Protein AF-A0A8J5IFQ2-F1 (afdb_monomer_lite)

Organism: NCBI:txid2496075

InterPro domains:
  IPR002110 Ankyrin repeat [PF00023] (126-154)
  IPR002110 Ankyrin repeat [PF12796] (9-92)
  IPR002110 Ankyrin repeat [PF12796] (376-435)
  IPR002110 Ankyrin repeat [PF13637] (319-361)
  IPR002110 Ankyrin repeat [PS50088] (4-36)
  IPR002110 Ankyrin repeat [PS50088] (126-155)
  IPR002110 Ankyrin repeat [PS50088] (340-366)
  IPR002110 Ankyrin repeat [PS50088] (409-435)
  IPR002110 Ankyrin repeat [SM00248] (4-35)
  IPR002110 Ankyrin repeat [SM00248] (37-67)
  IPR002110 Ankyrin repeat [SM00248] (71-103)
  IPR002110 Ankyrin repeat [SM00248] (126-155)
  IPR002110 Ankyrin repeat [SM00248] (306-335)
  IPR002110 Ankyrin repeat [SM00248] (340-369)
  IPR002110 Ankyrin repeat [SM00248] (374-403)
  IPR002110 Ankyrin repeat [SM00248] (409-438)

Foldseek 3Di:
DPPWPADPLLVCLLVLVLVVNVVCVVVPNDQCDATPQRQGSLLNNLLVLNQSSNVVSCVSPVLQQLGATLQQDGSLLNNLLNVSVNSNLVNLVSLLVVPDPQPPQDDPVVVVVVDGDRSQCGATNQNDGSLLSNLLQLDQVSNVSSVVSPRDQDSDWDQDQNPPDRQVRQDFDDDPPDTDDGDDPRPPRRPPGDTHPDAGSLLSNLVSCVVDVPNLVSSLVSNVVSLPDPPPDDPDDPDDDPPPDPLRCNLLSLLVCVVPPLVSSLVSNVSCLVSVDDQQRADPPFQDGSLQSLLLVVLVVVVVVPVPDPDPPVVPVSSCSNNLSSLVSPHDQCDAGPPQLDGSLLSCLLSLVLVSNVSSVVSPYDQLDAGPRHQDGSLLSNLLSVNQSSNVVSVVVVRDQQRARPDDWRDGSLLSNLVNLPLSNNVVSLVSPHDQLRWTWDQQDDDPPDDHQPDDDDDPDDDDDDDDDDDDPPRPDTDTDGSLRSLLSSLVSLVVVVPPPPDPDPVVVVVSVVSNVSSLSSNQVSLVSLVVVVVDPRDDPDPVSLVSCVVSPSVVSNVSSD

Radius of gyration: 35.39 Å; chains: 1; bounding box: 84×67×102 Å

pLDDT: mean 70.06, std 20.06, range [23.64, 92.75]

Secondary structure (DSSP, 8-state):
-------HHHHHHHTT-HHHHHHHHHTT--TT---TTS--HHHHHHHHT-HHHHHHHHHH-GGGGG---TTS--HHHHHHHTT-HHHHHHHHHHHHHH-----TTS-TTHHHHT----GGG---TTS--HHHHHHHHT-HHHHHHHHHTT---S-----EE--SS-TTTSS--EETTEE-----TTTTTTT-EEPP-PPPHHHHHHHHTTT--TTHHHHHHHHHHHH-------TT-SS----------HHHHHHHGGGT-HHHHHHHHHHHHHTT--TTPPPTTT---HHHHHHHHHHHHHHHT-STTSS-SSSHHHHTHHHHHHHHTT--TT---TTT---HHHHHHHHT-HHHHHHHHHTT--SSPPPSSS---HHHHHHHTT-HHHHHHHHHTT--TTPPPTTTT---HHHHHHHHT-HHHHHHHHHTT--TT--EEE-SS--TTS-------------------------PPPEEE-HHHHHHHHHHHHHHTT-GGG---HHHHHHHHHHHHHHHHHHHHHHHHHHHHGGGS-----HHHHHHHHHHT-HHHHHHH-

Sequence (562 aa):
MEILKRTALHEATEQGHTATVDLLLKLGADGFLTDQRLQVPLHLATCKGYDKIATCLVSKFPQTVVYQDITGCTPLHFAIQQKHWSIAAELVSFIQSSGDINYHGVSAWLNAQGRSVHCLNLQDIHGFTALHYACIHGNFEICKALVSAGAAVSASLCEYRIRTGTAHLLGTWWKGKKLVGNRKSLKKEADQTQAFDVEAPAELVIQGCKQDFSNYQERLIVLELLLRRENADDSNREKPILVKMTPSPLLHIAAQLADINISVAVEMCRQLHKLRVEINMPHPRTGETVLLQECKRICILANKCSDANSLLVGRTTDQLALVRSLLELGANVDLANETNGESPLGCAAWYGHLALMDLLLEAGADKDGFLRRCSFSPLHFAALGNNVACAKMLIGRSATVNVEMPPANAETPLYFAIRSKSAEMVDLLLRSTADSCSPCTVQRDCSSFGVILSLKEGNNSQAEEGVNAGNVGVCAAPMVASPLTFGLLVAQSLKEFSAPEELSCTVERSRRQTRWKEMECICTMVAKRLLEVNGGSKGIVTRGDIHLACVVGFWELVQILL

Structure (mmCIF, N/CA/C/O backbone):
data_AF-A0A8J5IFQ2-F1
#
_entry.id   AF-A0A8J5IFQ2-F1
#
loop_
_atom_site.group_PDB
_atom_site.id
_atom_site.type_symbol
_atom_site.label_atom_id
_atom_site.label_alt_id
_atom_site.label_comp_id
_atom_site.label_asym_id
_atom_site.label_entity_id
_atom_site.label_seq_id
_atom_site.pdbx_PDB_ins_code
_atom_site.Cartn_x
_atom_site.Cartn_y
_atom_site.Cartn_z
_atom_site.occupancy
_atom_site.B_iso_or_equiv
_atom_site.auth_seq_id
_atom_site.auth_comp_id
_atom_site.auth_asym_id
_atom_site.auth_atom_id
_atom_site.pdbx_PDB_model_num
ATOM 1 N N . MET A 1 1 ? 2.273 10.353 53.806 1.00 33.53 1 MET A N 1
ATOM 2 C CA . MET A 1 1 ? 1.126 9.490 53.463 1.00 33.53 1 MET A CA 1
ATOM 3 C C . MET A 1 1 ? 0.044 10.388 52.898 1.00 33.53 1 MET A C 1
ATOM 5 O O . MET A 1 1 ? -0.719 10.965 53.664 1.00 33.53 1 MET A O 1
ATOM 9 N N . GLU A 1 2 ? 0.044 10.611 51.585 1.00 36.56 2 GLU A N 1
ATOM 10 C CA . GLU A 1 2 ? -1.099 11.261 50.942 1.00 36.56 2 GLU A CA 1
ATOM 11 C C . GLU A 1 2 ? -2.302 10.344 51.132 1.00 36.56 2 GLU A C 1
ATOM 13 O O . GLU A 1 2 ? -2.309 9.203 50.676 1.00 36.56 2 GLU A O 1
ATOM 18 N N . ILE A 1 3 ? -3.276 10.817 51.903 1.00 44.00 3 ILE A N 1
ATOM 19 C CA . ILE A 1 3 ? -4.521 10.107 52.158 1.00 44.00 3 ILE A CA 1
ATOM 20 C C . ILE A 1 3 ? -5.201 9.943 50.797 1.00 44.00 3 ILE A C 1
ATOM 22 O O . ILE A 1 3 ? -5.729 10.906 50.233 1.00 44.00 3 ILE A O 1
ATOM 26 N N . LEU A 1 4 ? -5.144 8.729 50.249 1.00 50.34 4 LEU A N 1
ATOM 27 C CA . LEU A 1 4 ? -5.997 8.302 49.149 1.00 50.34 4 LEU A CA 1
ATOM 28 C C . LEU A 1 4 ? -7.425 8.674 49.564 1.00 50.34 4 LEU A C 1
ATOM 30 O O . LEU A 1 4 ? -7.917 8.181 50.577 1.00 50.34 4 LEU A O 1
ATOM 34 N N . LYS A 1 5 ? -8.088 9.581 48.837 1.00 64.81 5 LYS A N 1
ATOM 35 C CA . LYS A 1 5 ? -9.505 9.944 49.048 1.00 64.81 5 LYS A CA 1
ATOM 36 C C . LYS A 1 5 ? -10.428 8.784 48.635 1.00 64.81 5 LYS A C 1
ATOM 38 O O . LYS A 1 5 ? -11.370 8.963 47.875 1.00 64.81 5 LYS A O 1
ATOM 43 N N . ARG A 1 6 ? -10.110 7.571 49.072 1.00 73.81 6 ARG A N 1
ATOM 44 C CA . ARG A 1 6 ? -10.761 6.328 48.692 1.00 73.81 6 ARG A CA 1
ATOM 45 C C . ARG A 1 6 ? -11.713 5.925 49.808 1.00 73.81 6 ARG A C 1
ATOM 47 O O . ARG A 1 6 ? -11.336 5.908 50.976 1.00 73.81 6 ARG A O 1
ATOM 54 N N . THR A 1 7 ? -12.968 5.663 49.460 1.00 85.12 7 THR A N 1
ATOM 55 C CA . THR A 1 7 ? -13.981 5.253 50.443 1.00 85.12 7 THR A CA 1
ATOM 56 C C . THR A 1 7 ? -13.887 3.756 50.725 1.00 85.12 7 THR A C 1
ATOM 58 O O . THR A 1 7 ? -13.363 2.999 49.910 1.00 85.12 7 THR A O 1
ATOM 61 N N . ALA A 1 8 ? -14.469 3.308 51.843 1.00 86.75 8 ALA A N 1
ATOM 62 C CA . ALA A 1 8 ? -14.628 1.879 52.126 1.00 86.75 8 ALA A CA 1
ATOM 63 C C . ALA A 1 8 ? -15.363 1.144 50.989 1.00 86.75 8 ALA A C 1
ATOM 65 O O . ALA A 1 8 ? -15.024 0.007 50.676 1.00 86.75 8 ALA A O 1
ATOM 66 N N . LEU A 1 9 ? -16.322 1.818 50.335 1.00 87.94 9 LEU A N 1
ATOM 67 C CA . LEU A 1 9 ? -17.019 1.283 49.168 1.00 87.94 9 LEU A CA 1
ATOM 68 C C . LEU A 1 9 ? -16.058 1.024 48.001 1.00 87.94 9 LEU A C 1
ATOM 70 O O . LEU A 1 9 ? -16.133 -0.057 47.437 1.00 87.94 9 LEU A O 1
ATOM 74 N N . HIS A 1 10 ? -15.131 1.944 47.693 1.00 88.50 10 HIS A N 1
ATOM 75 C CA . HIS A 1 10 ? -14.154 1.760 46.608 1.00 88.50 10 HIS A CA 1
ATOM 76 C C . HIS A 1 10 ? -13.242 0.554 46.856 1.00 88.50 10 HIS A C 1
ATOM 78 O O . HIS A 1 10 ? -13.042 -0.254 45.950 1.00 88.50 10 HIS A O 1
ATOM 84 N N . GLU A 1 11 ? -12.723 0.421 48.078 1.00 89.94 11 GLU A N 1
ATOM 85 C CA . GLU A 1 11 ? -11.851 -0.694 48.458 1.00 89.94 11 GLU A CA 1
ATOM 86 C C . GLU A 1 11 ? -12.611 -2.029 48.409 1.00 89.94 11 GLU A C 1
ATOM 88 O O . GLU A 1 11 ? -12.141 -2.994 47.814 1.00 89.94 11 GLU A O 1
ATOM 93 N N . ALA A 1 12 ? -13.843 -2.068 48.928 1.00 91.25 12 ALA A N 1
ATOM 94 C CA . ALA A 1 12 ? -14.695 -3.254 48.858 1.00 91.25 12 ALA A CA 1
ATOM 95 C C . ALA A 1 12 ? -15.017 -3.672 47.410 1.00 91.25 12 ALA A C 1
ATOM 97 O O . ALA A 1 12 ? -15.000 -4.868 47.107 1.00 91.25 12 ALA A O 1
ATOM 98 N N . THR A 1 13 ? -15.271 -2.710 46.509 1.00 90.25 13 THR A N 1
ATOM 99 C CA . THR A 1 13 ? -15.441 -2.986 45.072 1.00 90.25 13 THR A CA 1
ATOM 100 C C . THR A 1 13 ? -14.172 -3.498 44.417 1.00 90.25 13 THR A C 1
ATOM 102 O O . THR A 1 13 ? -14.270 -4.410 43.609 1.00 90.25 13 THR A O 1
ATOM 105 N N . GLU A 1 14 ? -12.995 -2.948 44.724 1.00 89.50 14 GLU A N 1
ATOM 106 C CA . GLU A 1 14 ? -11.752 -3.391 44.082 1.00 89.50 14 GLU A CA 1
ATOM 107 C C . GLU A 1 14 ? -11.402 -4.838 44.451 1.00 89.50 14 GLU A C 1
ATOM 109 O O . GLU A 1 14 ? -11.016 -5.624 43.581 1.00 89.50 14 GLU A O 1
ATOM 114 N N . GLN A 1 15 ? -11.612 -5.208 45.716 1.00 90.69 15 GLN A N 1
ATOM 115 C CA . GLN A 1 15 ? -11.373 -6.564 46.218 1.00 90.69 15 GLN A CA 1
ATOM 116 C C . GLN A 1 15 ? -12.499 -7.559 45.863 1.00 90.69 15 GLN A C 1
ATOM 118 O O . GLN A 1 15 ? -12.403 -8.743 46.182 1.00 90.69 15 GLN A O 1
ATOM 123 N N . GLY A 1 16 ? -13.587 -7.108 45.224 1.00 90.38 16 GLY A N 1
ATOM 124 C CA . GLY A 1 16 ? -14.682 -7.977 44.773 1.00 90.38 16 GLY A CA 1
ATOM 125 C C . GLY A 1 16 ? -15.567 -8.527 45.895 1.00 90.38 16 GLY A C 1
ATOM 126 O O . GLY A 1 16 ? -16.230 -9.555 45.737 1.00 90.38 16 GLY A O 1
ATOM 127 N N . HIS A 1 17 ? -15.595 -7.870 47.054 1.00 92.69 17 HIS A N 1
ATOM 128 C CA . HIS A 1 17 ? -16.338 -8.338 48.221 1.00 92.69 17 HIS A CA 1
ATOM 129 C C . HIS A 1 17 ? -17.836 -8.005 48.112 1.00 92.69 17 HIS A C 1
ATOM 131 O O . HIS A 1 17 ? -18.339 -7.070 48.726 1.00 92.69 17 HIS A O 1
ATOM 137 N N . THR A 1 18 ? -18.574 -8.805 47.341 1.00 92.50 18 THR A N 1
ATOM 138 C CA . THR A 1 18 ? -20.024 -8.636 47.095 1.00 92.50 18 THR A CA 1
ATOM 139 C C . THR A 1 18 ? -20.846 -8.386 48.367 1.00 92.50 18 THR A C 1
ATOM 141 O O . THR A 1 18 ? -21.579 -7.404 48.446 1.00 92.50 18 THR A O 1
ATOM 144 N N . ALA A 1 19 ? -20.674 -9.217 49.399 1.00 91.50 19 ALA A N 1
ATOM 145 C CA . ALA A 1 19 ? -21.426 -9.102 50.649 1.00 91.50 19 ALA A CA 1
ATOM 146 C C . ALA A 1 19 ? -21.130 -7.806 51.427 1.00 91.50 19 ALA A C 1
ATOM 148 O O . ALA A 1 19 ? -22.030 -7.243 52.055 1.00 91.50 19 ALA A O 1
ATOM 149 N N . THR A 1 20 ? -19.884 -7.320 51.399 1.00 91.06 20 THR A N 1
ATOM 150 C CA . THR A 1 20 ? -19.528 -6.068 52.081 1.00 91.06 20 THR A CA 1
ATOM 151 C C . THR A 1 20 ? -20.023 -4.863 51.294 1.00 91.06 20 THR A C 1
ATOM 153 O O . THR A 1 20 ? -20.504 -3.914 51.906 1.00 91.06 20 THR A O 1
ATOM 156 N N . VAL A 1 21 ? -19.998 -4.918 49.959 1.00 90.38 21 VAL A N 1
ATOM 157 C CA . VAL A 1 21 ? -20.602 -3.888 49.107 1.00 90.38 21 VAL A CA 1
ATOM 158 C C . VAL A 1 21 ? -22.105 -3.784 49.375 1.00 90.38 21 VAL A C 1
ATOM 160 O O . VAL A 1 21 ? -22.587 -2.692 49.663 1.00 90.38 21 VAL A O 1
ATOM 163 N N . ASP A 1 22 ? -22.837 -4.899 49.401 1.00 90.62 22 ASP A N 1
ATOM 164 C CA . ASP A 1 22 ? -24.276 -4.894 49.700 1.00 90.62 22 ASP A CA 1
ATOM 165 C C . ASP A 1 22 ? -24.586 -4.337 51.096 1.00 90.62 22 ASP A C 1
ATOM 167 O O . ASP A 1 22 ? -25.557 -3.596 51.276 1.00 90.62 22 ASP A O 1
ATOM 171 N N . LEU A 1 23 ? -23.765 -4.674 52.097 1.00 92.06 23 LEU A N 1
ATOM 172 C CA . LEU A 1 23 ? -23.903 -4.131 53.447 1.00 92.06 23 LEU A CA 1
ATOM 173 C C . LEU A 1 23 ? -23.666 -2.615 53.462 1.00 92.06 23 LEU A C 1
ATOM 175 O O . LEU A 1 23 ? -24.471 -1.879 54.027 1.00 92.06 23 LEU A O 1
ATOM 179 N N . LEU A 1 24 ? -22.601 -2.139 52.817 1.00 89.69 24 LEU A N 1
ATOM 180 C CA . LEU A 1 24 ? -22.279 -0.713 52.733 1.00 89.69 24 LEU A CA 1
ATOM 181 C C . LEU A 1 24 ? -23.381 0.072 52.011 1.00 89.69 24 LEU A C 1
ATOM 183 O O . LEU A 1 24 ? -23.773 1.143 52.471 1.00 89.69 24 LEU A O 1
ATOM 187 N N . LEU A 1 25 ? -23.941 -0.481 50.934 1.00 88.06 25 LEU A N 1
ATOM 188 C CA . LEU A 1 25 ? -25.063 0.118 50.210 1.00 88.06 25 LEU A CA 1
ATOM 189 C C . LEU A 1 25 ? -26.339 0.172 51.063 1.00 88.06 25 LEU A C 1
ATOM 191 O O . LEU A 1 25 ? -27.042 1.182 51.046 1.00 88.06 25 LEU A O 1
ATOM 195 N N . LYS A 1 26 ? -26.625 -0.867 51.861 1.00 89.31 26 LYS A N 1
ATOM 196 C CA . LYS A 1 26 ? -27.738 -0.858 52.833 1.00 89.31 26 LYS A CA 1
ATOM 197 C C . LYS A 1 26 ? -27.550 0.187 53.932 1.00 89.31 26 LYS A C 1
ATOM 199 O O . LYS A 1 26 ? -28.532 0.768 54.383 1.00 89.31 26 LYS A O 1
ATOM 204 N N . LEU A 1 27 ? -26.306 0.437 54.339 1.00 90.12 27 LEU A N 1
ATOM 205 C CA . LEU A 1 27 ? -25.947 1.457 55.328 1.00 90.12 27 LEU A CA 1
ATOM 206 C C . LEU A 1 27 ? -25.937 2.888 54.755 1.00 90.12 27 LEU A C 1
ATOM 208 O O . LEU A 1 27 ? -25.664 3.831 55.494 1.00 90.12 27 LEU A O 1
ATOM 212 N N . GLY A 1 28 ? -26.252 3.069 53.467 1.00 84.38 28 GLY A N 1
ATOM 213 C CA . GLY A 1 28 ? -26.334 4.383 52.826 1.00 84.38 28 GLY A CA 1
ATOM 214 C C . GLY A 1 28 ? -24.990 4.931 52.344 1.00 84.38 28 GLY A C 1
ATOM 215 O O . GLY A 1 28 ? -24.831 6.147 52.256 1.00 84.38 28 GLY A O 1
ATOM 216 N N . ALA A 1 29 ? -24.015 4.063 52.049 1.00 85.75 29 ALA A N 1
ATOM 217 C CA . ALA A 1 29 ? -22.767 4.488 51.423 1.00 85.75 29 ALA A CA 1
ATOM 218 C C . ALA A 1 29 ? -23.034 5.179 50.075 1.00 85.75 29 ALA A C 1
ATOM 220 O O . ALA A 1 29 ? -23.767 4.659 49.233 1.00 85.75 29 ALA A O 1
ATOM 221 N N . ASP A 1 30 ? -22.416 6.342 49.875 1.00 77.25 30 ASP A N 1
ATOM 222 C CA . ASP A 1 30 ? -22.578 7.146 48.666 1.00 77.25 30 ASP A CA 1
ATOM 223 C C . ASP A 1 30 ? -21.739 6.579 47.505 1.00 77.25 30 ASP A C 1
ATOM 225 O O . ASP A 1 30 ? -20.506 6.523 47.5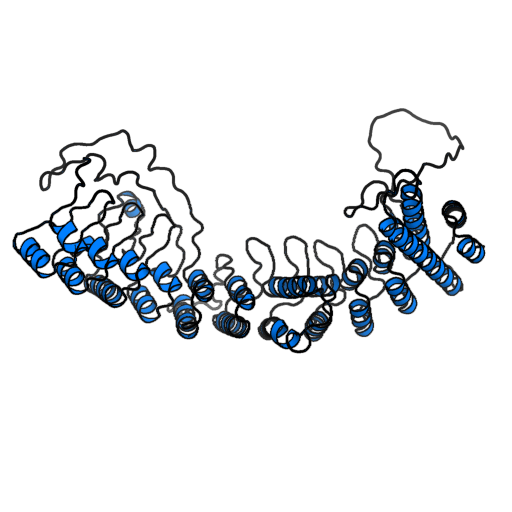78 1.00 77.25 30 ASP A O 1
ATOM 229 N N . GLY A 1 31 ? -22.417 6.152 46.436 1.00 75.94 31 GLY A N 1
ATOM 230 C CA . GLY A 1 31 ? -21.806 5.630 45.212 1.00 75.94 31 GLY A CA 1
ATOM 231 C C . GLY A 1 31 ? -21.353 6.701 44.214 1.00 75.94 31 GLY A C 1
ATOM 232 O O . GLY A 1 31 ? -20.730 6.351 43.215 1.00 75.94 31 GLY A O 1
ATOM 233 N N . PHE A 1 32 ? -21.638 7.985 44.460 1.00 76.38 32 PHE A N 1
ATOM 234 C CA . PHE A 1 32 ? -21.232 9.096 43.585 1.00 76.38 32 PHE A CA 1
ATOM 235 C C . PHE A 1 32 ? -19.842 9.650 43.902 1.00 76.38 32 PHE A C 1
ATOM 237 O O . PHE A 1 32 ? -19.306 10.458 43.140 1.00 76.38 32 PHE A O 1
ATOM 244 N N . LEU A 1 33 ? -19.264 9.255 45.038 1.00 79.75 33 LEU A N 1
ATOM 245 C CA . LEU A 1 33 ? -17.939 9.703 45.444 1.00 79.75 33 LEU A CA 1
ATOM 246 C C . LEU A 1 33 ? -16.884 9.154 44.487 1.00 79.75 33 LEU A C 1
ATOM 248 O O . LEU A 1 33 ? -16.943 7.994 44.091 1.00 79.75 33 LEU A O 1
ATOM 252 N N . THR A 1 34 ? -15.906 9.991 44.157 1.00 77.88 34 THR A N 1
ATOM 253 C CA . THR A 1 34 ? -14.807 9.639 43.260 1.00 77.88 34 THR A CA 1
ATOM 254 C C . THR A 1 34 ? -13.485 9.549 44.010 1.00 77.88 34 THR A C 1
ATOM 256 O O . THR A 1 34 ? -13.243 10.322 44.943 1.00 77.88 34 THR A O 1
ATOM 259 N N . ASP A 1 35 ? -12.599 8.667 43.563 1.00 78.81 35 ASP A N 1
ATOM 260 C CA . ASP A 1 35 ? -11.219 8.601 44.040 1.00 78.81 35 ASP A CA 1
ATOM 261 C C . ASP A 1 35 ? -10.326 9.727 43.455 1.00 78.81 35 ASP A C 1
ATOM 263 O O . ASP A 1 35 ? -10.798 10.695 42.850 1.00 78.81 35 ASP A O 1
ATOM 267 N N . GLN A 1 36 ? -9.005 9.631 43.647 1.00 77.50 36 GLN A N 1
ATOM 268 C CA . GLN A 1 36 ? -8.040 10.605 43.109 1.00 77.50 36 GLN A CA 1
ATOM 269 C C . GLN A 1 36 ? -7.940 10.594 41.573 1.00 77.50 36 GLN A C 1
ATOM 271 O O . GLN A 1 36 ? -7.483 11.575 40.991 1.00 77.50 36 GLN A O 1
ATOM 276 N N . ARG A 1 37 ? -8.369 9.508 40.920 1.00 71.31 37 ARG A N 1
ATOM 277 C CA . ARG A 1 37 ? -8.445 9.360 39.461 1.00 71.31 37 ARG A CA 1
ATOM 278 C C . ARG A 1 37 ? -9.821 9.736 38.916 1.00 71.31 37 ARG A C 1
ATOM 280 O O . ARG A 1 37 ? -10.086 9.502 37.741 1.00 71.31 37 ARG A O 1
ATOM 287 N N . LEU A 1 38 ? -10.679 10.334 39.745 1.00 76.56 38 LEU A N 1
ATOM 288 C CA . LEU A 1 38 ? -12.067 10.657 39.415 1.00 76.56 38 LEU A CA 1
ATOM 289 C C . LEU A 1 38 ? -12.930 9.419 39.112 1.00 76.56 38 LEU A C 1
ATOM 291 O O . LEU A 1 38 ? -14.001 9.535 38.524 1.00 76.56 38 LEU A O 1
ATOM 295 N N . GLN A 1 39 ? -12.503 8.234 39.549 1.00 80.38 39 GLN A N 1
ATOM 296 C CA . GLN A 1 39 ? -13.237 6.994 39.340 1.00 80.38 39 GLN A CA 1
ATOM 297 C C . GLN A 1 39 ? -14.279 6.809 40.439 1.00 80.38 39 GLN A C 1
ATOM 299 O O . GLN A 1 39 ? -13.957 6.891 41.621 1.00 80.38 39 GLN A O 1
ATOM 304 N N . VAL A 1 40 ? -15.525 6.543 40.045 1.00 86.00 40 VAL A N 1
ATOM 305 C CA . VAL A 1 40 ? -16.574 6.027 40.946 1.00 86.00 40 VAL A CA 1
ATOM 306 C C . VAL A 1 40 ? -16.420 4.512 41.164 1.00 86.00 40 VAL A C 1
ATOM 308 O O . VAL A 1 40 ? -15.833 3.844 40.306 1.00 86.00 40 VAL A O 1
ATOM 311 N N . PRO A 1 41 ? -17.012 3.914 42.220 1.00 87.94 41 PRO A N 1
ATOM 312 C CA . PRO A 1 41 ? -16.934 2.470 42.480 1.00 87.94 41 PRO A CA 1
ATOM 313 C C . PRO A 1 41 ? -17.363 1.592 41.290 1.00 87.94 41 PRO A C 1
ATOM 315 O O . PRO A 1 41 ? -16.831 0.499 41.102 1.00 87.94 41 PRO A O 1
ATOM 318 N N . LEU A 1 42 ? -18.268 2.091 40.437 1.00 89.25 42 LEU A N 1
ATOM 319 C CA . LEU A 1 42 ? -18.688 1.402 39.214 1.00 89.25 42 LEU A CA 1
ATOM 320 C C . LEU A 1 42 ? -17.548 1.247 38.184 1.00 89.25 42 LEU A C 1
ATOM 322 O O . LEU A 1 42 ? -17.488 0.216 37.517 1.00 89.25 42 LEU A O 1
ATOM 326 N N . HIS A 1 43 ? -16.610 2.198 38.079 1.00 88.19 43 HIS A N 1
ATOM 327 C CA . HIS A 1 43 ? -15.422 2.050 37.217 1.00 88.19 43 HIS A CA 1
ATOM 328 C C . HIS A 1 43 ? -14.548 0.880 37.679 1.00 88.19 43 HIS A C 1
ATOM 330 O O . HIS A 1 43 ? -14.050 0.112 36.864 1.00 88.19 43 HIS A O 1
ATOM 336 N N . LEU A 1 44 ? -14.389 0.707 38.994 1.00 89.19 44 LEU A N 1
ATOM 337 C CA . LEU A 1 44 ? -13.597 -0.390 39.554 1.00 89.19 44 LEU A CA 1
ATOM 338 C C . LEU A 1 44 ? -14.289 -1.739 39.331 1.00 89.19 44 LEU A C 1
ATOM 340 O O . LEU A 1 44 ? -13.643 -2.693 38.902 1.00 89.19 44 LEU A O 1
ATOM 344 N N . ALA A 1 45 ? -15.605 -1.802 39.562 1.00 92.00 45 ALA A N 1
ATOM 345 C CA . ALA A 1 45 ? -16.394 -3.012 39.339 1.00 92.00 45 ALA A CA 1
ATOM 346 C C . ALA A 1 45 ? -16.378 -3.455 37.865 1.00 92.00 45 ALA A C 1
ATOM 348 O O . ALA A 1 45 ? -16.169 -4.633 37.582 1.00 92.00 45 ALA A O 1
ATOM 349 N N . THR A 1 46 ? -16.542 -2.510 36.933 1.00 91.62 46 THR A N 1
ATOM 350 C CA . THR A 1 46 ? -16.501 -2.766 35.480 1.00 91.62 46 THR A CA 1
ATOM 351 C C . THR A 1 46 ? -15.100 -3.126 34.997 1.00 91.62 46 THR A C 1
ATOM 353 O O . THR A 1 46 ? -14.960 -4.059 34.220 1.00 91.62 46 THR A O 1
ATOM 356 N N . CYS A 1 47 ? -14.055 -2.461 35.495 1.00 89.50 47 CYS A N 1
ATOM 357 C CA . CYS A 1 47 ? -12.665 -2.769 35.149 1.00 89.50 47 CYS A CA 1
ATOM 358 C C . CYS A 1 47 ? -12.242 -4.176 35.616 1.00 89.50 47 CYS A C 1
ATOM 360 O O . CYS A 1 47 ? -11.512 -4.877 34.915 1.00 89.50 47 CYS A O 1
ATOM 362 N N . LYS A 1 48 ? -12.713 -4.620 36.788 1.00 90.19 48 LYS A N 1
ATOM 363 C CA . LYS A 1 48 ? -12.390 -5.946 37.345 1.00 90.19 48 LYS A CA 1
ATOM 364 C C . LYS A 1 48 ? -13.323 -7.072 36.890 1.00 90.19 48 LYS A C 1
ATOM 366 O O . LYS A 1 48 ? -12.959 -8.230 37.069 1.00 90.19 48 LYS A O 1
ATOM 371 N N . GLY A 1 49 ? -14.475 -6.759 36.298 1.00 90.44 49 GLY A N 1
ATOM 372 C CA . GLY A 1 49 ? -15.426 -7.765 35.815 1.00 90.44 49 GLY A CA 1
ATOM 373 C C . GLY A 1 49 ? -16.347 -8.330 36.898 1.00 90.44 49 GLY A C 1
ATOM 374 O O . GLY A 1 49 ? -16.696 -9.505 36.868 1.00 90.44 49 GLY A O 1
ATOM 375 N N . TYR A 1 50 ? -16.721 -7.529 37.8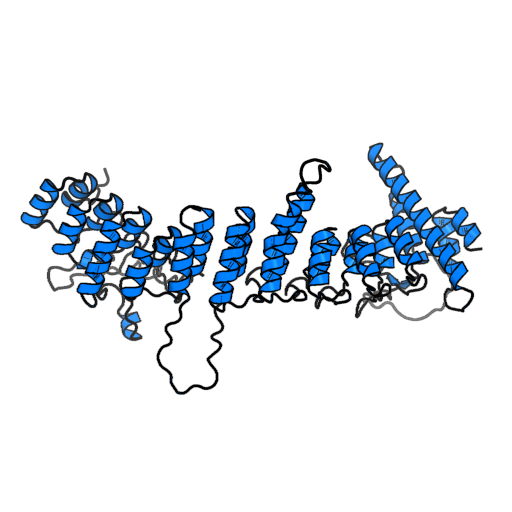99 1.00 92.75 50 TYR A N 1
ATOM 376 C CA . TYR A 1 50 ? -17.606 -7.982 38.975 1.00 92.75 50 TYR A CA 1
ATOM 377 C C . TYR A 1 50 ? -19.083 -7.738 38.642 1.00 92.75 50 TYR A C 1
ATOM 379 O O . TYR A 1 50 ? -19.679 -6.791 39.159 1.00 92.75 50 TYR A O 1
ATOM 387 N N . ASP A 1 51 ? -19.679 -8.625 37.837 1.00 89.38 51 ASP A N 1
ATOM 388 C CA . ASP A 1 51 ? -21.061 -8.524 37.329 1.00 89.38 51 ASP A CA 1
ATOM 389 C C . ASP A 1 51 ? -22.070 -8.146 38.424 1.00 89.38 51 ASP A C 1
ATOM 391 O O . ASP A 1 51 ? -22.673 -7.079 38.390 1.00 89.38 51 ASP A O 1
ATOM 395 N N . LYS A 1 52 ? -22.164 -8.961 39.484 1.00 90.00 52 LYS A N 1
ATOM 396 C CA . LYS A 1 52 ? -23.127 -8.760 40.585 1.00 90.00 52 LYS A CA 1
ATOM 397 C C . LYS A 1 52 ? -22.981 -7.400 41.268 1.00 90.00 52 LYS A C 1
ATOM 399 O O . LYS A 1 52 ? -23.973 -6.803 41.684 1.00 90.00 52 LYS A O 1
ATOM 404 N N . ILE A 1 53 ? -21.743 -6.928 41.411 1.00 90.06 53 ILE A N 1
ATOM 405 C CA . ILE A 1 53 ? -21.460 -5.642 42.048 1.00 90.06 53 ILE A CA 1
ATOM 406 C C . ILE A 1 53 ? -21.844 -4.503 41.102 1.00 90.06 53 ILE A C 1
ATOM 408 O O . ILE A 1 53 ? -22.463 -3.535 41.541 1.00 90.06 53 ILE A O 1
ATOM 412 N N . ALA A 1 54 ? -21.538 -4.636 39.809 1.00 89.81 54 ALA A N 1
ATOM 413 C CA . ALA A 1 54 ? -21.931 -3.675 38.789 1.00 89.81 54 ALA A CA 1
ATOM 414 C C . ALA A 1 54 ? -23.462 -3.544 38.703 1.00 89.81 54 ALA A C 1
ATOM 416 O O . ALA A 1 54 ? -23.969 -2.428 38.812 1.00 89.81 54 ALA A O 1
ATOM 417 N N . THR A 1 55 ? -24.209 -4.651 38.632 1.00 89.00 55 THR A N 1
ATOM 418 C CA . THR A 1 55 ? -25.682 -4.631 38.590 1.00 89.00 55 THR A CA 1
ATOM 419 C C . THR A 1 55 ? -26.273 -3.989 39.853 1.00 89.00 55 THR A C 1
ATOM 421 O O . THR A 1 55 ? -27.184 -3.161 39.772 1.00 89.00 55 THR A O 1
ATOM 424 N N . CYS A 1 56 ? -25.722 -4.303 41.034 1.00 88.25 56 CYS A N 1
ATOM 425 C CA . CYS A 1 56 ? -26.158 -3.707 42.300 1.00 88.25 56 CYS A CA 1
ATOM 426 C C . CYS A 1 56 ? -25.939 -2.183 42.312 1.00 88.25 56 CYS A C 1
ATOM 428 O O . CYS A 1 56 ? -26.860 -1.422 42.625 1.00 88.25 56 CYS A O 1
ATOM 430 N N . LEU A 1 57 ? -24.759 -1.720 41.887 1.00 86.06 57 LEU A N 1
ATOM 431 C CA . LEU A 1 57 ? -24.424 -0.296 41.818 1.00 86.06 57 LEU A CA 1
ATOM 432 C C . LEU A 1 57 ? -25.275 0.461 40.794 1.00 86.06 57 LEU A C 1
ATOM 434 O O . LEU A 1 57 ? -25.768 1.540 41.114 1.00 86.06 57 LEU A O 1
ATOM 438 N N . VAL A 1 58 ? -25.504 -0.106 39.608 1.00 86.31 58 VAL A N 1
ATOM 439 C CA . VAL A 1 58 ? -26.346 0.506 38.564 1.00 86.31 58 VAL A CA 1
ATOM 440 C C . VAL A 1 58 ? -27.797 0.626 39.036 1.00 86.31 58 VAL A C 1
ATOM 442 O O . VAL A 1 58 ? -28.411 1.676 38.859 1.00 86.31 58 VAL A O 1
ATOM 445 N N . SER A 1 59 ? -28.323 -0.397 39.722 1.00 86.69 59 SER A N 1
ATOM 446 C CA . SER A 1 59 ? -29.696 -0.379 40.251 1.00 86.69 59 SER A CA 1
ATOM 447 C C . SER A 1 59 ? -29.933 0.710 41.308 1.00 86.69 59 SER A C 1
ATOM 449 O O . SER A 1 59 ? -31.037 1.243 41.420 1.00 86.69 59 SER A O 1
ATOM 451 N N . LYS A 1 60 ? -28.903 1.049 42.097 1.00 83.94 60 LYS A N 1
ATOM 452 C CA . LYS A 1 60 ? -28.978 2.049 43.174 1.00 83.94 60 LYS A CA 1
ATOM 453 C C . LYS A 1 60 ? -28.575 3.448 42.718 1.00 83.94 60 LYS A C 1
ATOM 455 O O . LYS A 1 60 ? -29.143 4.425 43.202 1.00 83.94 60 LYS A O 1
ATOM 460 N N . PHE A 1 61 ? -27.616 3.550 41.801 1.00 80.69 61 PHE A N 1
ATOM 461 C CA . PHE A 1 61 ? -27.002 4.805 41.375 1.00 80.69 61 PHE A CA 1
ATOM 462 C C . PHE A 1 61 ? -26.900 4.895 39.843 1.00 80.69 61 PHE A C 1
ATOM 464 O O . PHE A 1 61 ? -25.800 4.880 39.286 1.00 80.69 61 PHE A O 1
ATOM 471 N N . PRO A 1 62 ? -28.026 5.058 39.132 1.00 77.06 62 PRO A N 1
ATOM 472 C CA . PRO A 1 62 ? -28.059 4.973 37.670 1.00 77.06 62 PRO A CA 1
ATOM 473 C C . PRO A 1 62 ? -27.270 6.083 36.958 1.00 77.06 62 PRO A C 1
ATOM 475 O O . PRO A 1 62 ? -26.743 5.876 35.870 1.00 77.06 62 PRO A O 1
ATOM 478 N N . GLN A 1 63 ? -27.106 7.253 37.587 1.00 73.88 63 GLN A N 1
ATOM 479 C CA . GLN A 1 63 ? -26.343 8.369 37.008 1.00 73.88 63 GLN A CA 1
ATOM 480 C C . GLN A 1 63 ? -24.823 8.122 36.976 1.00 73.88 63 GLN A C 1
ATOM 482 O O . GLN A 1 63 ? -24.106 8.826 36.267 1.00 73.88 63 GLN A O 1
ATOM 487 N N . THR A 1 64 ? -24.314 7.120 37.705 1.00 75.25 64 THR A N 1
ATOM 488 C CA . THR A 1 64 ? -22.871 6.810 37.755 1.00 75.25 64 THR A CA 1
ATOM 489 C C . THR A 1 64 ? -22.320 6.261 36.439 1.00 75.25 64 THR A C 1
ATOM 491 O O . THR A 1 64 ? -21.120 6.358 36.197 1.00 75.25 64 THR A O 1
ATOM 494 N N . VAL A 1 65 ? -23.189 5.753 35.558 1.00 77.19 65 VAL A N 1
ATOM 495 C CA . VAL A 1 65 ? -22.829 5.193 34.242 1.00 77.19 65 VAL A CA 1
ATOM 496 C C . VAL A 1 65 ? -22.188 6.237 33.316 1.00 77.19 65 VAL A C 1
ATOM 498 O O . VAL A 1 65 ? -21.429 5.886 32.418 1.00 77.19 65 VAL A O 1
ATOM 501 N N . VAL A 1 66 ? -22.460 7.523 33.547 1.00 75.62 66 VAL A N 1
ATOM 502 C CA . VAL A 1 66 ? -22.029 8.628 32.675 1.00 75.62 66 VAL A CA 1
ATOM 503 C C . VAL A 1 66 ? -20.807 9.376 33.234 1.00 75.62 66 VAL A C 1
ATOM 505 O O . VAL A 1 66 ? -20.300 10.305 32.612 1.00 75.62 66 VAL A O 1
ATOM 508 N N . TYR A 1 67 ? -20.317 8.995 34.419 1.00 75.62 67 TYR A N 1
ATOM 509 C CA . TYR A 1 67 ? -19.146 9.637 35.019 1.00 75.62 67 TYR A CA 1
ATOM 510 C C . TYR A 1 67 ? -17.893 9.320 34.205 1.00 75.62 67 TYR A C 1
ATOM 512 O O . TYR A 1 67 ? -17.724 8.193 33.753 1.00 75.62 67 TYR A O 1
ATOM 520 N N . GLN A 1 68 ? -17.022 10.315 34.049 1.00 76.81 68 GLN A N 1
ATOM 521 C CA . GLN A 1 68 ? -15.742 10.183 33.363 1.00 76.81 68 GLN A CA 1
ATOM 522 C C . GLN A 1 68 ? -14.593 10.267 34.366 1.00 76.81 68 GLN A C 1
ATOM 524 O O . GLN A 1 68 ? -14.619 11.102 35.276 1.00 76.81 68 GLN A O 1
ATOM 529 N N . ASP A 1 69 ? -13.585 9.424 34.177 1.00 76.50 69 ASP A N 1
ATOM 530 C CA . ASP A 1 69 ? -12.347 9.472 34.947 1.00 76.50 69 ASP A CA 1
ATOM 531 C C . ASP A 1 69 ? -11.384 10.576 34.448 1.00 76.50 69 ASP A C 1
ATOM 533 O O . ASP A 1 69 ? -11.714 11.371 33.565 1.00 76.50 69 ASP A O 1
ATOM 537 N N . ILE A 1 70 ? -10.169 10.647 35.008 1.00 71.94 70 ILE A N 1
ATOM 538 C CA . ILE A 1 70 ? -9.128 11.607 34.577 1.00 71.94 70 ILE A CA 1
ATOM 539 C C . ILE A 1 70 ? -8.745 11.504 33.092 1.00 71.94 70 ILE A C 1
ATOM 541 O O . ILE A 1 70 ? -8.210 12.463 32.540 1.00 71.94 70 ILE A O 1
ATOM 545 N N . THR A 1 71 ? -8.993 10.358 32.458 1.00 68.62 71 THR A N 1
ATOM 546 C CA . THR A 1 71 ? -8.738 10.117 31.034 1.00 68.62 71 THR A CA 1
ATOM 547 C C . THR A 1 71 ? -9.986 10.303 30.175 1.00 68.62 71 THR A C 1
ATOM 549 O O . THR A 1 71 ? -9.932 10.076 28.972 1.00 68.62 71 THR A O 1
ATOM 552 N N . GLY A 1 72 ? -11.115 10.721 30.753 1.00 74.06 72 GLY A N 1
ATOM 553 C CA . GLY A 1 72 ? -12.375 10.851 30.024 1.00 74.06 72 GLY A CA 1
ATOM 554 C C . GLY A 1 72 ? -13.121 9.523 29.825 1.00 74.06 72 GLY A C 1
ATOM 555 O O . GLY A 1 72 ? -14.181 9.515 29.200 1.00 74.06 72 GLY A O 1
ATOM 556 N N . CYS A 1 73 ? -12.618 8.408 30.363 1.00 81.56 73 CYS A N 1
ATOM 557 C CA . CYS A 1 73 ? -13.231 7.093 30.199 1.00 81.56 73 CYS A CA 1
ATOM 558 C C . CYS A 1 73 ? -14.436 6.934 31.128 1.00 81.56 73 CYS A C 1
ATOM 560 O O . CYS A 1 73 ? -14.371 7.277 32.306 1.00 81.56 73 CYS A O 1
ATOM 562 N N . THR A 1 74 ? -15.522 6.368 30.601 1.00 86.12 74 THR A N 1
ATOM 563 C CA . THR A 1 74 ? -16.709 5.982 31.387 1.00 86.12 74 THR A CA 1
ATOM 564 C C . THR A 1 74 ? -16.620 4.518 31.841 1.00 86.12 74 THR A C 1
ATOM 566 O O . THR A 1 74 ? -15.823 3.755 31.284 1.00 86.12 74 THR A O 1
ATOM 569 N N . PRO A 1 75 ? -17.463 4.046 32.782 1.00 87.25 75 PRO A N 1
ATOM 570 C CA . PRO A 1 75 ? -17.487 2.634 33.170 1.00 87.25 75 PRO A CA 1
ATOM 571 C C . PRO A 1 75 ? -17.757 1.686 31.990 1.00 87.25 75 PRO A C 1
ATOM 573 O O . PRO A 1 75 ? -17.251 0.567 31.962 1.00 87.25 75 PRO A O 1
ATOM 576 N N . LEU A 1 76 ? -18.507 2.148 30.980 1.00 88.75 76 LEU A N 1
ATOM 577 C CA . LEU A 1 76 ? -18.745 1.396 29.748 1.00 88.75 76 LEU A CA 1
ATOM 578 C C . LEU A 1 76 ? -17.462 1.227 28.914 1.00 88.75 76 LEU A C 1
ATOM 580 O O . LEU A 1 76 ? -17.243 0.147 28.368 1.00 88.75 76 LEU A O 1
ATOM 584 N N . HIS A 1 77 ? -16.592 2.245 28.861 1.00 87.81 77 HIS A N 1
ATOM 585 C CA . HIS A 1 77 ? -15.283 2.131 28.207 1.00 87.81 77 HIS A CA 1
ATOM 586 C C . HIS A 1 77 ? -14.441 1.036 28.872 1.00 87.81 77 HIS A C 1
ATOM 588 O O . HIS A 1 77 ? -13.950 0.148 28.182 1.00 87.81 77 HIS A O 1
ATOM 594 N N . PHE A 1 78 ? -14.355 1.031 30.208 1.00 89.56 78 PHE A N 1
ATOM 595 C CA . PHE A 1 78 ? -13.607 0.007 30.949 1.00 89.56 78 PHE A CA 1
ATOM 596 C C . PHE A 1 78 ? -14.169 -1.403 30.759 1.00 89.56 78 PHE A C 1
ATOM 598 O O . PHE A 1 78 ? -13.391 -2.337 30.568 1.00 89.56 78 PHE A O 1
ATOM 605 N N . ALA A 1 79 ? -15.497 -1.569 30.785 1.00 91.88 79 ALA A N 1
ATOM 606 C CA . ALA A 1 79 ? -16.123 -2.874 30.571 1.00 91.88 79 ALA A CA 1
ATOM 607 C C . ALA A 1 79 ? -15.748 -3.461 29.198 1.00 91.88 79 ALA A C 1
ATOM 609 O O . ALA A 1 79 ? -15.375 -4.629 29.104 1.00 91.88 79 ALA A O 1
ATOM 610 N N . ILE A 1 80 ? -15.791 -2.642 28.142 1.00 90.50 80 ILE A N 1
ATOM 611 C CA . ILE A 1 80 ? -15.464 -3.066 26.773 1.00 90.50 80 ILE A CA 1
ATOM 612 C C . ILE A 1 80 ? -13.955 -3.287 26.611 1.00 90.50 80 ILE A C 1
ATOM 614 O O . ILE A 1 80 ? -13.551 -4.320 26.081 1.00 90.50 80 ILE A O 1
ATOM 618 N N . GLN A 1 81 ? -13.125 -2.366 27.109 1.00 89.00 81 GLN A N 1
ATOM 619 C CA . GLN A 1 81 ? -11.661 -2.447 27.039 1.00 89.00 81 GLN A CA 1
ATOM 620 C C . GLN A 1 81 ? -11.115 -3.709 27.723 1.00 89.00 81 GLN A C 1
ATOM 622 O O . GLN A 1 81 ? -10.162 -4.318 27.240 1.00 89.00 81 GLN A O 1
ATOM 627 N N . GLN A 1 82 ? -11.726 -4.119 28.838 1.00 90.12 82 GLN A N 1
ATOM 628 C CA . GLN A 1 82 ? -11.352 -5.329 29.576 1.00 90.12 82 GLN A CA 1
ATOM 629 C C . GLN A 1 82 ? -12.099 -6.590 29.103 1.00 90.12 82 GLN A C 1
ATOM 631 O O . GLN A 1 82 ? -11.962 -7.644 29.720 1.00 90.12 82 GLN A O 1
ATOM 636 N N . LYS A 1 83 ? -12.858 -6.512 27.997 1.00 90.19 83 LYS A N 1
ATOM 637 C CA . LYS A 1 83 ? -13.618 -7.626 27.395 1.00 90.19 83 LYS A CA 1
ATOM 638 C C . LYS A 1 83 ? -14.689 -8.240 28.321 1.00 90.19 83 LYS A C 1
ATOM 640 O O . LYS A 1 83 ? -15.065 -9.400 28.154 1.00 90.19 83 LYS A O 1
ATOM 645 N N . HIS A 1 84 ? -15.234 -7.465 29.262 1.00 91.62 84 HIS A N 1
ATOM 646 C CA . HIS A 1 84 ? -16.331 -7.876 30.154 1.00 91.62 84 HIS A CA 1
ATOM 647 C C . HIS A 1 84 ? -17.691 -7.676 29.477 1.00 91.62 84 HIS A C 1
ATOM 649 O O . HIS A 1 84 ? -18.451 -6.751 29.776 1.00 91.62 84 HIS A O 1
ATOM 655 N N . TRP A 1 85 ? -17.981 -8.556 28.520 1.00 90.06 85 TRP A N 1
ATOM 656 C CA . TRP A 1 85 ? -19.119 -8.446 27.605 1.00 90.06 85 TRP A CA 1
ATOM 657 C C . TRP A 1 85 ? -20.491 -8.478 28.285 1.00 90.06 85 TRP A C 1
ATOM 659 O O . TRP A 1 85 ? -21.382 -7.735 27.877 1.00 90.06 85 TRP A O 1
ATOM 669 N N . SER A 1 86 ? -20.648 -9.287 29.336 1.00 90.56 86 SER A N 1
ATOM 670 C CA . SER A 1 86 ? -21.895 -9.393 30.105 1.00 90.56 86 SER A CA 1
ATOM 671 C C . SER A 1 86 ? -22.268 -8.056 30.749 1.00 90.56 86 SER A C 1
ATOM 673 O O . SER A 1 86 ? -23.377 -7.563 30.559 1.00 90.56 86 SER A O 1
ATOM 675 N N . ILE A 1 87 ? -21.306 -7.414 31.423 1.00 89.50 87 ILE A N 1
ATOM 676 C CA . ILE A 1 87 ? -21.502 -6.104 32.059 1.00 89.50 87 ILE A CA 1
ATOM 677 C C . ILE A 1 87 ? -21.773 -5.030 31.011 1.00 89.50 87 ILE A C 1
ATOM 679 O O . ILE A 1 87 ? -22.651 -4.193 31.198 1.00 89.50 87 ILE A O 1
ATOM 683 N N . ALA A 1 88 ? -21.036 -5.046 29.897 1.00 89.94 88 ALA A N 1
ATOM 684 C CA . ALA A 1 88 ? -21.250 -4.093 28.815 1.00 89.94 88 ALA A CA 1
ATOM 685 C C . ALA A 1 88 ? -22.677 -4.198 28.245 1.00 89.94 88 ALA A C 1
ATOM 687 O O . ALA A 1 88 ? -23.338 -3.174 28.079 1.00 89.94 88 ALA A O 1
ATOM 688 N N . ALA A 1 89 ? -23.181 -5.413 28.010 1.00 89.06 89 ALA A N 1
ATOM 689 C CA . ALA A 1 89 ? -24.547 -5.635 27.541 1.00 89.06 89 ALA A CA 1
ATOM 690 C C . ALA A 1 89 ? -25.596 -5.164 28.564 1.00 89.06 89 ALA A C 1
ATOM 692 O O . ALA A 1 89 ? -26.551 -4.480 28.188 1.00 89.06 89 ALA A O 1
ATOM 693 N N . GLU A 1 90 ? -25.395 -5.454 29.855 1.00 87.19 90 GLU A N 1
ATOM 694 C CA . GLU A 1 90 ? -26.271 -4.963 30.927 1.00 87.19 90 GLU A CA 1
ATOM 695 C C . GLU A 1 90 ? -26.303 -3.431 30.971 1.00 87.19 90 GLU A C 1
ATOM 697 O O . GLU A 1 90 ? -27.383 -2.839 30.968 1.00 87.19 90 GLU A O 1
ATOM 702 N N . LEU A 1 91 ? -25.139 -2.777 30.931 1.00 85.94 91 LEU A N 1
ATOM 703 C CA . LEU A 1 91 ? -25.040 -1.318 30.923 1.00 85.94 91 LEU A CA 1
ATOM 704 C C . LEU A 1 91 ? -25.749 -0.703 29.710 1.00 85.94 91 LEU A C 1
ATOM 706 O O . LEU A 1 91 ? -26.477 0.274 29.868 1.00 85.94 91 LEU A O 1
ATOM 710 N N . VAL A 1 92 ? -25.589 -1.277 28.514 1.00 86.00 92 VAL A N 1
ATOM 711 C CA . VAL A 1 92 ? -26.261 -0.788 27.298 1.00 86.00 92 VAL A CA 1
ATOM 712 C C . VAL A 1 92 ? -27.776 -0.982 27.381 1.00 86.00 92 VAL A C 1
ATOM 714 O O . VAL A 1 92 ? -28.521 -0.049 27.081 1.00 86.00 92 VAL A O 1
ATOM 717 N N . SER A 1 93 ? -28.248 -2.139 27.854 1.00 86.19 93 SER A N 1
ATOM 718 C CA . SER A 1 93 ? -29.684 -2.390 28.046 1.00 86.19 93 SER A CA 1
ATOM 719 C C . SER A 1 93 ? -30.307 -1.432 29.069 1.00 86.19 93 SER A C 1
ATOM 721 O O . SER A 1 93 ? -31.409 -0.915 28.872 1.00 86.19 93 SER A O 1
ATOM 723 N N . PHE A 1 94 ? -29.562 -1.116 30.133 1.00 82.75 94 PHE A N 1
ATOM 724 C CA . PHE A 1 94 ? -29.975 -0.150 31.137 1.00 82.75 94 PHE A CA 1
ATOM 725 C C . PHE A 1 94 ? -30.106 1.252 30.529 1.00 82.75 94 PHE A C 1
ATOM 727 O O . PHE A 1 94 ? -31.129 1.914 30.721 1.00 82.75 94 PHE A O 1
ATOM 734 N N . ILE A 1 95 ? -29.123 1.682 29.732 1.00 78.69 95 ILE A N 1
ATOM 735 C CA . ILE A 1 95 ? -29.146 2.965 29.012 1.00 78.69 95 ILE A CA 1
ATOM 736 C C . ILE A 1 95 ? -30.350 3.049 28.059 1.00 78.69 95 ILE A C 1
ATOM 738 O O . ILE A 1 95 ? -31.040 4.065 28.052 1.00 78.69 95 ILE A O 1
ATOM 742 N N . GLN A 1 96 ? -30.664 1.979 27.321 1.00 76.06 96 GLN A N 1
ATOM 743 C CA . GLN A 1 96 ? -31.840 1.933 26.440 1.00 76.06 96 GLN A CA 1
ATOM 744 C C . GLN A 1 96 ? -33.159 2.074 27.211 1.00 76.06 96 GLN A C 1
ATOM 746 O O . GLN A 1 96 ? -34.051 2.809 26.794 1.00 76.06 96 GLN A O 1
ATOM 751 N N . SER A 1 97 ? -33.287 1.381 28.346 1.00 75.50 97 SER A N 1
ATOM 752 C CA . SER A 1 97 ? -34.517 1.380 29.150 1.00 75.50 97 SER A CA 1
ATOM 753 C C . SER A 1 97 ? -34.766 2.683 29.914 1.00 75.50 97 SER A C 1
ATOM 755 O O . SER A 1 97 ? -35.909 3.009 30.228 1.00 75.50 97 SER A O 1
ATOM 757 N N . SER A 1 98 ? -33.699 3.419 30.237 1.00 66.75 98 SER A N 1
ATOM 758 C CA . SER A 1 98 ? -33.756 4.564 31.147 1.00 66.75 98 SER A CA 1
ATOM 759 C C . SER A 1 98 ? -34.113 5.885 30.471 1.00 66.75 98 SER A C 1
ATOM 761 O O . SER A 1 98 ? -34.370 6.834 31.203 1.00 66.75 98 SER A O 1
ATOM 763 N N . GLY A 1 99 ? -34.196 5.927 29.132 1.00 52.84 99 GLY A N 1
ATOM 764 C CA . GLY A 1 99 ? -34.735 7.044 28.348 1.00 52.84 99 GLY A CA 1
ATOM 765 C C . GLY A 1 99 ? -34.127 8.397 28.720 1.00 52.84 99 GLY A C 1
ATOM 766 O O . GLY A 1 99 ? -34.628 9.080 29.608 1.00 52.84 99 GLY A O 1
ATOM 767 N N . ASP A 1 100 ? -33.069 8.802 28.015 1.00 50.56 100 ASP A N 1
ATOM 768 C CA . ASP A 1 100 ? -32.375 10.077 28.226 1.00 50.56 100 ASP A CA 1
ATOM 769 C C . ASP A 1 100 ? -31.850 10.262 29.665 1.00 50.56 100 ASP A C 1
ATOM 771 O O . ASP A 1 100 ? -32.220 11.188 30.394 1.00 50.56 100 ASP A O 1
ATOM 775 N N . ILE A 1 101 ? -30.842 9.464 30.044 1.00 51.03 101 ILE A N 1
ATOM 776 C CA . ILE A 1 101 ? -29.844 9.929 31.022 1.00 51.03 101 ILE A CA 1
ATOM 777 C C . ILE A 1 101 ? -29.010 11.017 30.328 1.00 51.03 101 ILE A C 1
ATOM 779 O O . ILE A 1 101 ? -27.844 10.828 29.978 1.00 51.03 101 ILE A O 1
ATOM 783 N N . ASN A 1 102 ? -29.635 12.165 30.068 1.00 47.62 102 ASN A N 1
ATOM 784 C CA . ASN A 1 102 ? -28.948 13.345 29.586 1.00 47.62 102 ASN A CA 1
ATOM 785 C C . ASN A 1 102 ? -27.933 13.732 30.660 1.00 47.62 102 ASN A C 1
ATOM 787 O O . ASN A 1 102 ? -28.279 13.981 31.819 1.00 47.62 102 ASN A O 1
ATOM 791 N N . TYR A 1 103 ? -26.657 13.753 30.284 1.00 45.16 103 TYR A N 1
ATOM 792 C CA . TYR A 1 103 ? -25.596 14.189 31.174 1.00 45.16 103 TYR A CA 1
ATOM 793 C C . TYR A 1 103 ? -25.828 15.659 31.541 1.00 45.16 103 TYR A C 1
ATOM 795 O O . TYR A 1 103 ? -25.439 16.572 30.818 1.00 45.16 103 TYR A O 1
ATOM 803 N N . HIS A 1 104 ? -26.438 15.925 32.696 1.00 41.28 104 HIS A N 1
ATOM 804 C CA . HIS A 1 104 ? -26.651 17.291 33.190 1.00 41.28 104 HIS A CA 1
ATOM 805 C C . HIS A 1 104 ? -25.344 17.985 33.650 1.00 41.28 104 HIS A C 1
ATOM 807 O O . HIS A 1 104 ? -25.386 19.066 34.237 1.00 41.28 104 HIS A O 1
ATOM 813 N N . GLY A 1 105 ? -24.171 17.389 33.389 1.00 41.09 105 GLY A N 1
ATOM 814 C CA . GLY A 1 105 ? -22.874 17.830 33.909 1.00 41.09 105 GLY A CA 1
ATOM 815 C C . GLY A 1 105 ? -22.079 18.819 33.043 1.00 41.09 105 GLY A C 1
ATOM 816 O O . GLY A 1 105 ? -21.266 19.572 33.591 1.00 41.09 105 GLY A O 1
ATOM 817 N N . VAL A 1 106 ? -22.271 18.862 31.717 1.00 37.22 106 VAL A N 1
ATOM 818 C CA . VAL A 1 106 ? -21.545 19.745 30.771 1.00 37.22 106 VAL A CA 1
ATOM 819 C C . VAL A 1 106 ? -22.402 19.872 29.498 1.00 37.22 106 VAL A C 1
ATOM 821 O O . VAL A 1 106 ? -22.624 18.873 28.846 1.00 37.22 106 VAL A O 1
ATOM 824 N N . SER A 1 107 ? -22.949 21.004 29.052 1.00 38.31 107 SER A N 1
ATOM 825 C CA . SER A 1 107 ? -22.549 22.395 29.205 1.00 38.31 107 SER A CA 1
ATOM 826 C C . SER A 1 107 ? -23.747 23.341 29.024 1.00 38.31 107 SER A C 1
ATOM 828 O O . SER A 1 107 ? -24.607 23.145 28.170 1.00 38.31 107 SER A O 1
ATOM 830 N N . ALA A 1 108 ? -23.736 24.463 29.743 1.00 36.38 108 ALA A N 1
ATOM 831 C CA . ALA A 1 108 ? -24.596 25.606 29.431 1.00 36.38 108 ALA A CA 1
ATOM 832 C C . ALA A 1 108 ? -24.324 26.217 28.030 1.00 36.38 108 ALA A C 1
ATOM 834 O O . ALA A 1 108 ? -24.993 27.167 27.649 1.00 36.38 108 ALA A O 1
ATOM 835 N N . TRP A 1 109 ? -23.350 25.692 27.271 1.00 34.88 109 TRP A N 1
ATOM 836 C CA . TRP A 1 109 ? -22.904 26.200 25.971 1.00 34.88 109 TRP A CA 1
ATOM 837 C C . TRP A 1 109 ? -23.361 25.321 24.783 1.00 34.88 109 TRP A C 1
ATOM 839 O O . TRP A 1 109 ? -23.870 25.860 23.810 1.00 34.88 109 TRP A O 1
ATOM 849 N N . LEU A 1 110 ? -23.337 23.984 24.888 1.00 33.78 110 LEU A N 1
ATOM 850 C CA . LEU A 1 110 ? -24.014 23.058 23.955 1.00 33.78 110 LEU A CA 1
ATOM 851 C C . LEU A 1 110 ? -25.535 23.226 24.034 1.00 33.78 110 LEU A C 1
ATOM 853 O O . LEU A 1 110 ? -26.205 23.233 23.004 1.00 33.78 110 LEU A O 1
ATOM 857 N N . ASN A 1 111 ? -26.067 23.491 25.234 1.00 35.03 111 ASN A N 1
ATOM 858 C CA . ASN A 1 111 ? -27.465 23.891 25.409 1.00 35.03 111 ASN A CA 1
ATOM 859 C C . ASN A 1 111 ? -27.770 25.260 24.773 1.00 35.03 111 ASN A C 1
ATOM 861 O O . ASN A 1 111 ? -28.909 25.498 24.388 1.00 35.03 111 ASN A O 1
ATOM 865 N N . ALA A 1 112 ? -26.772 26.141 24.609 1.00 35.47 112 ALA A N 1
ATOM 866 C CA . ALA A 1 112 ? -26.931 27.404 23.880 1.00 35.47 112 ALA A CA 1
ATOM 867 C C . ALA A 1 112 ? -26.922 27.220 22.346 1.00 35.47 112 ALA A C 1
ATOM 869 O O . ALA A 1 112 ? -27.382 28.108 21.634 1.00 35.47 112 ALA A O 1
ATOM 870 N N . GLN A 1 113 ? -26.448 26.070 21.841 1.00 36.50 113 GLN A N 1
ATOM 871 C CA . GLN A 1 113 ? -26.524 25.656 20.428 1.00 36.50 113 GLN A CA 1
ATOM 872 C C . GLN A 1 113 ? -27.606 24.588 20.151 1.00 36.50 113 GLN A C 1
ATOM 874 O O . GLN A 1 113 ? -27.770 24.175 19.006 1.00 36.50 113 GLN A O 1
ATOM 879 N N . GLY A 1 114 ? -28.336 24.121 21.172 1.00 33.72 114 GLY A N 1
ATOM 880 C CA . GLY A 1 114 ? -29.418 23.139 21.029 1.00 33.72 114 GLY A CA 1
ATOM 881 C C . GLY A 1 114 ? -28.984 21.697 20.716 1.00 33.72 114 GLY A C 1
ATOM 882 O O . GLY A 1 114 ? -29.796 20.929 20.209 1.00 33.72 114 GLY A O 1
ATOM 883 N N . ARG A 1 115 ? -27.731 21.300 20.991 1.00 41.41 115 ARG A N 1
ATOM 884 C CA . ARG A 1 115 ? -27.237 19.931 20.731 1.00 41.41 115 ARG A CA 1
ATOM 885 C C . ARG A 1 115 ? -27.195 19.101 22.020 1.00 41.41 115 ARG A C 1
ATOM 887 O O . ARG A 1 115 ? -26.361 19.365 22.881 1.00 41.41 115 ARG A O 1
ATOM 894 N N . SER A 1 116 ? -28.063 18.092 22.140 1.00 47.84 116 SER A N 1
ATOM 895 C CA . SER A 1 116 ? -27.954 17.062 23.187 1.00 47.84 116 SER A CA 1
ATOM 896 C C . SER A 1 116 ? -26.955 15.985 22.749 1.00 47.84 116 SER A C 1
ATOM 898 O O . SER A 1 116 ? -27.075 15.455 21.645 1.00 47.84 116 SER A O 1
ATOM 900 N N . VAL A 1 117 ? -25.951 15.679 23.579 1.00 53.59 117 VAL A N 1
ATOM 901 C CA . VAL A 1 117 ? -24.973 14.612 23.307 1.00 53.59 117 VAL A CA 1
ATOM 902 C C . VAL A 1 117 ? -25.396 13.365 24.074 1.00 53.59 117 VAL A C 1
ATOM 904 O O . VAL A 1 117 ? -25.408 13.360 25.304 1.00 53.59 117 VAL A O 1
ATOM 907 N N . HIS A 1 118 ? -25.738 12.306 23.340 1.00 64.81 118 HIS A N 1
ATOM 908 C CA . HIS A 1 118 ? -26.106 11.015 23.915 1.00 64.81 118 HIS A CA 1
ATOM 909 C C . HIS A 1 118 ? -24.949 10.435 24.751 1.00 64.81 118 HIS A C 1
ATOM 911 O O . HIS A 1 118 ? -23.790 10.510 24.342 1.00 64.81 118 HIS A O 1
ATOM 917 N N . CYS A 1 119 ? -25.243 9.816 25.899 1.00 68.00 119 CYS A N 1
ATOM 918 C CA . CYS A 1 119 ? -24.228 9.314 26.841 1.00 68.00 119 CYS A CA 1
ATOM 919 C C . CYS A 1 119 ? -23.255 8.278 26.236 1.00 68.00 119 CYS A C 1
ATOM 921 O O . CYS A 1 119 ? -22.111 8.172 26.675 1.00 68.00 119 CYS A O 1
ATOM 923 N N . LEU A 1 120 ? -23.679 7.558 25.192 1.00 74.31 120 LEU A N 1
ATOM 924 C CA . LEU A 1 120 ? -22.846 6.597 24.450 1.00 74.31 120 LEU A CA 1
ATOM 925 C C . LEU A 1 120 ? -21.778 7.257 23.565 1.00 74.31 120 LEU A C 1
ATOM 927 O O . LEU A 1 120 ? -20.826 6.594 23.158 1.00 74.31 120 LEU A O 1
ATOM 931 N N . ASN A 1 121 ? -21.927 8.551 23.280 1.00 74.75 121 ASN A N 1
ATOM 932 C CA . ASN A 1 121 ? -21.026 9.320 22.421 1.00 74.75 121 ASN A CA 1
ATOM 933 C C . ASN A 1 121 ? -19.997 10.121 23.229 1.00 74.75 121 ASN A C 1
ATOM 935 O O . ASN A 1 121 ? -19.318 10.983 22.676 1.00 74.75 121 ASN A O 1
ATOM 939 N N . LEU A 1 122 ? -19.887 9.854 24.535 1.00 76.06 122 LEU A N 1
ATOM 940 C CA . LEU A 1 122 ? -18.811 10.396 25.354 1.00 76.06 122 LEU A CA 1
ATOM 941 C C . LEU A 1 122 ? -17.470 9.827 24.897 1.00 76.06 122 LEU A C 1
ATOM 943 O O . LEU A 1 122 ? -17.362 8.635 24.613 1.00 76.06 122 LEU A O 1
ATOM 947 N N . GLN A 1 123 ? -16.475 10.706 24.841 1.00 74.88 123 GLN A N 1
ATOM 948 C CA . GLN A 1 123 ? -15.144 10.424 24.322 1.00 74.88 123 GLN A CA 1
ATOM 949 C C . GLN A 1 123 ? -14.090 10.499 25.426 1.00 74.88 123 GLN A C 1
ATOM 951 O O . GLN A 1 123 ? -14.206 11.322 26.342 1.00 74.88 123 GLN A O 1
ATOM 956 N N . ASP A 1 124 ? -13.060 9.667 25.306 1.00 73.69 124 ASP A N 1
ATOM 957 C CA . ASP A 1 124 ? -11.847 9.733 26.122 1.00 73.69 124 ASP A CA 1
ATOM 958 C C . ASP A 1 124 ? -10.871 10.835 25.644 1.00 73.69 124 ASP A C 1
ATOM 960 O O . ASP A 1 124 ? -11.143 11.567 24.689 1.00 73.69 124 ASP A O 1
ATOM 964 N N . ILE A 1 125 ? -9.708 10.954 26.299 1.00 69.38 125 ILE A N 1
ATOM 965 C CA . ILE A 1 125 ? -8.616 11.877 25.921 1.00 69.38 125 ILE A CA 1
ATOM 966 C C . ILE A 1 125 ? -8.105 11.697 24.488 1.00 69.38 125 ILE A C 1
ATOM 968 O O . ILE A 1 125 ? -7.467 12.605 23.958 1.00 69.38 125 ILE A O 1
ATOM 972 N N . HIS A 1 126 ? -8.338 10.535 23.884 1.00 66.88 126 HIS A N 1
ATOM 973 C CA . HIS A 1 126 ? -7.937 10.208 22.521 1.00 66.88 126 HIS A CA 1
ATOM 974 C C . HIS A 1 126 ? -9.078 10.432 21.519 1.00 66.88 126 HIS A C 1
ATOM 976 O O . HIS A 1 126 ? -8.866 10.304 20.316 1.00 66.88 126 HIS A O 1
ATOM 982 N N . GLY A 1 127 ? -10.271 10.796 21.999 1.00 71.38 127 GLY A N 1
ATOM 983 C CA . GLY A 1 127 ? -11.461 10.990 21.186 1.00 71.38 127 GLY A CA 1
ATOM 984 C C . GLY A 1 127 ? -12.237 9.700 20.888 1.00 71.38 127 GLY A C 1
ATOM 985 O O . GLY A 1 127 ? -13.196 9.741 20.116 1.00 71.38 127 GLY A O 1
ATOM 986 N N . PHE A 1 128 ? -11.872 8.564 21.493 1.00 76.31 128 PHE A N 1
ATOM 987 C CA . PHE A 1 128 ? -12.557 7.288 21.296 1.00 76.31 128 PHE A CA 1
ATOM 988 C C . PHE A 1 128 ? -13.822 7.192 22.144 1.00 76.31 128 PHE A C 1
ATOM 990 O O . PHE A 1 128 ? -13.836 7.542 23.320 1.00 76.31 128 PHE A O 1
ATOM 997 N N . THR A 1 129 ? -14.881 6.662 21.535 1.00 83.75 129 THR A N 1
ATOM 998 C CA . THR A 1 129 ? -16.134 6.298 22.215 1.00 83.75 129 THR A CA 1
ATOM 999 C C . THR A 1 129 ? -16.165 4.807 22.555 1.00 83.75 129 THR A C 1
ATOM 1001 O O . THR A 1 129 ? -15.391 4.011 22.019 1.00 83.75 129 THR A O 1
ATOM 1004 N N . ALA A 1 130 ? -17.142 4.386 23.360 1.00 84.31 130 ALA A N 1
ATOM 1005 C CA . ALA A 1 130 ? -17.394 2.976 23.660 1.00 84.31 130 ALA A CA 1
ATOM 1006 C C . ALA A 1 130 ? -17.542 2.106 22.390 1.00 84.31 130 ALA A C 1
ATOM 1008 O O . ALA A 1 130 ? -17.069 0.968 22.358 1.00 84.31 130 ALA A O 1
ATOM 1009 N N . LEU A 1 131 ? -18.134 2.657 21.320 1.00 84.44 131 LEU A N 1
ATOM 1010 C CA . LEU A 1 131 ? -18.261 1.971 20.031 1.00 84.44 131 LEU A CA 1
ATOM 1011 C C . LEU A 1 131 ? -16.897 1.726 19.369 1.00 84.44 131 LEU A C 1
ATOM 1013 O O . LEU A 1 131 ? -16.701 0.662 18.787 1.00 84.44 131 LEU A O 1
ATOM 1017 N N . HIS A 1 132 ? -15.940 2.650 19.500 1.00 81.56 132 HIS A N 1
ATOM 1018 C CA . HIS A 1 132 ? -14.587 2.478 18.958 1.00 81.56 132 HIS A CA 1
ATOM 1019 C C . HIS A 1 132 ? -13.881 1.286 19.621 1.00 81.56 132 HIS A C 1
ATOM 1021 O O . HIS A 1 132 ? -13.386 0.403 18.922 1.00 81.56 132 HIS A O 1
ATOM 1027 N N . TYR A 1 133 ? -13.920 1.183 20.954 1.00 85.62 133 TYR A N 1
ATOM 1028 C CA . TYR A 1 133 ? -13.351 0.036 21.675 1.00 85.62 133 TYR A CA 1
ATOM 1029 C C . TYR A 1 133 ? -14.041 -1.290 21.314 1.00 85.62 133 TYR A C 1
ATOM 1031 O O . TYR A 1 133 ? -13.371 -2.310 21.133 1.00 85.62 133 TYR A O 1
ATOM 1039 N N . ALA A 1 134 ? -15.367 -1.287 21.141 1.00 86.56 134 ALA A N 1
ATOM 1040 C CA . ALA A 1 134 ? -16.102 -2.481 20.721 1.00 86.56 134 ALA A CA 1
ATOM 1041 C C . ALA A 1 134 ? -15.685 -2.931 19.307 1.00 86.56 134 ALA A C 1
ATOM 1043 O O . ALA A 1 134 ? -15.477 -4.123 19.068 1.00 86.56 134 ALA A O 1
ATOM 1044 N N . CYS A 1 135 ? -15.474 -1.972 18.400 1.00 84.12 135 CYS A N 1
ATOM 1045 C CA . CYS A 1 135 ? -14.991 -2.205 17.040 1.00 84.12 135 CYS A CA 1
ATOM 1046 C C . CYS A 1 135 ? -13.564 -2.776 17.008 1.00 84.12 135 CYS A C 1
ATOM 1048 O O . CYS A 1 135 ? -13.308 -3.723 16.260 1.00 84.12 135 CYS A O 1
ATOM 1050 N N . ILE A 1 136 ? -12.655 -2.275 17.855 1.00 82.12 136 ILE A N 1
ATOM 1051 C CA . ILE A 1 136 ? -11.278 -2.792 17.975 1.00 82.12 136 ILE A CA 1
ATOM 1052 C C . ILE A 1 136 ? -11.294 -4.280 18.337 1.00 82.12 136 ILE A C 1
ATOM 1054 O O . ILE A 1 136 ? -10.608 -5.091 17.711 1.00 82.12 136 ILE A O 1
ATOM 1058 N N . HIS A 1 137 ? -12.124 -4.675 19.299 1.00 82.25 137 HIS A N 1
ATOM 1059 C CA . HIS A 1 137 ? -12.221 -6.071 19.723 1.00 82.25 137 HIS A CA 1
ATOM 1060 C C . HIS A 1 137 ? -13.088 -6.947 18.807 1.00 82.25 137 HIS A C 1
ATOM 1062 O O . HIS A 1 137 ? -12.955 -8.166 18.846 1.00 82.25 137 HIS A O 1
ATOM 1068 N N . GLY A 1 138 ? -13.925 -6.347 17.956 1.00 77.81 138 GLY A N 1
ATOM 1069 C CA . GLY A 1 138 ? -14.693 -7.057 16.932 1.00 77.81 138 GLY A CA 1
ATOM 1070 C C . GLY A 1 138 ? -15.914 -7.815 17.454 1.00 77.81 138 GLY A C 1
ATOM 1071 O O . GLY A 1 138 ? -16.384 -8.718 16.771 1.00 77.81 138 GLY A O 1
ATOM 1072 N N . ASN A 1 139 ? -16.434 -7.470 18.637 1.00 84.38 139 ASN A N 1
ATOM 1073 C CA . ASN A 1 139 ? -17.600 -8.149 19.205 1.00 84.38 139 ASN A CA 1
ATOM 1074 C C . ASN A 1 139 ? -18.902 -7.633 18.570 1.00 84.38 139 ASN A C 1
ATOM 1076 O O . ASN A 1 139 ? -19.362 -6.526 18.868 1.00 84.38 139 ASN A O 1
ATOM 1080 N N . PHE A 1 140 ? -19.508 -8.461 17.718 1.00 85.00 140 PHE A N 1
ATOM 1081 C CA . PHE A 1 140 ? -20.717 -8.119 16.973 1.00 85.00 140 PHE A CA 1
ATOM 1082 C C . PHE A 1 140 ? -21.915 -7.769 17.862 1.00 85.00 140 PHE A C 1
ATOM 1084 O O . PHE A 1 140 ? -22.572 -6.756 17.616 1.00 85.00 140 PHE A O 1
ATOM 1091 N N . GLU A 1 141 ? -22.186 -8.558 18.904 1.00 86.06 141 GLU A N 1
ATOM 1092 C CA . GLU A 1 141 ? -23.382 -8.377 19.737 1.00 86.06 141 GLU A CA 1
ATOM 1093 C C . GLU A 1 141 ? -23.365 -7.034 20.469 1.00 86.06 141 GLU A C 1
ATOM 1095 O O . GLU A 1 141 ? -24.380 -6.341 20.542 1.00 86.06 141 GLU A O 1
ATOM 1100 N N . ILE A 1 142 ? -22.193 -6.606 20.940 1.00 87.81 142 ILE A N 1
ATOM 1101 C CA . ILE A 1 142 ? -22.047 -5.319 21.629 1.00 87.81 142 ILE A CA 1
ATOM 1102 C C . ILE A 1 142 ? -22.077 -4.159 20.646 1.00 87.81 142 ILE A C 1
ATOM 1104 O O . ILE A 1 142 ? -22.740 -3.162 20.922 1.00 87.81 142 ILE A O 1
ATOM 1108 N N . CYS A 1 143 ? -21.416 -4.276 19.491 1.00 86.56 143 CYS A N 1
ATOM 1109 C CA . CYS A 1 143 ? -21.518 -3.262 18.441 1.00 86.56 143 CYS A CA 1
ATOM 1110 C C . CYS A 1 143 ? -22.981 -3.053 18.024 1.00 86.56 143 CYS A C 1
ATOM 1112 O O . CYS A 1 143 ? -23.450 -1.918 17.962 1.00 86.56 143 CYS A O 1
ATOM 1114 N N . LYS A 1 144 ? -23.728 -4.143 17.818 1.00 85.56 144 LYS A N 1
ATOM 1115 C CA . LYS A 1 144 ? -25.159 -4.108 17.507 1.00 85.56 144 LYS A CA 1
ATOM 1116 C C . LYS A 1 144 ? -25.968 -3.471 18.634 1.00 85.56 144 LYS A C 1
ATOM 1118 O O . LYS A 1 144 ? -26.793 -2.602 18.360 1.00 85.56 144 LYS A O 1
ATOM 1123 N N . ALA A 1 145 ? -25.719 -3.862 19.885 1.00 85.88 145 ALA A N 1
ATOM 1124 C CA . ALA A 1 145 ? -26.397 -3.291 21.043 1.00 85.88 145 ALA A CA 1
ATOM 1125 C C . ALA A 1 145 ? -26.160 -1.774 21.135 1.00 85.88 145 ALA A C 1
ATOM 1127 O O . ALA A 1 145 ? -27.118 -1.014 21.255 1.00 85.88 145 ALA A O 1
ATOM 1128 N N . LEU A 1 146 ? -24.914 -1.318 20.981 1.00 84.00 146 LEU A N 1
ATOM 1129 C CA . LEU A 1 146 ? -24.547 0.100 21.013 1.00 84.00 146 LEU A CA 1
ATOM 1130 C C . LEU A 1 146 ? -25.202 0.903 19.884 1.00 84.00 146 LEU A C 1
ATOM 1132 O O . LEU A 1 146 ? -25.771 1.961 20.147 1.00 84.00 146 LEU A O 1
ATOM 1136 N N . VAL A 1 147 ? -25.166 0.401 18.646 1.00 82.50 147 VAL A N 1
ATOM 1137 C CA . VAL A 1 147 ? -25.814 1.063 17.501 1.00 82.50 147 VAL A CA 1
ATOM 1138 C C . VAL A 1 147 ? -27.331 1.118 17.702 1.00 82.50 147 VAL A C 1
ATOM 1140 O O . VAL A 1 147 ? -27.924 2.182 17.555 1.00 82.50 147 VAL A O 1
ATOM 1143 N N . SER A 1 148 ? -27.957 0.022 18.149 1.00 82.81 148 SER A N 1
ATOM 1144 C CA . SER A 1 148 ? -29.397 -0.003 18.458 1.00 82.81 148 SER A CA 1
ATOM 1145 C C . SER A 1 148 ? -29.788 0.928 19.612 1.00 82.81 148 SER A C 1
ATOM 1147 O O . SER A 1 148 ? -30.933 1.355 19.705 1.00 82.81 148 SER A O 1
ATOM 1149 N N . ALA A 1 149 ? -28.841 1.254 20.494 1.00 78.81 149 ALA A N 1
ATOM 1150 C CA . ALA A 1 149 ? -29.012 2.199 21.590 1.00 78.81 149 ALA A CA 1
ATOM 1151 C C . ALA A 1 149 ? -28.749 3.664 21.189 1.00 78.81 149 ALA A C 1
ATOM 1153 O O . ALA A 1 149 ? -28.802 4.535 22.053 1.00 78.81 149 ALA A O 1
ATOM 1154 N N . GLY A 1 150 ? -28.452 3.952 19.916 1.00 74.25 150 GLY A N 1
ATOM 1155 C CA . GLY A 1 150 ? -28.239 5.316 19.419 1.00 74.25 150 GLY A CA 1
ATOM 1156 C C . GLY A 1 150 ? -26.791 5.814 19.488 1.00 74.25 150 GLY A C 1
ATOM 1157 O O . GLY A 1 150 ? -26.557 7.026 19.505 1.00 74.25 150 GLY A O 1
ATOM 1158 N N . ALA A 1 151 ? -25.798 4.918 19.545 1.00 77.19 151 ALA A N 1
ATOM 1159 C CA . ALA A 1 151 ? -24.396 5.311 19.396 1.00 77.19 151 ALA A CA 1
ATOM 1160 C C . ALA A 1 151 ? -24.130 5.883 17.990 1.00 77.19 151 ALA A C 1
ATOM 1162 O O . ALA A 1 151 ? -24.547 5.317 16.980 1.00 77.19 151 ALA A O 1
ATOM 1163 N N . ALA A 1 152 ? -23.413 7.005 17.918 1.00 70.56 152 ALA A N 1
ATOM 1164 C CA . ALA A 1 152 ? -23.069 7.652 16.660 1.00 70.56 152 ALA A CA 1
ATOM 1165 C C . ALA A 1 152 ? -22.031 6.826 15.889 1.00 70.56 152 ALA A C 1
ATOM 1167 O O . ALA A 1 152 ? -20.982 6.462 16.420 1.00 70.56 152 ALA A O 1
ATOM 1168 N N . VAL A 1 153 ? -22.327 6.569 14.615 1.00 67.06 153 VAL A N 1
ATOM 1169 C CA . VAL A 1 153 ? -21.469 5.786 13.710 1.00 67.06 153 VAL A CA 1
ATOM 1170 C C . VAL A 1 153 ? -20.463 6.671 12.962 1.00 67.06 153 VAL A C 1
ATOM 1172 O O . VAL A 1 153 ? -19.389 6.217 12.574 1.00 67.06 153 VAL A O 1
ATOM 1175 N N . SER A 1 154 ? -20.783 7.954 12.775 1.00 61.16 154 SER A N 1
ATOM 1176 C CA . SER A 1 154 ? -19.880 8.928 12.159 1.00 61.16 154 SER A CA 1
ATOM 1177 C C . SER A 1 154 ? -18.930 9.541 13.185 1.00 61.16 154 SER A C 1
ATOM 1179 O O . SER A 1 154 ? -19.366 9.893 14.281 1.00 61.16 154 SER A O 1
ATOM 1181 N N . ALA A 1 155 ? -17.679 9.785 12.785 1.00 52.00 155 ALA A N 1
ATOM 1182 C CA . ALA A 1 155 ? -16.745 10.635 13.519 1.00 52.00 155 ALA A CA 1
ATOM 1183 C C . ALA A 1 155 ? -17.242 12.093 13.485 1.00 52.00 155 ALA A C 1
ATOM 1185 O O . ALA A 1 155 ? -16.873 12.893 12.628 1.00 52.00 155 ALA A O 1
ATOM 1186 N N . SER A 1 156 ? -18.177 12.438 14.367 1.00 46.03 156 SER A N 1
ATOM 1187 C CA . SER A 1 156 ? -18.552 13.830 14.597 1.00 46.03 156 SER A CA 1
ATOM 1188 C C . SER A 1 156 ? -17.404 14.520 15.328 1.00 46.03 156 SER A C 1
ATOM 1190 O O . SER A 1 156 ? -16.987 14.021 16.372 1.00 46.03 156 SER A O 1
ATOM 1192 N N . LEU A 1 157 ? -16.921 15.639 14.761 1.00 41.09 157 LEU A N 1
ATOM 1193 C CA . LEU A 1 157 ? -15.848 16.489 15.293 1.00 41.09 157 LEU A CA 1
ATOM 1194 C C . LEU A 1 157 ? -15.814 16.479 16.825 1.00 41.09 157 LEU A C 1
ATOM 1196 O O . LEU A 1 157 ? -16.744 16.945 17.487 1.00 41.09 157 LEU A O 1
ATOM 1200 N N . CYS A 1 158 ? -14.718 15.954 17.356 1.00 40.03 158 CYS A N 1
ATOM 1201 C CA . CYS A 1 158 ? -14.436 15.908 18.775 1.00 40.03 158 CYS A CA 1
ATOM 1202 C C . CYS A 1 158 ? -14.088 17.316 19.261 1.00 40.03 158 CYS A C 1
ATOM 1204 O O . CYS A 1 158 ? -12.983 17.805 19.031 1.00 40.03 158 CYS A O 1
ATOM 1206 N N . GLU A 1 159 ? -14.997 17.968 19.982 1.00 36.47 159 GLU A N 1
ATOM 1207 C CA . GLU A 1 159 ? -14.601 19.016 20.924 1.00 36.47 159 GLU A CA 1
ATOM 1208 C C . GLU A 1 159 ? -14.203 18.350 22.245 1.00 36.47 159 GLU A C 1
ATOM 1210 O O . GLU A 1 159 ? -14.923 18.408 23.244 1.00 36.47 159 GLU A O 1
ATOM 1215 N N . TYR A 1 160 ? -13.039 17.694 22.264 1.00 38.06 160 TYR A N 1
ATOM 1216 C CA . TYR A 1 160 ? -12.450 17.277 23.530 1.00 38.06 160 TYR A CA 1
ATOM 1217 C C . TYR A 1 160 ? -11.866 18.513 24.220 1.00 38.06 160 TYR A C 1
ATOM 1219 O O . TYR A 1 160 ? -10.761 18.971 23.925 1.00 38.06 160 TYR A O 1
ATOM 1227 N N . ARG A 1 161 ? -12.623 19.094 25.156 1.00 35.31 161 ARG A N 1
ATOM 1228 C CA . ARG A 1 161 ? -12.040 19.989 26.159 1.00 35.31 161 ARG A CA 1
ATOM 1229 C C . ARG A 1 161 ? -11.440 19.123 27.252 1.00 35.31 161 ARG A C 1
ATOM 1231 O O . ARG A 1 161 ? -12.188 18.559 28.052 1.00 35.31 161 ARG A O 1
ATOM 1238 N N . ILE A 1 162 ? -10.109 19.124 27.362 1.00 34.94 162 ILE A N 1
ATOM 1239 C CA . ILE A 1 162 ? -9.449 18.810 28.630 1.00 34.94 162 ILE A CA 1
ATOM 1240 C C . ILE A 1 162 ? -10.015 19.798 29.652 1.00 34.94 162 ILE A C 1
ATOM 1242 O O . ILE A 1 162 ? -9.603 20.954 29.739 1.00 34.94 162 ILE A O 1
ATOM 1246 N N . ARG A 1 163 ? -10.991 19.365 30.444 1.00 35.00 163 ARG A N 1
ATOM 1247 C CA . ARG A 1 163 ? -11.239 20.028 31.713 1.00 35.00 163 ARG A CA 1
ATOM 1248 C C . ARG A 1 163 ? -10.172 19.526 32.670 1.00 35.00 163 ARG A C 1
ATOM 1250 O O . ARG A 1 163 ? -10.400 18.574 33.410 1.00 35.00 163 ARG A O 1
ATOM 1257 N N . THR A 1 164 ? -9.027 20.204 32.706 1.00 29.89 164 THR A N 1
ATOM 1258 C CA . THR A 1 164 ? -8.252 20.294 33.945 1.00 29.89 164 THR A CA 1
ATOM 1259 C C . THR A 1 164 ? -9.171 20.936 34.985 1.00 29.89 164 THR A C 1
ATOM 1261 O O . THR A 1 164 ? -9.324 22.150 35.080 1.00 29.89 164 THR A O 1
ATOM 1264 N N . GLY A 1 165 ? -9.889 20.086 35.716 1.00 36.03 165 GLY A N 1
ATOM 1265 C CA . GLY A 1 165 ? -10.919 20.504 36.653 1.00 36.03 165 GLY A CA 1
ATOM 1266 C C . GLY A 1 165 ? -12.242 20.795 35.956 1.00 36.03 165 GLY A C 1
ATOM 1267 O O . GLY A 1 165 ? -12.485 21.866 35.398 1.00 36.03 165 GLY A O 1
ATOM 1268 N N . THR A 1 166 ? -13.173 19.854 36.059 1.00 34.47 166 THR A N 1
ATOM 1269 C CA . THR A 1 166 ? -14.579 20.192 35.903 1.00 34.47 166 THR A CA 1
ATOM 1270 C C . THR A 1 166 ? -14.937 21.374 36.808 1.00 34.47 166 THR A C 1
ATOM 1272 O O . THR A 1 166 ? -14.485 21.471 37.946 1.00 34.47 166 THR A O 1
ATOM 1275 N N . ALA A 1 167 ? -15.763 22.301 36.320 1.00 34.00 167 ALA A N 1
ATOM 1276 C CA . ALA A 1 167 ? -16.175 23.481 37.083 1.00 34.00 167 ALA A CA 1
ATOM 1277 C C . ALA A 1 167 ? -16.875 23.142 38.421 1.00 34.00 167 ALA A C 1
ATOM 1279 O O . ALA A 1 167 ? -16.943 23.993 39.298 1.00 34.00 167 ALA A O 1
ATOM 1280 N N . HIS A 1 168 ? -17.347 21.901 38.602 1.00 39.72 168 HIS A N 1
ATOM 1281 C CA . HIS A 1 168 ? -17.849 21.391 39.882 1.00 39.72 168 HIS A CA 1
ATOM 1282 C C . HIS A 1 168 ? -16.731 20.983 40.866 1.00 39.72 168 HIS A C 1
ATOM 1284 O O . HIS A 1 168 ? -16.942 21.034 42.074 1.00 39.72 168 HIS A O 1
ATOM 1290 N N . LEU A 1 169 ? -15.531 20.655 40.374 1.00 36.69 169 LEU A N 1
ATOM 1291 C CA . LEU A 1 169 ? -14.315 20.417 41.164 1.00 36.69 169 LEU A CA 1
ATOM 1292 C C . LEU A 1 169 ? -13.451 21.683 41.330 1.00 36.69 169 LEU A C 1
ATOM 1294 O O . LEU A 1 169 ? -12.647 21.762 42.259 1.00 36.69 169 LEU A O 1
ATOM 1298 N N . LEU A 1 170 ? -13.661 22.718 40.506 1.00 34.84 170 LEU A N 1
ATOM 1299 C CA . LEU A 1 170 ? -13.097 24.064 40.685 1.00 34.84 170 LEU A CA 1
ATOM 1300 C C . LEU A 1 170 ? -13.843 24.863 41.763 1.00 34.84 170 LEU A C 1
ATOM 1302 O O . LEU A 1 170 ? -14.353 25.956 41.538 1.00 34.84 170 LEU A O 1
ATOM 1306 N N . GLY A 1 171 ? -13.860 24.324 42.981 1.00 36.03 171 GLY A N 1
ATOM 1307 C CA . GLY A 1 171 ? -14.132 25.103 44.185 1.00 36.03 171 GLY A CA 1
ATOM 1308 C C . GLY A 1 171 ? -15.509 25.764 44.245 1.00 36.03 171 GLY A C 1
ATOM 1309 O O . GLY A 1 171 ? -15.610 26.836 44.843 1.00 36.03 171 GLY A O 1
ATOM 1310 N N . THR A 1 172 ? -16.550 25.134 43.689 1.00 41.31 172 THR A N 1
ATOM 1311 C CA . THR A 1 172 ? -17.939 25.443 44.042 1.00 41.31 172 THR A CA 1
ATOM 1312 C C . THR A 1 172 ? -18.513 24.405 44.975 1.00 41.31 172 THR A C 1
ATOM 1314 O O . THR A 1 172 ? -18.777 23.273 44.585 1.00 41.31 172 THR A O 1
ATOM 1317 N N . TRP A 1 173 ? -18.711 24.806 46.220 1.00 42.25 173 TRP A N 1
ATOM 1318 C CA . TRP A 1 173 ? -19.158 23.928 47.286 1.00 42.25 173 TRP A CA 1
ATOM 1319 C C . TRP A 1 173 ? -20.674 24.051 47.351 1.00 42.25 173 TRP A C 1
ATOM 1321 O O . TRP A 1 173 ? -21.190 25.166 47.394 1.00 42.25 173 TRP A O 1
ATOM 1331 N N . TRP A 1 174 ? -21.388 22.933 47.328 1.00 36.91 174 TRP A N 1
ATOM 1332 C CA . TRP A 1 174 ? -22.842 22.910 47.460 1.00 36.91 174 TRP A CA 1
ATOM 1333 C C . TRP A 1 174 ? -23.202 22.232 48.780 1.00 36.91 174 TRP A C 1
ATOM 1335 O O . TRP A 1 174 ? -22.661 21.178 49.105 1.00 36.91 174 TRP A O 1
ATOM 1345 N N . LYS A 1 175 ? -24.097 22.839 49.564 1.00 31.80 175 LYS A N 1
ATOM 1346 C CA . LYS A 1 175 ? -24.661 22.228 50.778 1.00 31.80 175 LYS A CA 1
ATOM 1347 C C . LYS A 1 175 ? -26.163 22.072 50.551 1.00 31.80 175 LYS A C 1
ATOM 1349 O O . LYS A 1 175 ? -26.914 23.045 50.634 1.00 31.80 175 LYS A O 1
ATOM 1354 N N . GLY A 1 176 ? -26.595 20.868 50.173 1.00 48.53 176 GLY A N 1
ATOM 1355 C CA . GLY A 1 176 ? -27.947 20.650 49.647 1.00 48.53 176 GLY A CA 1
ATOM 1356 C C . GLY A 1 176 ? -28.163 21.405 48.326 1.00 48.53 176 GLY A C 1
ATOM 1357 O O . GLY A 1 176 ? -27.288 21.407 47.468 1.00 48.53 176 GLY A O 1
ATOM 1358 N N . LYS A 1 177 ? -29.301 22.095 48.159 1.00 33.75 177 LYS A N 1
ATOM 1359 C CA . LYS A 1 177 ? -29.636 22.848 46.927 1.00 33.75 177 LYS A CA 1
ATOM 1360 C C . LYS A 1 177 ? -28.973 24.239 46.799 1.00 33.75 177 LYS A C 1
ATOM 1362 O O . LYS A 1 177 ? -29.337 24.987 45.897 1.00 33.75 177 LYS A O 1
ATOM 1367 N N . LYS A 1 178 ? -28.043 24.635 47.684 1.00 27.59 178 LYS A N 1
ATOM 1368 C CA . LYS A 1 178 ? -27.419 25.980 47.675 1.00 27.59 178 LYS A CA 1
ATOM 1369 C C . LYS A 1 178 ? -25.911 25.953 47.401 1.00 27.59 178 LYS A C 1
ATOM 1371 O O . LYS A 1 178 ? -25.184 25.179 48.021 1.00 27.59 178 LYS A O 1
ATOM 1376 N N . LEU A 1 179 ? -25.474 26.871 46.532 1.00 37.66 179 LEU A N 1
ATOM 1377 C CA . LEU A 1 179 ? -24.089 27.150 46.128 1.00 37.66 179 LEU A CA 1
ATOM 1378 C C . LEU A 1 179 ? -23.377 28.075 47.143 1.00 37.66 179 LEU A C 1
ATOM 1380 O O . LEU A 1 179 ? -23.939 29.097 47.530 1.00 37.66 179 LEU A O 1
ATOM 1384 N N . VAL A 1 180 ? -22.145 27.737 47.552 1.00 37.06 180 VAL A N 1
ATOM 1385 C CA . VAL A 1 180 ? -21.431 28.332 48.710 1.00 37.06 180 VAL A CA 1
ATOM 1386 C C . VAL A 1 180 ? -20.115 29.072 48.351 1.00 37.06 180 VAL A C 1
ATOM 1388 O O . VAL A 1 180 ? -19.596 29.804 49.183 1.00 37.06 180 VAL A O 1
ATOM 1391 N N . GLY A 1 181 ? -19.566 28.994 47.129 1.00 37.19 181 GLY A N 1
ATOM 1392 C CA . GLY A 1 181 ? -18.361 29.777 46.746 1.00 37.19 181 GLY A CA 1
ATOM 1393 C C . GLY A 1 181 ? -17.795 29.424 45.367 1.00 37.19 181 GLY A C 1
ATOM 1394 O O . GLY A 1 181 ? -18.335 28.513 44.765 1.00 37.19 181 GLY A O 1
ATOM 1395 N N . ASN A 1 182 ? -16.775 30.134 44.836 1.00 37.34 182 ASN A N 1
ATOM 1396 C CA . ASN A 1 182 ? -16.176 29.865 43.504 1.00 37.34 182 ASN A CA 1
ATOM 1397 C C . ASN A 1 182 ? -14.693 30.339 43.392 1.00 37.34 182 ASN A C 1
ATOM 1399 O O . ASN A 1 182 ? -14.385 31.438 43.859 1.00 37.34 182 ASN A O 1
ATOM 1403 N N . ARG A 1 183 ? -13.769 29.580 42.760 1.00 40.44 183 ARG A N 1
ATOM 1404 C CA . ARG A 1 183 ? -12.337 29.970 42.561 1.00 40.44 183 ARG A CA 1
ATOM 1405 C C . ARG A 1 183 ? -12.023 30.328 41.094 1.00 40.44 183 ARG A C 1
ATOM 1407 O O . ARG A 1 183 ? -12.357 29.587 40.182 1.00 40.44 183 ARG A O 1
ATOM 1414 N N . LYS A 1 184 ? -11.349 31.468 40.861 1.00 38.97 184 LYS A N 1
ATOM 1415 C CA . LYS A 1 184 ? -11.218 32.127 39.536 1.00 38.97 184 LYS A CA 1
ATOM 1416 C C . LYS A 1 184 ? -9.988 31.743 38.677 1.00 38.97 184 LYS A C 1
ATOM 1418 O O . LYS A 1 184 ? -9.944 32.143 37.519 1.00 38.97 184 LYS A O 1
ATOM 1423 N N . SER A 1 185 ? -8.999 31.007 39.189 1.00 35.59 185 SER A N 1
ATOM 1424 C CA . SER A 1 185 ? -7.649 30.924 38.588 1.00 35.59 185 SER A CA 1
ATOM 1425 C C . SER A 1 185 ? -7.413 29.848 37.509 1.00 35.59 185 SER A C 1
ATOM 1427 O O . SER A 1 185 ? -6.434 29.962 36.785 1.00 35.59 185 SER A O 1
ATOM 1429 N N . LEU A 1 186 ? -8.298 28.859 37.333 1.00 36.84 186 LEU A N 1
ATOM 1430 C CA . LEU A 1 186 ? -8.113 27.734 36.384 1.00 36.84 186 LEU A CA 1
ATOM 1431 C C . LEU A 1 186 ? -8.848 27.892 35.037 1.00 36.84 186 LEU A C 1
ATOM 1433 O O . LEU A 1 186 ? -8.814 27.005 34.192 1.00 36.84 186 LEU A O 1
ATOM 1437 N N . LYS A 1 187 ? -9.489 29.044 34.793 1.00 35.34 187 LYS A N 1
ATOM 1438 C CA . LYS A 1 187 ? -10.214 29.307 33.536 1.00 35.34 187 LYS A CA 1
ATOM 1439 C C . LYS A 1 187 ? -9.317 29.439 32.299 1.00 35.34 187 LYS A C 1
ATOM 1441 O O . LYS A 1 187 ? -9.821 29.262 31.204 1.00 35.34 187 LYS A O 1
ATOM 1446 N N . LYS A 1 188 ? -8.026 29.759 32.451 1.00 33.94 188 LYS A N 1
ATOM 1447 C CA . LYS A 1 188 ? -7.133 30.041 31.310 1.00 33.94 188 LYS A CA 1
ATOM 1448 C C . LYS A 1 188 ? -6.567 28.795 30.612 1.00 33.94 188 LYS A C 1
ATOM 1450 O O . LYS A 1 188 ? -6.172 28.912 29.461 1.00 33.94 188 LYS A O 1
ATOM 1455 N N . GLU A 1 189 ? -6.537 27.632 31.266 1.00 31.91 189 GLU A N 1
ATOM 1456 C CA . GLU A 1 189 ? -5.993 26.387 30.682 1.00 31.91 189 GLU A CA 1
ATOM 1457 C C . GLU A 1 189 ? -7.077 25.486 30.062 1.00 31.91 189 GLU A C 1
ATOM 1459 O O . GLU A 1 189 ? -6.801 24.756 29.118 1.00 31.91 189 GLU A O 1
ATOM 1464 N N . ALA A 1 190 ? -8.333 25.596 30.514 1.00 34.69 190 ALA A N 1
ATOM 1465 C CA . ALA A 1 190 ? -9.471 24.796 30.035 1.00 34.69 190 ALA A CA 1
ATOM 1466 C C . ALA A 1 190 ? -10.043 25.229 28.661 1.00 34.69 190 ALA A C 1
ATOM 1468 O O . ALA A 1 190 ? -11.045 24.670 28.203 1.00 34.69 190 ALA A O 1
ATOM 1469 N N . ASP A 1 191 ? -9.457 26.254 28.033 1.00 34.47 191 ASP A N 1
ATOM 1470 C CA . ASP A 1 191 ? -9.880 26.809 26.738 1.00 34.47 191 ASP A CA 1
ATOM 1471 C C . ASP A 1 191 ? -9.008 26.337 25.554 1.00 34.47 191 ASP A C 1
ATOM 1473 O O . ASP A 1 191 ? -9.259 26.742 24.421 1.00 34.47 191 ASP A O 1
ATOM 1477 N N . GLN A 1 192 ? -8.019 25.459 25.767 1.00 40.97 192 GLN A N 1
ATOM 1478 C CA . GLN A 1 192 ? -7.261 24.855 24.664 1.00 40.97 192 GLN A CA 1
ATOM 1479 C C . GLN A 1 192 ? -8.069 23.711 24.031 1.00 40.97 192 GLN A C 1
ATOM 1481 O O . GLN A 1 192 ? -7.992 22.559 24.448 1.00 40.97 192 GLN A O 1
ATOM 1486 N N . THR A 1 193 ? -8.887 24.037 23.032 1.00 37.81 193 THR A N 1
ATOM 1487 C CA . THR A 1 193 ? -9.528 23.058 22.146 1.00 37.81 193 THR A CA 1
ATOM 1488 C C . THR A 1 193 ? -8.469 22.434 21.234 1.00 37.81 193 THR A C 1
ATOM 1490 O O . THR A 1 193 ? -7.964 23.111 20.338 1.00 37.81 193 THR A O 1
ATOM 1493 N N . GLN A 1 194 ? -8.121 21.164 21.448 1.00 41.03 194 GLN A N 1
ATOM 1494 C CA . GLN A 1 194 ? -7.383 20.377 20.457 1.00 41.03 194 GLN A CA 1
ATOM 1495 C C . GLN A 1 194 ? -8.398 19.574 19.645 1.00 41.03 194 GLN A C 1
ATOM 1497 O O . GLN A 1 194 ? -9.154 18.781 20.200 1.00 41.03 194 GLN A O 1
ATOM 1502 N N . ALA A 1 195 ? -8.443 19.818 18.337 1.00 39.03 195 ALA A N 1
ATOM 1503 C CA . ALA A 1 195 ? -9.179 18.971 17.412 1.00 39.03 195 ALA A CA 1
ATOM 1504 C C . ALA A 1 195 ? -8.310 17.745 17.107 1.00 39.03 195 ALA A C 1
ATOM 1506 O O . ALA A 1 195 ? -7.199 17.893 16.597 1.00 39.03 195 ALA A O 1
ATOM 1507 N N . PHE A 1 196 ? -8.797 16.555 17.452 1.00 46.22 196 PHE A N 1
ATOM 1508 C CA . PHE A 1 196 ? -8.178 15.295 17.052 1.00 46.22 196 PHE A CA 1
ATOM 1509 C C . PHE A 1 196 ? -8.861 14.786 15.783 1.00 46.22 196 PHE A C 1
ATOM 1511 O O . PHE A 1 196 ? -10.090 14.702 15.734 1.00 46.22 196 PHE A O 1
ATOM 1518 N N . ASP A 1 197 ? -8.067 14.417 14.778 1.00 47.81 197 ASP A N 1
ATOM 1519 C CA . ASP A 1 197 ? -8.532 13.593 13.662 1.00 47.81 197 ASP A CA 1
ATOM 1520 C C . ASP A 1 197 ? -8.696 12.158 14.181 1.00 47.81 197 ASP A C 1
ATOM 1522 O O . ASP A 1 197 ? -7.759 11.361 14.152 1.00 47.81 197 ASP A O 1
ATOM 1526 N N . VAL A 1 198 ? -9.862 11.853 14.752 1.00 56.94 198 VAL A N 1
ATOM 1527 C CA . VAL A 1 198 ? -10.161 10.512 15.271 1.00 56.94 198 VAL A CA 1
ATOM 1528 C C . VAL A 1 198 ? -10.538 9.591 14.117 1.00 56.94 198 VAL A C 1
ATOM 1530 O O . VAL A 1 198 ? -11.407 9.922 13.306 1.00 56.94 198 VAL A O 1
ATOM 1533 N N . GLU A 1 199 ? -9.881 8.433 14.062 1.00 62.94 199 GLU A N 1
ATOM 1534 C CA . GLU A 1 199 ? -10.177 7.367 13.104 1.00 62.94 199 GLU A CA 1
ATOM 1535 C C . GLU A 1 199 ? -11.627 6.898 13.245 1.00 62.94 199 GLU A C 1
ATOM 1537 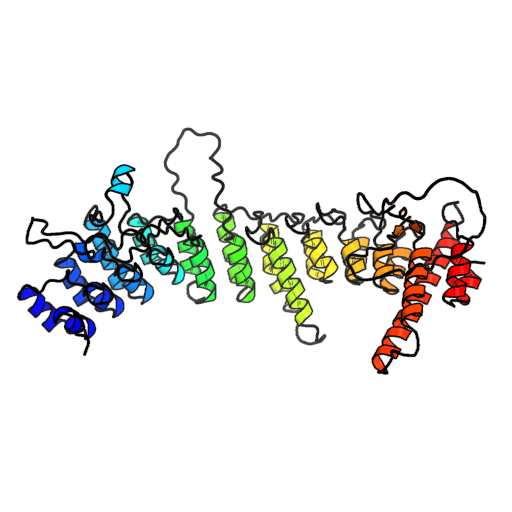O O . GLU A 1 199 ? -12.147 6.739 14.352 1.00 62.94 199 GLU A O 1
ATOM 1542 N N . ALA A 1 200 ? -12.298 6.659 12.119 1.00 70.25 200 ALA A N 1
ATOM 1543 C CA . ALA A 1 200 ? -13.693 6.239 12.153 1.00 70.25 200 ALA A CA 1
ATOM 1544 C C . ALA A 1 200 ? -13.831 4.844 12.803 1.00 70.25 200 ALA A C 1
ATOM 1546 O O . ALA A 1 200 ? -12.961 3.991 12.609 1.00 70.25 200 ALA A O 1
ATOM 1547 N N . PRO A 1 201 ? -14.957 4.526 13.476 1.00 68.75 201 PRO A N 1
ATOM 1548 C CA . PRO A 1 201 ? -15.179 3.196 14.050 1.00 68.75 201 PRO A CA 1
ATOM 1549 C C . PRO A 1 201 ? -14.962 2.061 13.037 1.00 68.75 201 PRO A C 1
ATOM 1551 O O . PRO A 1 201 ? -14.375 1.035 13.369 1.00 68.75 201 PRO A O 1
ATOM 1554 N N . ALA A 1 202 ? -15.359 2.274 11.776 1.00 71.69 202 ALA A N 1
ATOM 1555 C CA . ALA A 1 202 ? -15.151 1.325 10.684 1.00 71.69 202 ALA A CA 1
ATOM 1556 C C . ALA A 1 202 ? -13.664 1.086 10.350 1.00 71.69 202 ALA A C 1
ATOM 1558 O O . ALA A 1 202 ? -13.295 -0.034 10.003 1.00 71.69 202 ALA A O 1
ATOM 1559 N N . GLU A 1 203 ? -12.798 2.095 10.486 1.00 77.00 203 GLU A N 1
ATOM 1560 C CA . GLU A 1 203 ? -11.349 1.954 10.274 1.00 77.00 203 GLU A CA 1
ATOM 1561 C C . GLU A 1 203 ? -10.737 1.068 11.363 1.00 77.00 203 GLU A C 1
ATOM 1563 O O . GLU A 1 203 ? -9.967 0.152 11.064 1.00 77.00 203 GLU A O 1
ATOM 1568 N N . LEU A 1 204 ? -11.166 1.260 12.612 1.00 77.12 204 LEU A N 1
ATOM 1569 C CA . LEU A 1 204 ? -10.715 0.461 13.750 1.00 77.12 204 LEU A CA 1
ATOM 1570 C C . LEU A 1 204 ? -11.152 -1.004 13.677 1.00 77.12 204 LEU A C 1
ATOM 1572 O O . LEU A 1 204 ? -10.410 -1.873 14.135 1.00 77.12 204 LEU A O 1
ATOM 1576 N N . VAL A 1 205 ? -12.311 -1.311 13.079 1.00 78.69 205 VAL A N 1
ATOM 1577 C CA . VAL A 1 205 ? -12.708 -2.713 12.844 1.00 78.69 205 VAL A CA 1
ATOM 1578 C C . VAL A 1 205 ? -11.669 -3.422 11.974 1.00 78.69 205 VAL A C 1
ATOM 1580 O O . VAL A 1 205 ? -11.263 -4.543 12.290 1.00 78.69 205 VAL A O 1
ATOM 1583 N N . ILE A 1 206 ? -11.217 -2.756 10.906 1.00 79.50 206 ILE A N 1
ATOM 1584 C CA . ILE A 1 206 ? -10.220 -3.289 9.972 1.00 79.50 206 ILE A CA 1
ATOM 1585 C C . ILE A 1 206 ? -8.849 -3.372 10.64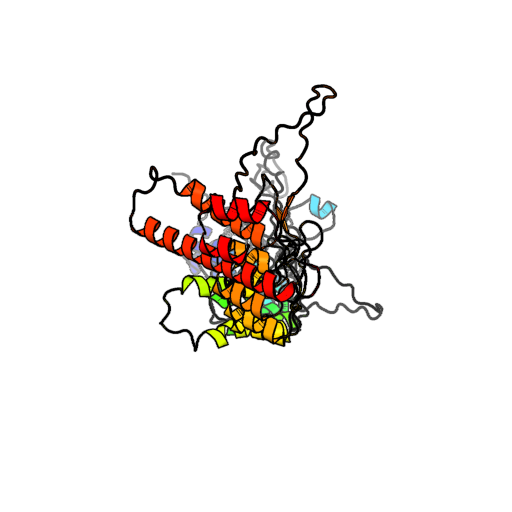6 1.00 79.50 206 ILE A C 1
ATOM 1587 O O . ILE A 1 206 ? -8.162 -4.384 10.521 1.00 79.50 206 ILE A O 1
ATOM 1591 N N . GLN A 1 207 ? -8.448 -2.348 11.404 1.00 79.44 207 GLN A N 1
ATOM 1592 C CA . GLN A 1 207 ? -7.191 -2.387 12.155 1.00 79.44 207 GLN A CA 1
ATOM 1593 C C . GLN A 1 207 ? -7.179 -3.486 13.223 1.00 79.44 207 GLN A C 1
ATOM 1595 O O . GLN A 1 207 ? -6.146 -4.120 13.427 1.00 79.44 207 GLN A O 1
ATOM 1600 N N . GLY A 1 208 ? -8.320 -3.771 13.855 1.00 73.75 208 GLY A N 1
ATOM 1601 C CA . GLY A 1 208 ? -8.464 -4.869 14.809 1.00 73.75 208 GLY A CA 1
ATOM 1602 C C . GLY A 1 208 ? -8.161 -6.244 14.200 1.00 73.75 208 GLY A C 1
ATOM 1603 O O . GLY A 1 208 ? -7.658 -7.119 14.905 1.00 73.75 208 GLY A O 1
ATOM 1604 N N . CYS A 1 209 ? -8.351 -6.425 12.885 1.00 75.88 209 CYS A N 1
ATOM 1605 C CA . CYS A 1 209 ? -7.917 -7.639 12.182 1.00 75.88 209 CYS A CA 1
ATOM 1606 C C . CYS A 1 209 ? -6.392 -7.833 12.208 1.00 75.88 209 CYS A C 1
ATOM 1608 O O . CYS A 1 209 ? -5.942 -8.963 12.067 1.00 75.88 209 CYS A O 1
ATOM 1610 N N . LYS A 1 210 ? -5.586 -6.775 12.403 1.00 73.06 210 LYS A N 1
ATOM 1611 C CA . LYS A 1 210 ? -4.125 -6.909 12.563 1.00 73.06 210 LYS A CA 1
ATOM 1612 C C . LYS A 1 210 ? -3.743 -7.583 13.885 1.00 73.06 210 LYS A C 1
ATOM 1614 O O . LYS A 1 210 ? -2.651 -8.133 13.975 1.00 73.06 210 LYS A O 1
ATOM 1619 N N . GLN A 1 211 ? -4.607 -7.504 14.900 1.00 74.50 211 GLN A N 1
ATOM 1620 C CA . GLN A 1 211 ? -4.350 -8.034 16.241 1.00 74.50 211 GLN A CA 1
ATOM 1621 C C . GLN A 1 211 ? -4.906 -9.455 16.402 1.00 74.50 211 GLN A C 1
ATOM 1623 O O . GLN A 1 211 ? -4.156 -10.344 16.791 1.00 74.50 211 GLN A O 1
ATOM 1628 N N . ASP A 1 212 ? -6.179 -9.679 16.041 1.00 72.19 212 ASP A N 1
ATOM 1629 C CA . ASP A 1 212 ? -6.887 -10.949 16.266 1.00 72.19 212 ASP A CA 1
ATOM 1630 C C . ASP A 1 212 ? -7.636 -11.426 14.996 1.00 72.19 212 ASP A C 1
ATOM 1632 O O . ASP A 1 212 ? -8.661 -10.853 14.608 1.00 72.19 212 ASP A O 1
ATOM 1636 N N . PHE A 1 213 ? -7.162 -12.518 14.370 1.00 64.12 213 PHE A N 1
ATOM 1637 C CA . PHE A 1 213 ? -7.725 -13.081 13.123 1.00 64.12 213 PHE A CA 1
ATOM 1638 C C . PHE A 1 213 ? -8.918 -14.021 13.309 1.00 64.12 213 PHE A C 1
ATOM 1640 O O . PHE A 1 213 ? -9.665 -14.247 12.357 1.00 64.12 213 PHE A O 1
ATOM 1647 N N . SER A 1 214 ? -9.109 -14.588 14.502 1.00 69.00 214 SER A N 1
ATOM 1648 C CA . SER A 1 214 ? -10.146 -15.601 14.748 1.00 69.00 214 SER A CA 1
ATOM 1649 C C . SER A 1 214 ? -11.562 -15.088 14.469 1.00 69.00 214 SER A C 1
ATOM 1651 O O . SER A 1 214 ? -12.425 -15.868 14.080 1.00 69.00 214 SER A O 1
ATOM 1653 N N . ASN A 1 215 ? -11.784 -13.776 14.599 1.00 72.62 215 ASN A N 1
ATOM 1654 C CA . ASN A 1 215 ? -13.112 -13.161 14.544 1.00 72.62 215 ASN A CA 1
ATOM 1655 C C . ASN A 1 215 ? -13.346 -12.350 13.257 1.00 72.62 215 ASN A C 1
ATOM 1657 O O . ASN A 1 215 ? -14.199 -11.465 13.232 1.00 72.62 215 ASN A O 1
ATOM 1661 N N . TYR A 1 216 ? -12.601 -12.601 12.172 1.00 76.69 216 TYR A N 1
ATOM 1662 C CA . TYR A 1 216 ? -12.730 -11.785 10.954 1.00 76.69 216 TYR A CA 1
ATOM 1663 C C . TYR A 1 216 ? -14.157 -11.801 10.368 1.00 76.69 216 TYR A C 1
ATOM 1665 O O . TYR A 1 216 ? -14.615 -10.782 9.858 1.00 76.69 216 TYR A O 1
ATOM 1673 N N . GLN A 1 217 ? -14.884 -12.921 10.478 1.00 79.62 217 GLN A N 1
ATOM 1674 C CA . GLN A 1 217 ? -16.274 -13.020 10.014 1.00 79.62 217 GLN A CA 1
ATOM 1675 C C . GLN A 1 217 ? -17.202 -12.102 10.812 1.00 79.62 217 GLN A C 1
ATOM 1677 O O . GLN A 1 217 ? -17.980 -11.363 10.220 1.00 79.62 217 GLN A O 1
ATOM 1682 N N . GLU A 1 218 ? -17.078 -12.079 12.141 1.00 80.12 218 GLU A N 1
ATOM 1683 C CA . GLU A 1 218 ? -17.845 -11.163 12.995 1.00 80.12 218 GLU A CA 1
ATOM 1684 C C . GLU A 1 218 ? -17.532 -9.704 12.650 1.00 80.12 218 GLU A C 1
ATOM 1686 O O . GLU A 1 218 ? -18.439 -8.888 12.503 1.00 80.12 218 GLU A O 1
ATOM 1691 N N . ARG A 1 219 ? -16.252 -9.387 12.420 1.00 80.94 219 ARG A N 1
ATOM 1692 C CA . ARG A 1 219 ? -15.799 -8.049 12.010 1.00 80.94 219 ARG A CA 1
ATOM 1693 C C . ARG A 1 219 ? -16.378 -7.616 10.659 1.00 80.94 219 ARG A C 1
ATOM 1695 O O . ARG A 1 219 ? -16.735 -6.450 10.512 1.00 80.94 219 ARG A O 1
ATOM 1702 N N . LEU A 1 220 ? -16.528 -8.530 9.696 1.00 80.06 220 LEU A N 1
ATOM 1703 C CA . LEU A 1 220 ? -17.207 -8.246 8.423 1.00 80.06 220 LEU A CA 1
ATOM 1704 C C . LEU A 1 220 ? -18.679 -7.868 8.637 1.00 80.06 220 LEU A C 1
ATOM 1706 O O . LEU A 1 220 ? -19.161 -6.916 8.025 1.00 80.06 220 LEU A O 1
ATOM 1710 N N . ILE A 1 221 ? -19.377 -8.561 9.539 1.00 80.88 221 ILE A N 1
ATOM 1711 C CA . ILE A 1 221 ? -20.776 -8.251 9.860 1.00 80.88 221 ILE A CA 1
ATOM 1712 C C . ILE A 1 221 ? -20.866 -6.911 10.614 1.00 80.88 221 ILE A C 1
ATOM 1714 O O . ILE A 1 221 ? -21.767 -6.115 10.357 1.00 80.88 221 ILE A O 1
ATOM 1718 N N . VAL A 1 222 ? -19.910 -6.604 11.499 1.00 80.81 222 VAL A N 1
ATOM 1719 C CA . VAL A 1 222 ? -19.820 -5.280 12.144 1.00 80.81 222 VAL A CA 1
ATOM 1720 C C . VAL A 1 222 ? -19.615 -4.176 11.103 1.00 80.81 222 VAL A C 1
ATOM 1722 O O . VAL A 1 222 ? -20.296 -3.156 11.171 1.00 80.81 222 VAL A O 1
ATOM 1725 N N . LEU A 1 223 ? -18.736 -4.367 10.113 1.00 79.19 223 LEU A N 1
ATOM 1726 C CA . LEU A 1 223 ? -18.567 -3.406 9.015 1.00 79.19 223 LEU A CA 1
ATOM 1727 C C . LEU A 1 223 ? -19.865 -3.203 8.235 1.00 79.19 223 LEU A C 1
ATOM 1729 O O . LEU A 1 223 ? -20.215 -2.068 7.917 1.00 79.19 223 LEU A O 1
ATOM 1733 N N . GLU A 1 224 ? -20.598 -4.281 7.965 1.00 79.50 224 GLU A N 1
ATOM 1734 C CA . GLU A 1 224 ? -21.909 -4.193 7.332 1.00 79.50 224 GLU A CA 1
ATOM 1735 C C . GLU A 1 224 ? -22.900 -3.392 8.189 1.00 79.50 224 GLU A C 1
ATOM 1737 O O . GLU A 1 224 ? -23.598 -2.540 7.649 1.00 79.50 224 GLU A O 1
ATOM 1742 N N . LEU A 1 225 ? -22.933 -3.583 9.511 1.00 80.56 225 LEU A N 1
ATOM 1743 C CA . LEU A 1 225 ? -23.775 -2.775 10.402 1.00 80.56 225 LEU A CA 1
ATOM 1744 C C . LEU A 1 225 ? -23.409 -1.288 10.383 1.00 80.56 225 LEU A C 1
ATOM 1746 O O . LEU A 1 225 ? -24.301 -0.448 10.347 1.00 80.56 225 LEU A O 1
ATOM 1750 N N . LEU A 1 226 ? -22.116 -0.958 10.420 1.00 76.00 226 LEU A N 1
ATOM 1751 C CA . LEU A 1 226 ? -21.651 0.431 10.490 1.00 76.00 226 LEU A CA 1
ATOM 1752 C C . LEU A 1 226 ? -21.814 1.169 9.152 1.00 76.00 226 LEU A C 1
ATOM 1754 O O . LEU A 1 226 ? -22.040 2.376 9.126 1.00 76.00 226 LEU A O 1
ATOM 1758 N N . LEU A 1 227 ? -21.673 0.463 8.028 1.00 73.88 227 LEU A N 1
ATOM 1759 C CA . LEU A 1 227 ? -21.720 1.061 6.691 1.00 73.88 227 LEU A CA 1
ATOM 1760 C C . LEU A 1 227 ? -23.095 0.949 6.024 1.00 73.88 227 LEU A C 1
ATOM 1762 O O . LEU A 1 227 ? -23.342 1.657 5.043 1.00 73.88 227 LEU A O 1
ATOM 1766 N N . ARG A 1 228 ? -24.010 0.114 6.543 1.00 68.75 228 ARG A N 1
ATOM 1767 C CA . ARG A 1 228 ? -25.426 0.141 6.156 1.00 68.75 228 ARG A CA 1
ATOM 1768 C C . ARG A 1 228 ? -26.007 1.499 6.542 1.00 68.75 228 ARG A C 1
ATOM 1770 O O . ARG A 1 228 ? -26.444 1.721 7.664 1.00 68.75 228 ARG A O 1
ATOM 1777 N N . ARG A 1 229 ? -26.028 2.415 5.574 1.00 53.09 229 ARG A N 1
ATOM 1778 C CA . ARG A 1 229 ? -26.843 3.625 5.656 1.00 53.09 229 ARG A CA 1
ATOM 1779 C C . ARG A 1 229 ? -28.292 3.169 5.748 1.00 53.09 229 ARG A C 1
ATOM 1781 O O . ARG A 1 229 ? -28.788 2.532 4.819 1.00 53.09 229 ARG A O 1
ATOM 1788 N N . GLU A 1 230 ? -28.957 3.464 6.859 1.00 38.78 230 GLU A N 1
ATOM 1789 C CA . GLU A 1 230 ? -30.413 3.435 6.880 1.00 38.78 230 GLU A CA 1
ATOM 1790 C C . GLU A 1 230 ? -30.886 4.315 5.719 1.00 38.78 230 GLU A C 1
ATOM 1792 O O . GLU A 1 230 ? -30.556 5.501 5.635 1.00 38.78 230 GLU A O 1
ATOM 1797 N N . ASN A 1 231 ? -31.600 3.703 4.775 1.00 32.53 231 ASN A N 1
ATOM 1798 C CA . ASN A 1 231 ? -32.446 4.432 3.850 1.00 32.53 231 ASN A CA 1
ATOM 1799 C C . ASN A 1 231 ? -33.526 5.088 4.713 1.00 32.53 231 ASN A C 1
ATOM 1801 O O . ASN A 1 231 ? -34.580 4.500 4.929 1.00 32.53 231 ASN A O 1
ATOM 1805 N N . ALA A 1 232 ? -33.237 6.265 5.264 1.00 30.55 232 ALA A N 1
ATOM 1806 C CA . ALA A 1 232 ? -34.286 7.132 5.757 1.00 30.55 232 ALA A CA 1
ATOM 1807 C C . ALA A 1 232 ? -35.157 7.476 4.545 1.00 30.55 232 ALA A C 1
ATOM 1809 O O . ALA A 1 232 ? -34.654 7.973 3.535 1.00 30.55 232 ALA A O 1
ATOM 1810 N N . ASP A 1 233 ? -36.427 7.104 4.640 1.00 32.59 233 ASP A N 1
ATOM 1811 C CA . ASP A 1 233 ? -37.470 7.301 3.647 1.00 32.59 233 ASP A CA 1
ATOM 1812 C C . ASP A 1 233 ? -37.395 8.690 3.000 1.00 32.59 233 ASP A C 1
ATOM 1814 O O . ASP A 1 233 ? -37.730 9.694 3.621 1.00 32.59 233 ASP A O 1
ATOM 1818 N N . ASP A 1 234 ? -36.995 8.755 1.733 1.00 32.41 234 ASP A N 1
ATOM 1819 C CA . ASP A 1 234 ? -37.193 9.948 0.915 1.00 32.41 234 ASP A CA 1
ATOM 1820 C C . ASP A 1 234 ? -37.648 9.484 -0.470 1.00 32.41 234 ASP A C 1
ATOM 1822 O O . ASP A 1 234 ? -36.889 9.355 -1.431 1.00 32.41 234 ASP A O 1
ATOM 1826 N N . SER A 1 235 ? -38.945 9.198 -0.558 1.00 35.69 235 SER A N 1
ATOM 1827 C CA . SER A 1 235 ? -39.687 8.832 -1.767 1.00 35.69 235 SER A CA 1
ATOM 1828 C C . SER A 1 235 ? -39.730 9.941 -2.834 1.00 35.69 235 SER A C 1
ATOM 1830 O O . SER A 1 235 ? -40.576 9.890 -3.718 1.00 35.69 235 SER A O 1
ATOM 1832 N N . ASN A 1 236 ? -38.837 10.939 -2.791 1.00 36.69 236 ASN A N 1
ATOM 1833 C CA . ASN A 1 236 ? -38.866 12.098 -3.687 1.00 36.69 236 ASN A CA 1
ATOM 1834 C C . ASN A 1 236 ? -37.501 12.764 -3.955 1.00 36.69 236 ASN A C 1
ATOM 1836 O O . ASN A 1 236 ? -37.403 13.992 -4.001 1.00 36.69 236 ASN A O 1
ATOM 1840 N N . ARG A 1 237 ? -36.433 11.994 -4.202 1.00 34.38 237 ARG A N 1
ATOM 1841 C CA . ARG A 1 237 ? -35.216 12.545 -4.835 1.00 34.38 237 ARG A CA 1
ATOM 1842 C C . ARG A 1 237 ? -34.654 11.618 -5.908 1.00 34.38 237 ARG A C 1
ATOM 1844 O O . ARG A 1 237 ? -33.831 10.744 -5.647 1.00 34.38 237 ARG A O 1
ATOM 1851 N N . GLU A 1 238 ? -35.065 11.861 -7.152 1.00 34.56 238 GLU A N 1
ATOM 1852 C CA . GLU A 1 238 ? -34.304 11.437 -8.324 1.00 34.56 238 GLU A CA 1
ATOM 1853 C C . GLU A 1 238 ? -32.914 12.092 -8.264 1.00 34.56 238 GLU A C 1
ATOM 1855 O O . GLU A 1 238 ? -32.774 13.302 -8.434 1.00 34.56 238 GLU A O 1
ATOM 1860 N N . LYS A 1 239 ? -31.902 11.247 -8.026 1.00 32.41 239 LYS A N 1
ATOM 1861 C CA . LYS A 1 239 ? -30.464 11.500 -7.795 1.00 32.41 239 LYS A CA 1
ATOM 1862 C C . LYS A 1 239 ? -30.075 11.493 -6.307 1.00 32.41 239 LYS A C 1
ATOM 1864 O O . LYS A 1 239 ? -30.211 12.506 -5.619 1.00 32.41 239 LYS A O 1
ATOM 1869 N N . PRO A 1 240 ? -29.541 10.359 -5.812 1.00 29.80 240 PRO A N 1
ATOM 1870 C CA . PRO A 1 240 ? -29.078 10.250 -4.440 1.00 29.80 240 PRO A CA 1
ATOM 1871 C C . PRO A 1 240 ? -27.846 11.132 -4.241 1.00 29.80 240 PRO A C 1
ATOM 1873 O O . PRO A 1 240 ? -26.923 11.145 -5.057 1.00 29.80 240 PRO A O 1
ATOM 1876 N N . ILE A 1 241 ? -27.850 11.885 -3.144 1.00 29.95 241 ILE A N 1
ATOM 1877 C CA . ILE A 1 241 ? -26.769 12.787 -2.759 1.00 29.95 241 ILE A CA 1
ATOM 1878 C C . ILE A 1 241 ? -25.508 11.947 -2.555 1.00 29.95 241 ILE A C 1
ATOM 1880 O O . ILE A 1 241 ? -25.411 11.148 -1.621 1.00 29.95 241 ILE A O 1
ATOM 1884 N N . LEU A 1 242 ? -24.541 12.151 -3.449 1.00 31.34 242 LEU A N 1
ATOM 1885 C CA . LEU A 1 242 ? -23.162 11.715 -3.307 1.00 31.34 242 LEU A CA 1
ATOM 1886 C C . LEU A 1 242 ? -22.577 12.465 -2.101 1.00 31.34 242 LEU A C 1
ATOM 1888 O O . LEU A 1 242 ? -21.989 13.538 -2.229 1.00 31.34 242 LEU A O 1
ATOM 1892 N N . VAL A 1 243 ? -22.831 11.967 -0.891 1.00 32.12 243 VAL A N 1
ATOM 1893 C CA . VAL A 1 243 ? -22.156 12.472 0.302 1.00 32.12 243 VAL A CA 1
ATOM 1894 C C . VAL A 1 243 ? -20.698 12.090 0.114 1.00 32.12 243 VAL A C 1
ATOM 1896 O O . VAL A 1 243 ? -20.362 10.921 0.307 1.00 32.12 243 VAL A O 1
ATOM 1899 N N . LYS A 1 244 ? -19.872 13.064 -0.299 1.00 28.89 244 LYS A N 1
ATOM 1900 C CA . LYS A 1 244 ? -18.416 13.040 -0.140 1.00 28.89 244 LYS A CA 1
ATOM 1901 C C . LYS A 1 244 ? -18.161 12.552 1.277 1.00 28.89 244 LYS A C 1
ATOM 1903 O O . LYS A 1 244 ? -18.311 13.320 2.227 1.00 28.89 244 LYS A O 1
ATOM 1908 N N . MET A 1 245 ? -17.862 11.265 1.429 1.00 36.47 245 MET A N 1
ATOM 1909 C CA . MET A 1 245 ? -17.279 10.813 2.674 1.00 36.47 245 MET A CA 1
ATOM 1910 C C . MET A 1 245 ? -16.000 11.630 2.835 1.00 36.47 245 MET A C 1
ATOM 1912 O O . MET A 1 245 ? -15.315 11.932 1.850 1.00 36.47 245 MET A O 1
ATOM 1916 N N . THR A 1 246 ? -15.691 12.026 4.067 1.00 41.19 246 THR A N 1
ATOM 1917 C CA . THR A 1 246 ? -14.297 12.305 4.405 1.00 41.19 246 THR A CA 1
ATOM 1918 C C . THR A 1 246 ? -13.458 11.169 3.809 1.00 41.19 246 THR A C 1
ATOM 1920 O O . THR A 1 246 ? -13.939 10.034 3.814 1.00 41.19 246 THR A O 1
ATOM 1923 N N . PRO A 1 247 ? -12.296 11.450 3.198 1.00 50.84 247 PRO A N 1
ATOM 1924 C CA . PRO A 1 247 ? -11.518 10.454 2.466 1.00 50.84 247 PRO A CA 1
ATOM 1925 C C . PRO A 1 247 ? -11.048 9.365 3.435 1.00 50.84 247 PRO A C 1
ATOM 1927 O O . PRO A 1 247 ? -9.954 9.450 3.981 1.00 50.84 247 PRO A O 1
ATOM 1930 N N . SER A 1 248 ? -11.904 8.382 3.711 1.00 60.84 248 SER A N 1
ATOM 1931 C CA . SER A 1 248 ? -11.622 7.310 4.646 1.00 60.84 248 SER A CA 1
ATOM 1932 C C . SER A 1 248 ? -10.838 6.255 3.877 1.00 60.84 248 SER A C 1
ATOM 1934 O O . SER A 1 248 ? -11.338 5.690 2.899 1.00 60.84 248 SER A O 1
ATOM 1936 N N . PRO A 1 249 ? -9.586 5.978 4.267 1.00 75.56 249 PRO A N 1
ATOM 1937 C CA . PRO A 1 249 ? -8.735 5.020 3.581 1.00 75.56 249 PRO A CA 1
ATOM 1938 C C . PRO A 1 249 ? -9.142 3.573 3.915 1.00 75.56 249 PRO A C 1
ATOM 1940 O O . PRO A 1 249 ? -8.281 2.722 4.104 1.00 75.56 249 PRO A O 1
ATOM 1943 N N . LEU A 1 250 ? -10.443 3.257 4.010 1.00 81.19 250 LEU A N 1
ATOM 1944 C CA . LEU A 1 250 ? -10.939 1.936 4.424 1.00 81.19 250 LEU A CA 1
ATOM 1945 C C . LEU A 1 250 ? -10.385 0.824 3.532 1.00 81.19 250 LEU A C 1
ATOM 1947 O O . LEU A 1 250 ? -9.892 -0.186 4.031 1.00 81.19 250 LEU A O 1
ATOM 1951 N N . LEU A 1 251 ? -10.418 1.030 2.213 1.00 84.38 251 LEU A N 1
ATOM 1952 C CA . LEU A 1 251 ? -9.866 0.069 1.260 1.00 84.38 251 LEU A CA 1
ATOM 1953 C C . LEU A 1 251 ? -8.336 -0.005 1.324 1.00 84.38 251 LEU A C 1
ATOM 1955 O O . LEU A 1 251 ? -7.788 -1.094 1.188 1.00 84.38 251 LEU A O 1
ATOM 1959 N N . HIS A 1 252 ? -7.641 1.103 1.593 1.00 84.75 252 HIS A N 1
ATOM 1960 C CA . HIS A 1 252 ? -6.185 1.095 1.782 1.00 84.75 252 HIS A CA 1
ATOM 1961 C C . HIS A 1 252 ? -5.773 0.355 3.054 1.00 84.75 252 HIS A C 1
ATOM 1963 O O . HIS A 1 252 ? -4.807 -0.405 3.022 1.00 84.75 252 HIS A O 1
ATOM 1969 N N . ILE A 1 253 ? -6.502 0.538 4.161 1.00 83.06 253 ILE A N 1
ATOM 1970 C CA . ILE A 1 253 ? -6.270 -0.181 5.421 1.00 83.06 253 ILE A CA 1
ATOM 1971 C C . ILE A 1 253 ? -6.588 -1.670 5.228 1.00 83.06 253 ILE A C 1
ATOM 1973 O O . ILE A 1 253 ? -5.820 -2.513 5.686 1.00 83.06 253 ILE A O 1
ATOM 1977 N N . ALA A 1 254 ? -7.666 -2.010 4.512 1.00 86.00 254 ALA A N 1
ATOM 1978 C CA . ALA A 1 254 ? -7.987 -3.399 4.182 1.00 86.00 254 ALA A CA 1
ATOM 1979 C C . ALA A 1 254 ? -6.886 -4.044 3.325 1.00 86.00 254 ALA A C 1
ATOM 1981 O O . ALA A 1 254 ? -6.462 -5.159 3.618 1.00 86.00 254 ALA A O 1
ATOM 1982 N N . ALA A 1 255 ? -6.356 -3.322 2.333 1.00 86.38 255 ALA A N 1
ATOM 1983 C CA . ALA A 1 255 ? -5.249 -3.799 1.509 1.00 86.38 255 ALA A CA 1
ATOM 1984 C C . ALA A 1 255 ? -3.965 -4.034 2.326 1.00 86.38 255 ALA A C 1
ATOM 1986 O O . ALA A 1 255 ? -3.256 -5.002 2.072 1.00 86.38 255 ALA A O 1
ATOM 1987 N N . GLN A 1 256 ? -3.689 -3.241 3.372 1.00 85.50 256 GLN A N 1
ATOM 1988 C CA . GLN A 1 256 ? -2.547 -3.491 4.272 1.00 85.50 256 GLN A CA 1
ATOM 1989 C C . GLN A 1 256 ? -2.631 -4.837 5.005 1.00 85.50 256 GLN A C 1
ATOM 1991 O O . GLN A 1 256 ? -1.608 -5.363 5.437 1.00 85.50 256 GLN A O 1
ATOM 1996 N N . LEU A 1 257 ? -3.821 -5.429 5.152 1.00 83.12 257 LEU A N 1
ATOM 1997 C CA . LEU A 1 257 ? -3.949 -6.764 5.744 1.00 83.12 257 LEU A CA 1
ATOM 1998 C C . LEU A 1 257 ? -3.315 -7.852 4.867 1.00 83.12 257 LEU A C 1
ATOM 2000 O O . LEU A 1 257 ? -3.034 -8.936 5.377 1.00 83.12 257 LEU A O 1
ATOM 2004 N N . ALA A 1 258 ? -3.015 -7.564 3.595 1.00 83.75 258 ALA A N 1
ATOM 2005 C CA . ALA A 1 258 ? -2.301 -8.471 2.700 1.00 83.75 258 ALA A CA 1
ATOM 2006 C C . ALA A 1 258 ? -0.879 -8.806 3.174 1.00 83.75 258 ALA A C 1
ATOM 2008 O O . ALA A 1 258 ? -0.333 -9.832 2.768 1.00 83.75 258 ALA A O 1
ATOM 2009 N N . ASP A 1 259 ? -0.284 -7.988 4.051 1.00 78.25 259 ASP A N 1
ATOM 2010 C CA . ASP A 1 259 ? 0.996 -8.309 4.695 1.00 78.25 259 ASP A CA 1
ATOM 2011 C C . ASP A 1 259 ? 0.895 -9.509 5.638 1.00 78.25 259 ASP A C 1
ATOM 2013 O O . ASP A 1 259 ? 1.889 -10.199 5.866 1.00 78.25 259 ASP A O 1
ATOM 2017 N N . ILE A 1 260 ? -0.301 -9.769 6.171 1.00 80.00 260 ILE A N 1
ATOM 2018 C CA . ILE A 1 260 ? -0.529 -10.826 7.152 1.00 80.00 260 ILE A CA 1
ATOM 2019 C C . ILE A 1 260 ? -1.324 -11.974 6.528 1.00 80.00 260 ILE A C 1
ATOM 2021 O O . ILE A 1 260 ? -0.904 -13.127 6.605 1.00 80.00 260 ILE A O 1
ATOM 2025 N N . ASN A 1 261 ? -2.457 -11.670 5.887 1.00 83.00 261 ASN A N 1
ATOM 2026 C CA . ASN A 1 261 ? -3.282 -12.655 5.200 1.00 83.00 261 ASN A CA 1
ATOM 2027 C C . ASN A 1 261 ? -4.008 -12.058 3.980 1.00 83.00 261 ASN A C 1
ATOM 2029 O O . ASN A 1 261 ? -4.960 -11.284 4.100 1.00 83.00 261 ASN A O 1
ATOM 2033 N N . ILE A 1 262 ? -3.587 -12.494 2.792 1.00 84.75 262 ILE A N 1
ATOM 2034 C CA . ILE A 1 262 ? -4.105 -12.019 1.505 1.00 84.75 262 ILE A CA 1
ATOM 2035 C C . ILE A 1 262 ? -5.570 -12.421 1.295 1.00 84.75 262 ILE A C 1
ATOM 2037 O O . ILE A 1 262 ? -6.342 -11.620 0.773 1.00 84.75 262 ILE A O 1
ATOM 2041 N N . SER A 1 263 ? -5.995 -13.617 1.722 1.00 85.88 263 SER A N 1
ATOM 2042 C CA . SER A 1 263 ? -7.380 -14.063 1.504 1.00 85.88 263 SER A CA 1
ATOM 2043 C C . SER A 1 263 ? -8.379 -13.206 2.281 1.00 85.88 263 SER A C 1
ATOM 2045 O O . SER A 1 263 ? -9.454 -12.892 1.776 1.00 85.88 263 SER A O 1
ATOM 2047 N N . VAL A 1 264 ? -8.003 -12.784 3.493 1.00 84.56 264 VAL A N 1
ATOM 2048 C CA . VAL A 1 264 ? -8.808 -11.877 4.323 1.00 84.56 264 VAL A CA 1
ATOM 2049 C C . VAL A 1 264 ? -8.858 -10.487 3.695 1.00 84.56 264 VAL A C 1
ATOM 2051 O O . VAL A 1 264 ? -9.939 -9.913 3.598 1.00 84.56 264 VAL A O 1
ATOM 2054 N N . ALA A 1 265 ? -7.724 -9.969 3.214 1.00 86.19 265 ALA A N 1
ATOM 2055 C CA . ALA A 1 265 ? -7.678 -8.681 2.524 1.00 86.19 265 ALA A CA 1
ATOM 2056 C C . ALA A 1 265 ? -8.580 -8.667 1.275 1.00 86.19 265 ALA A C 1
ATOM 2058 O O . ALA A 1 265 ? -9.374 -7.744 1.102 1.00 86.19 265 ALA A O 1
ATOM 2059 N N . VAL A 1 266 ? -8.525 -9.723 0.452 1.00 88.12 266 VAL A N 1
ATOM 2060 C CA . VAL A 1 266 ? -9.387 -9.894 -0.730 1.00 88.12 266 VAL A CA 1
ATOM 2061 C C . VAL A 1 266 ? -10.863 -9.874 -0.348 1.00 88.12 266 VAL A C 1
ATOM 2063 O O . VAL A 1 266 ? -11.641 -9.123 -0.938 1.00 88.12 266 VAL A O 1
ATOM 2066 N N . GLU A 1 267 ? -11.258 -10.675 0.643 1.00 86.69 267 GLU A N 1
ATOM 2067 C CA . GLU A 1 267 ? -12.658 -10.757 1.054 1.00 86.69 267 GLU A CA 1
ATOM 2068 C C . GLU A 1 267 ? -13.149 -9.427 1.641 1.00 86.69 267 GLU A C 1
ATOM 2070 O O . GLU A 1 267 ? -14.229 -8.955 1.292 1.00 86.69 267 GLU A O 1
ATOM 2075 N N . MET A 1 268 ? -12.329 -8.753 2.451 1.00 85.75 268 MET A N 1
ATOM 2076 C CA . MET A 1 268 ? -12.660 -7.432 2.990 1.00 85.75 268 MET A CA 1
ATOM 2077 C C . MET A 1 268 ? -12.823 -6.383 1.888 1.00 85.75 268 MET A C 1
ATOM 2079 O O . MET A 1 268 ? -13.802 -5.638 1.906 1.00 85.75 268 MET A O 1
ATOM 2083 N N . CYS A 1 269 ? -11.934 -6.346 0.893 1.00 87.69 269 CYS A N 1
ATOM 2084 C CA . CYS A 1 269 ? -12.076 -5.447 -0.252 1.00 87.69 269 CYS A CA 1
ATOM 2085 C C . CYS A 1 269 ? -13.362 -5.724 -1.051 1.00 87.69 269 CYS A C 1
ATOM 2087 O O . CYS A 1 269 ? -14.056 -4.778 -1.428 1.00 87.69 269 CYS A O 1
ATOM 2089 N N . ARG A 1 270 ? -13.733 -6.998 -1.253 1.00 87.75 270 ARG A N 1
ATOM 2090 C CA . ARG A 1 270 ? -14.997 -7.374 -1.914 1.00 87.75 270 ARG A CA 1
ATOM 2091 C C . ARG A 1 270 ? -16.222 -6.916 -1.129 1.00 87.75 270 ARG A C 1
ATOM 2093 O O . ARG A 1 270 ? -17.145 -6.354 -1.719 1.00 87.75 270 ARG A O 1
ATOM 2100 N N . GLN A 1 271 ? -16.232 -7.109 0.189 1.00 83.50 271 GLN A N 1
ATOM 2101 C CA . GLN A 1 271 ? -17.346 -6.664 1.030 1.00 83.50 271 GLN A CA 1
ATOM 2102 C C . GLN A 1 271 ? -17.454 -5.135 1.067 1.00 83.50 271 GLN A C 1
ATOM 2104 O O . GLN A 1 271 ? -18.549 -4.597 0.918 1.00 83.50 271 GLN A O 1
ATOM 2109 N N . LEU A 1 272 ? -16.335 -4.414 1.171 1.00 83.38 272 LEU A N 1
ATOM 2110 C CA . LEU A 1 272 ? -16.330 -2.948 1.110 1.00 83.38 272 LEU A CA 1
ATOM 2111 C C . LEU A 1 272 ? -16.844 -2.427 -0.242 1.00 83.38 272 LEU A C 1
ATOM 2113 O O . LEU A 1 272 ? -17.637 -1.485 -0.274 1.00 83.38 272 LEU A O 1
ATOM 2117 N N . HIS A 1 273 ? -16.474 -3.072 -1.352 1.00 83.25 273 HIS A N 1
ATOM 2118 C CA . HIS A 1 273 ? -17.032 -2.743 -2.664 1.00 83.25 273 HIS A CA 1
ATOM 2119 C C . HIS A 1 273 ? -18.546 -3.005 -2.734 1.00 83.25 273 HIS A C 1
ATOM 2121 O O . HIS A 1 273 ? -19.298 -2.159 -3.218 1.00 83.25 273 HIS A O 1
ATOM 2127 N N . LYS A 1 274 ? -19.027 -4.132 -2.188 1.00 83.44 274 LYS A N 1
ATOM 2128 C CA . LYS A 1 274 ? -20.467 -4.438 -2.084 1.00 83.44 274 LYS A CA 1
ATOM 2129 C C . LYS A 1 274 ? -21.225 -3.377 -1.275 1.00 83.44 274 LYS A C 1
ATOM 2131 O O . LYS A 1 274 ? -22.362 -3.046 -1.607 1.00 83.44 274 LYS A O 1
ATOM 2136 N N . LEU A 1 275 ? -20.577 -2.801 -0.263 1.00 77.44 275 LEU A N 1
ATOM 2137 C CA . LEU A 1 275 ? -21.078 -1.682 0.542 1.00 77.44 275 LEU A CA 1
ATOM 2138 C C . LEU A 1 275 ? -20.940 -0.312 -0.160 1.00 77.44 275 LEU A C 1
ATOM 2140 O O . LEU A 1 275 ? -21.205 0.719 0.453 1.00 77.44 275 LEU A O 1
ATOM 2144 N N . ARG A 1 276 ? -20.589 -0.296 -1.456 1.00 77.00 276 ARG A N 1
ATOM 2145 C CA . ARG A 1 276 ? -20.444 0.887 -2.325 1.00 77.00 276 ARG A CA 1
ATOM 2146 C C . ARG A 1 276 ? -19.353 1.870 -1.888 1.00 77.00 276 ARG A C 1
ATOM 2148 O O . ARG A 1 276 ? -19.460 3.063 -2.166 1.00 77.00 276 ARG A O 1
ATOM 2155 N N . VAL A 1 277 ? -18.295 1.386 -1.234 1.00 77.62 277 VAL A N 1
ATOM 2156 C CA . VAL A 1 277 ? -17.088 2.192 -0.995 1.00 77.62 277 VAL A CA 1
ATOM 2157 C C . VAL A 1 277 ? -16.351 2.396 -2.322 1.00 77.62 277 VAL A C 1
ATOM 2159 O O . VAL A 1 277 ? -16.100 1.441 -3.059 1.00 77.62 277 VAL A O 1
ATOM 2162 N N . GLU A 1 278 ? -16.010 3.645 -2.638 1.00 79.69 278 GLU A N 1
ATOM 2163 C CA . GLU A 1 278 ? -15.309 3.998 -3.875 1.00 79.69 278 GLU A CA 1
ATOM 2164 C C . GLU A 1 278 ? -13.868 3.459 -3.878 1.00 79.69 278 GLU A C 1
ATOM 2166 O O . GLU A 1 278 ? -13.053 3.817 -3.031 1.00 79.69 278 GLU A O 1
ATOM 2171 N N . ILE A 1 279 ? -13.536 2.620 -4.867 1.00 83.44 279 ILE A N 1
ATOM 2172 C CA . ILE A 1 279 ? -12.223 1.951 -4.959 1.00 83.44 279 ILE A CA 1
ATOM 2173 C C . ILE A 1 279 ? -11.092 2.889 -5.360 1.00 83.44 279 ILE A C 1
ATOM 2175 O O . ILE A 1 279 ? -9.951 2.732 -4.931 1.00 83.44 279 ILE A O 1
ATOM 2179 N N . ASN A 1 280 ? -11.420 3.876 -6.183 1.00 83.19 280 ASN A N 1
ATOM 2180 C CA . ASN A 1 280 ? -10.451 4.756 -6.818 1.00 83.19 280 ASN A CA 1
ATOM 2181 C C . ASN A 1 280 ? -10.120 5.998 -5.979 1.00 83.19 280 ASN A C 1
ATOM 2183 O O . ASN A 1 280 ? -9.459 6.909 -6.473 1.00 83.19 280 ASN A O 1
ATOM 2187 N N . MET A 1 281 ? -10.570 6.043 -4.722 1.00 80.38 281 MET A N 1
ATOM 2188 C CA . MET A 1 281 ? -10.246 7.138 -3.816 1.00 80.38 281 MET A CA 1
ATOM 2189 C C . MET A 1 281 ? -8.737 7.159 -3.535 1.00 80.38 281 MET A C 1
ATOM 2191 O O . MET A 1 281 ? -8.169 6.115 -3.203 1.00 80.38 281 MET A O 1
ATOM 2195 N N . PRO A 1 282 ? -8.059 8.311 -3.664 1.00 80.12 282 PRO A N 1
ATOM 2196 C CA . PRO A 1 282 ? -6.665 8.436 -3.271 1.00 80.12 282 PRO A CA 1
ATOM 2197 C C . PRO A 1 282 ? -6.542 8.465 -1.743 1.00 80.12 282 PRO A C 1
ATOM 2199 O O . PRO A 1 282 ? -7.390 9.011 -1.035 1.00 80.12 282 PRO A O 1
ATOM 2202 N N . HIS A 1 283 ? -5.462 7.890 -1.219 1.00 80.56 283 HIS A N 1
ATOM 2203 C CA . HIS A 1 283 ? -5.170 7.929 0.209 1.00 80.56 283 HIS A CA 1
ATOM 2204 C C . HIS A 1 283 ? -4.904 9.381 0.655 1.00 80.56 283 HIS A C 1
ATOM 2206 O O . HIS A 1 283 ? -4.062 10.046 0.045 1.00 80.56 283 HIS A O 1
ATOM 2212 N N . PRO A 1 284 ? -5.503 9.875 1.756 1.00 73.88 284 PRO A N 1
ATOM 2213 C CA . PRO A 1 284 ? -5.433 11.290 2.137 1.00 73.88 284 PRO A CA 1
ATOM 2214 C C . PRO A 1 284 ? -4.013 11.795 2.434 1.00 73.88 284 PRO A C 1
ATOM 2216 O O . PRO A 1 284 ? -3.741 12.981 2.281 1.00 73.88 284 PRO A O 1
ATOM 2219 N N . ARG A 1 285 ? -3.094 10.912 2.855 1.00 75.19 285 ARG A N 1
ATOM 2220 C CA . ARG A 1 285 ? -1.699 11.286 3.167 1.00 75.19 285 ARG A CA 1
ATOM 2221 C C . ARG A 1 285 ? -0.712 11.071 2.020 1.00 75.19 285 ARG A C 1
ATOM 2223 O O . ARG A 1 285 ? 0.281 11.782 1.953 1.00 75.19 285 ARG A O 1
ATOM 2230 N N . THR A 1 286 ? -0.932 10.066 1.171 1.00 77.44 286 THR A N 1
ATOM 2231 C CA . THR A 1 286 ? 0.057 9.653 0.149 1.00 77.44 286 THR A CA 1
ATOM 2232 C C . THR A 1 286 ? -0.387 10.007 -1.269 1.00 77.44 286 THR A C 1
ATOM 2234 O O . THR A 1 286 ? 0.448 10.083 -2.169 1.00 77.44 286 THR A O 1
ATOM 2237 N N . GLY A 1 287 ? -1.685 10.250 -1.477 1.00 79.69 287 GLY A N 1
ATOM 2238 C CA . GLY A 1 287 ? -2.275 10.482 -2.793 1.00 79.69 287 GLY A CA 1
ATOM 2239 C C . GLY A 1 287 ? -2.315 9.230 -3.673 1.00 79.69 287 GLY A C 1
ATOM 2240 O O . GLY A 1 287 ? -2.544 9.350 -4.872 1.00 79.69 287 GLY A O 1
ATOM 2241 N N . GLU A 1 288 ? -2.041 8.046 -3.117 1.00 83.81 288 GLU A N 1
ATOM 2242 C CA . GLU A 1 288 ? -1.969 6.782 -3.857 1.00 83.81 288 GLU A CA 1
ATOM 2243 C C . GLU A 1 288 ? -3.337 6.106 -3.943 1.00 83.81 288 GLU A C 1
ATOM 2245 O O . GLU A 1 288 ? -4.113 6.120 -2.985 1.00 83.81 288 GLU A O 1
ATOM 2250 N N . THR A 1 289 ? -3.623 5.461 -5.071 1.00 87.69 289 THR A N 1
ATOM 2251 C CA . THR A 1 289 ? -4.762 4.545 -5.177 1.00 87.69 289 THR A CA 1
ATOM 2252 C C . THR A 1 289 ? -4.466 3.239 -4.443 1.00 87.69 289 THR A C 1
ATOM 2254 O O . THR A 1 289 ? -3.308 2.862 -4.256 1.00 87.69 289 THR A O 1
ATOM 2257 N N . VAL A 1 290 ? -5.516 2.518 -4.042 1.00 87.88 290 VAL A N 1
ATOM 2258 C CA . VAL A 1 290 ? -5.387 1.211 -3.369 1.00 87.88 290 VAL A CA 1
ATOM 2259 C C . VAL A 1 290 ? -4.609 0.223 -4.246 1.00 87.88 290 VAL A C 1
ATOM 2261 O O . VAL A 1 290 ? -3.750 -0.507 -3.754 1.00 87.88 290 VAL A O 1
ATOM 2264 N N . LEU A 1 291 ? -4.867 0.251 -5.559 1.00 90.44 291 LEU A N 1
ATOM 2265 C CA . LEU A 1 291 ? -4.161 -0.563 -6.547 1.00 90.44 291 LEU A CA 1
ATOM 2266 C C . LEU A 1 291 ? -2.662 -0.239 -6.573 1.00 90.44 291 LEU A C 1
ATOM 2268 O O . LEU A 1 291 ? -1.841 -1.148 -6.484 1.00 90.44 291 LEU A O 1
ATOM 2272 N N . LEU A 1 292 ? -2.296 1.046 -6.641 1.00 88.81 292 LEU A N 1
ATOM 2273 C CA . LEU A 1 292 ? -0.893 1.457 -6.650 1.00 88.81 292 LEU A CA 1
ATOM 2274 C C . LEU A 1 292 ? -0.176 1.094 -5.344 1.00 88.81 292 LEU A C 1
ATOM 2276 O O . LEU A 1 292 ? 0.963 0.628 -5.393 1.00 88.81 292 LEU A O 1
ATOM 2280 N N . GLN A 1 293 ? -0.834 1.277 -4.195 1.00 89.19 293 GLN A N 1
ATOM 2281 C CA . GLN A 1 293 ? -0.290 0.884 -2.893 1.00 89.19 293 GLN A CA 1
ATOM 2282 C C . GLN A 1 293 ? 0.081 -0.606 -2.888 1.00 89.19 293 GLN A C 1
ATOM 2284 O O . GLN A 1 293 ? 1.182 -0.971 -2.471 1.00 89.19 293 GLN A O 1
ATOM 2289 N N . GLU A 1 294 ? -0.809 -1.462 -3.394 1.00 89.69 294 GLU A N 1
ATOM 2290 C CA . GLU A 1 294 ? -0.567 -2.903 -3.451 1.00 89.69 294 GLU A CA 1
ATOM 2291 C C . GLU A 1 294 ? 0.527 -3.271 -4.463 1.00 89.69 294 GLU A C 1
ATOM 2293 O O . GLU A 1 294 ? 1.416 -4.065 -4.151 1.00 89.69 294 GLU A O 1
ATOM 2298 N N . CYS A 1 295 ? 0.545 -2.638 -5.641 1.00 89.50 295 CYS A N 1
ATOM 2299 C CA . CYS A 1 295 ? 1.618 -2.824 -6.621 1.00 89.50 295 CYS A CA 1
ATOM 2300 C C . CYS A 1 295 ? 2.994 -2.478 -6.030 1.00 89.50 295 CYS A C 1
ATOM 2302 O O . CYS A 1 295 ? 3.938 -3.257 -6.169 1.00 89.50 295 CYS A O 1
ATOM 2304 N N . LYS A 1 296 ? 3.111 -1.354 -5.310 1.00 87.75 296 LYS A N 1
ATOM 2305 C CA . LYS A 1 296 ? 4.355 -0.962 -4.631 1.00 87.75 296 LYS A CA 1
ATOM 2306 C C . LYS A 1 296 ? 4.772 -1.967 -3.571 1.00 87.75 296 LYS A C 1
ATOM 2308 O O . LYS A 1 296 ? 5.948 -2.318 -3.497 1.00 87.75 296 LYS A O 1
ATOM 2313 N N . ARG A 1 297 ? 3.824 -2.443 -2.763 1.00 86.88 297 ARG A N 1
ATOM 2314 C CA . ARG A 1 297 ? 4.073 -3.446 -1.721 1.00 86.88 297 ARG A CA 1
ATOM 2315 C C . ARG A 1 297 ? 4.686 -4.715 -2.316 1.00 86.88 297 ARG A C 1
ATOM 2317 O O . ARG A 1 297 ? 5.737 -5.151 -1.849 1.00 86.88 297 ARG A O 1
ATOM 2324 N N . ILE A 1 298 ? 4.092 -5.248 -3.386 1.00 85.94 298 ILE A N 1
ATOM 2325 C CA . ILE A 1 298 ? 4.586 -6.438 -4.100 1.00 85.94 298 ILE A CA 1
ATOM 2326 C C . ILE A 1 298 ? 5.999 -6.196 -4.649 1.00 85.94 298 ILE A C 1
ATOM 2328 O O . ILE A 1 298 ? 6.903 -6.996 -4.405 1.00 85.94 298 ILE A O 1
ATOM 2332 N N . CYS A 1 299 ? 6.220 -5.061 -5.316 1.00 84.31 299 CYS A N 1
ATOM 2333 C CA . CYS A 1 299 ? 7.525 -4.696 -5.866 1.00 84.31 299 CYS A CA 1
ATOM 2334 C C . CYS A 1 299 ? 8.619 -4.557 -4.786 1.00 84.31 299 CYS A C 1
ATOM 2336 O O . CYS A 1 299 ? 9.738 -5.042 -4.963 1.00 84.31 299 CYS A O 1
ATOM 2338 N N . ILE A 1 300 ? 8.309 -3.942 -3.639 1.00 80.88 300 ILE A N 1
ATOM 2339 C CA . ILE A 1 300 ? 9.255 -3.783 -2.520 1.00 80.88 300 ILE A CA 1
ATOM 2340 C C . ILE A 1 300 ? 9.582 -5.135 -1.876 1.00 80.88 300 ILE A C 1
ATOM 2342 O O . ILE A 1 300 ? 10.738 -5.384 -1.523 1.00 80.88 300 ILE A O 1
ATOM 2346 N N . LEU A 1 301 ? 8.588 -6.013 -1.713 1.00 76.00 301 LEU A N 1
ATOM 2347 C CA . LEU A 1 301 ? 8.800 -7.354 -1.165 1.00 76.00 301 LEU A CA 1
ATOM 2348 C C . LEU A 1 301 ? 9.705 -8.196 -2.068 1.00 76.00 301 LEU A C 1
ATOM 2350 O O . LEU A 1 301 ? 10.607 -8.859 -1.557 1.00 76.00 301 LEU A O 1
ATOM 2354 N N . ALA A 1 302 ? 9.524 -8.117 -3.388 1.00 70.56 302 ALA A N 1
ATOM 2355 C CA . ALA A 1 302 ? 10.371 -8.818 -4.349 1.00 70.56 302 ALA A CA 1
ATOM 2356 C C . ALA A 1 302 ? 11.848 -8.389 -4.245 1.00 70.56 302 ALA A C 1
ATOM 2358 O O . ALA A 1 302 ? 12.735 -9.241 -4.221 1.00 70.56 302 ALA A O 1
ATOM 2359 N N . ASN A 1 303 ? 12.119 -7.089 -4.078 1.00 65.19 303 ASN A N 1
ATOM 2360 C CA . ASN A 1 303 ? 13.484 -6.564 -3.951 1.00 65.19 303 ASN A CA 1
ATOM 2361 C C . ASN A 1 303 ? 14.213 -6.994 -2.669 1.00 65.19 303 ASN A C 1
ATOM 2363 O O . ASN A 1 303 ? 15.437 -7.103 -2.672 1.00 65.19 303 ASN A O 1
ATOM 2367 N N . LYS A 1 304 ? 13.493 -7.243 -1.567 1.00 60.03 304 LYS A N 1
ATOM 2368 C CA . LYS A 1 304 ? 14.097 -7.747 -0.319 1.00 60.03 304 LYS A CA 1
ATOM 2369 C C . LYS A 1 304 ? 14.531 -9.213 -0.418 1.00 60.03 304 LYS A C 1
ATOM 2371 O O . LYS A 1 304 ? 15.377 -9.642 0.358 1.00 60.03 304 LYS A O 1
ATOM 2376 N N . CYS A 1 305 ? 13.970 -9.973 -1.356 1.00 52.38 305 CYS A N 1
ATOM 2377 C CA . CYS A 1 305 ? 14.264 -11.389 -1.574 1.00 52.38 305 CYS A CA 1
ATOM 2378 C C . CYS A 1 305 ? 15.315 -11.615 -2.679 1.00 52.38 305 CYS A C 1
ATOM 2380 O O . CYS A 1 305 ? 15.248 -12.614 -3.391 1.00 52.38 305 CYS A O 1
ATOM 2382 N N . SER A 1 306 ? 16.294 -10.711 -2.824 1.00 49.59 306 SER A N 1
ATOM 2383 C CA . SER A 1 306 ? 17.351 -10.770 -3.849 1.00 49.59 306 SER A CA 1
ATOM 2384 C C . SER A 1 306 ? 18.311 -11.966 -3.741 1.00 49.59 306 SER A C 1
ATOM 2386 O O . SER A 1 306 ? 19.172 -12.124 -4.606 1.00 49.59 306 SER A O 1
ATOM 2388 N N . ASP A 1 307 ? 18.164 -12.829 -2.731 1.00 43.94 307 ASP A N 1
ATOM 2389 C CA . ASP A 1 307 ? 18.778 -14.159 -2.724 1.00 43.94 307 ASP A CA 1
ATOM 2390 C C . ASP A 1 307 ? 18.027 -15.055 -3.720 1.00 43.94 307 ASP A C 1
ATOM 2392 O O . ASP A 1 307 ? 17.126 -15.834 -3.393 1.00 43.94 307 ASP A O 1
ATOM 2396 N N . ALA A 1 308 ? 18.394 -14.886 -4.987 1.00 48.12 308 ALA A N 1
ATOM 2397 C CA . ALA A 1 308 ? 17.926 -15.659 -6.120 1.00 48.12 308 ALA A CA 1
ATOM 2398 C C . ALA A 1 308 ? 18.274 -17.146 -5.935 1.00 48.12 308 ALA A C 1
ATOM 2400 O O . ALA A 1 308 ? 19.355 -17.566 -6.332 1.00 48.12 308 ALA A O 1
ATOM 2401 N N . ASN A 1 309 ? 17.389 -17.919 -5.288 1.00 43.88 309 ASN A N 1
ATOM 2402 C CA . ASN A 1 309 ? 17.080 -19.331 -5.604 1.00 43.88 309 ASN A CA 1
ATOM 2403 C C . ASN A 1 309 ? 16.225 -20.091 -4.572 1.00 43.88 309 ASN A C 1
ATOM 2405 O O . ASN A 1 309 ? 16.123 -21.312 -4.667 1.00 43.88 309 ASN A O 1
ATOM 2409 N N . SER A 1 310 ? 15.548 -19.446 -3.619 1.00 37.75 310 SER A N 1
ATOM 2410 C CA . SER A 1 310 ? 14.697 -20.196 -2.681 1.00 37.75 310 SER A CA 1
ATOM 2411 C C . SER A 1 310 ? 13.255 -19.674 -2.649 1.00 37.75 310 SER A C 1
ATOM 2413 O O . SER A 1 310 ? 12.975 -18.644 -2.046 1.00 37.75 310 SER A O 1
ATOM 2415 N N . LEU A 1 311 ? 12.339 -20.443 -3.269 1.00 38.31 311 LEU A N 1
ATOM 2416 C CA . LEU A 1 311 ? 10.885 -20.517 -2.979 1.00 38.31 311 LEU A CA 1
ATOM 2417 C C . LEU A 1 311 ? 9.883 -19.559 -3.686 1.00 38.31 311 LEU A C 1
ATOM 2419 O O . LEU A 1 311 ? 8.865 -19.217 -3.085 1.00 38.31 311 LEU A O 1
ATOM 2423 N N . LEU A 1 312 ? 10.069 -19.161 -4.957 1.00 43.44 312 LEU A N 1
ATOM 2424 C CA . LEU A 1 312 ? 9.217 -18.118 -5.587 1.00 43.44 312 LEU A CA 1
ATOM 2425 C C . LEU A 1 312 ? 8.311 -18.496 -6.778 1.00 43.44 312 LEU A C 1
ATOM 2427 O O . LEU A 1 312 ? 7.706 -17.603 -7.356 1.00 43.44 312 LEU A O 1
ATOM 2431 N N . VAL A 1 313 ? 8.098 -19.770 -7.122 1.00 42.69 313 VAL A N 1
ATOM 2432 C CA . VAL A 1 313 ? 7.065 -20.101 -8.140 1.00 42.69 313 VAL A CA 1
ATOM 2433 C C . VAL A 1 313 ? 5.669 -20.273 -7.517 1.00 42.69 313 VAL A C 1
ATOM 2435 O O . VAL A 1 313 ? 4.673 -19.975 -8.163 1.00 42.69 313 VAL A O 1
ATOM 2438 N N . GLY A 1 314 ? 5.578 -20.663 -6.238 1.00 37.91 314 GLY A N 1
ATOM 2439 C CA . GLY A 1 314 ? 4.295 -20.835 -5.533 1.00 37.91 314 GLY A CA 1
ATOM 2440 C C . GLY A 1 314 ? 3.766 -19.593 -4.803 1.00 37.91 314 GLY A C 1
ATOM 2441 O O . GLY A 1 314 ? 2.620 -19.586 -4.380 1.00 37.91 314 GLY A O 1
ATOM 2442 N N . ARG A 1 315 ? 4.582 -18.542 -4.630 1.00 47.19 315 ARG A N 1
ATOM 2443 C CA . ARG A 1 315 ? 4.201 -17.313 -3.900 1.00 47.19 315 ARG A CA 1
ATOM 2444 C C . ARG A 1 315 ? 3.684 -16.191 -4.800 1.00 47.19 315 ARG A C 1
ATOM 2446 O O . ARG A 1 315 ? 2.979 -15.312 -4.317 1.00 47.19 315 ARG A O 1
ATOM 2453 N N . THR A 1 316 ? 4.019 -16.203 -6.086 1.00 51.06 316 THR A N 1
ATOM 2454 C CA . THR A 1 316 ? 3.668 -15.120 -7.019 1.00 51.06 316 THR A CA 1
ATOM 2455 C C . THR A 1 316 ? 2.185 -15.122 -7.381 1.00 51.06 316 THR A C 1
ATOM 2457 O O . THR A 1 316 ? 1.600 -14.054 -7.532 1.00 51.06 316 THR A O 1
ATOM 2460 N N . THR A 1 317 ? 1.541 -16.289 -7.463 1.00 56.66 317 THR A N 1
ATOM 2461 C CA . THR A 1 317 ? 0.099 -16.388 -7.742 1.00 56.66 317 THR A CA 1
ATOM 2462 C C . THR A 1 317 ? -0.740 -15.833 -6.599 1.00 56.66 317 THR A C 1
ATOM 2464 O O . THR A 1 317 ? -1.676 -15.072 -6.842 1.00 56.66 317 THR A O 1
ATOM 2467 N N . ASP A 1 318 ? -0.354 -16.143 -5.362 1.00 66.69 318 ASP A N 1
ATOM 2468 C CA . ASP A 1 318 ? -1.066 -15.700 -4.164 1.00 66.69 318 ASP A CA 1
ATOM 2469 C C . ASP A 1 318 ? -0.843 -14.206 -3.916 1.00 66.69 318 ASP A C 1
ATOM 2471 O O . ASP A 1 318 ? -1.783 -13.487 -3.591 1.00 66.69 318 ASP A O 1
ATOM 2475 N N . GLN A 1 319 ? 0.374 -13.700 -4.150 1.00 72.19 319 GLN A N 1
ATOM 2476 C CA . GLN A 1 319 ? 0.694 -12.274 -4.004 1.00 72.19 319 GLN A CA 1
ATOM 2477 C C . GLN A 1 319 ? -0.083 -11.380 -4.975 1.00 72.19 319 GLN A C 1
ATOM 2479 O O . GLN A 1 319 ? -0.415 -10.249 -4.633 1.00 72.19 319 GLN A O 1
ATOM 2484 N N . LEU A 1 320 ? -0.422 -11.891 -6.161 1.00 85.44 320 LEU A N 1
ATOM 2485 C CA . LEU A 1 320 ? -1.192 -11.157 -7.165 1.00 85.44 320 LEU A CA 1
ATOM 2486 C C . LEU A 1 320 ? -2.711 -11.305 -6.980 1.00 85.44 320 LEU A C 1
ATOM 2488 O O . LEU A 1 320 ? -3.470 -10.623 -7.667 1.00 85.44 320 LEU A O 1
ATOM 2492 N N . ALA A 1 321 ? -3.179 -12.160 -6.063 1.00 87.81 321 ALA A N 1
ATOM 2493 C CA . ALA A 1 321 ? -4.606 -12.420 -5.863 1.00 87.81 321 ALA A CA 1
ATOM 2494 C C . ALA A 1 321 ? -5.386 -11.159 -5.455 1.00 87.81 321 ALA A C 1
ATOM 2496 O O . ALA A 1 321 ? -6.505 -10.943 -5.930 1.00 87.81 321 ALA A O 1
ATOM 2497 N N . LEU A 1 322 ? -4.781 -10.299 -4.625 1.00 88.19 322 LEU A N 1
ATOM 2498 C CA . LEU A 1 322 ? -5.388 -9.024 -4.248 1.00 88.19 322 LEU A CA 1
ATOM 2499 C C . LEU A 1 322 ? -5.458 -8.058 -5.431 1.00 88.19 322 LEU A C 1
ATOM 2501 O O . LEU A 1 322 ? -6.513 -7.483 -5.665 1.00 88.19 322 LEU A O 1
ATOM 2505 N N . VAL A 1 323 ? -4.391 -7.945 -6.227 1.00 91.19 323 VAL A N 1
ATOM 2506 C CA . VAL A 1 323 ? -4.383 -7.113 -7.441 1.00 91.19 323 VAL A CA 1
ATOM 2507 C C . VAL A 1 323 ? -5.460 -7.574 -8.423 1.00 91.19 323 VAL A C 1
ATOM 2509 O O . VAL A 1 323 ? -6.261 -6.756 -8.861 1.00 91.19 323 VAL A O 1
ATOM 2512 N N . ARG A 1 324 ? -5.551 -8.880 -8.711 1.00 91.44 324 ARG A N 1
ATOM 2513 C CA . ARG A 1 324 ? -6.609 -9.444 -9.572 1.00 91.44 324 ARG A CA 1
ATOM 2514 C C . ARG A 1 324 ? -8.000 -9.092 -9.059 1.00 91.44 324 ARG A C 1
ATOM 2516 O O . ARG A 1 324 ? -8.825 -8.601 -9.819 1.00 91.44 324 ARG A O 1
ATOM 2523 N N . SER A 1 325 ? -8.224 -9.275 -7.760 1.00 90.25 325 SER A N 1
ATOM 2524 C CA . SER A 1 325 ? -9.512 -8.962 -7.141 1.00 90.25 325 SER A CA 1
ATOM 2525 C C . SER A 1 325 ? -9.830 -7.467 -7.225 1.00 90.25 325 SER A C 1
ATOM 2527 O O . SER A 1 325 ? -10.951 -7.107 -7.547 1.00 90.25 325 SER A O 1
ATOM 2529 N N . LEU A 1 326 ? -8.863 -6.575 -6.988 1.00 90.56 326 LEU A N 1
ATOM 2530 C CA . LEU A 1 326 ? -9.075 -5.129 -7.115 1.00 90.56 326 LEU A CA 1
ATOM 2531 C C . LEU A 1 326 ? -9.442 -4.727 -8.553 1.00 90.56 326 LEU A C 1
ATOM 2533 O O . LEU A 1 326 ? -10.322 -3.889 -8.742 1.00 90.56 326 LEU A O 1
ATOM 2537 N N . LEU A 1 327 ? -8.812 -5.346 -9.553 1.00 91.56 327 LEU A N 1
ATOM 2538 C CA . LEU A 1 327 ? -9.112 -5.123 -10.971 1.00 91.56 327 LEU A CA 1
ATOM 2539 C C . LEU A 1 327 ? -10.515 -5.624 -11.345 1.00 91.56 327 LEU A C 1
ATOM 2541 O O . LEU A 1 327 ? -11.268 -4.893 -11.983 1.00 91.56 327 LEU A O 1
ATOM 2545 N N . GLU A 1 328 ? -10.908 -6.815 -10.881 1.00 90.31 328 GLU A N 1
ATOM 2546 C CA . GLU A 1 328 ? -12.272 -7.353 -11.045 1.00 90.31 328 GLU A CA 1
ATOM 2547 C C . GLU A 1 328 ? -13.340 -6.439 -10.426 1.00 90.31 328 GLU A C 1
ATOM 2549 O O . GLU A 1 328 ? -14.443 -6.317 -10.955 1.00 90.31 328 GLU A O 1
ATOM 2554 N N . LEU A 1 329 ? -13.009 -5.771 -9.318 1.00 87.12 329 LEU A N 1
ATOM 2555 C CA . LEU A 1 329 ? -13.896 -4.828 -8.639 1.00 87.12 329 LEU A CA 1
ATOM 2556 C C . LEU A 1 329 ? -13.958 -3.440 -9.322 1.00 87.12 329 LEU A C 1
ATOM 2558 O O . LEU A 1 329 ? -14.683 -2.562 -8.854 1.00 87.12 329 LEU A O 1
ATOM 2562 N N . GLY A 1 330 ? -13.226 -3.218 -10.420 1.00 86.50 330 GLY A N 1
ATOM 2563 C CA . GLY A 1 330 ? -13.250 -1.963 -11.181 1.00 86.50 330 GLY A CA 1
ATOM 2564 C C . GLY A 1 330 ? -12.244 -0.904 -10.713 1.00 86.50 330 GLY A C 1
ATOM 2565 O O . GLY A 1 330 ? -12.465 0.293 -10.927 1.00 86.50 330 GLY A O 1
ATOM 2566 N N . ALA A 1 331 ? -11.143 -1.311 -10.068 1.00 88.19 331 ALA A N 1
ATOM 2567 C CA . ALA A 1 331 ? -10.006 -0.417 -9.852 1.00 88.19 331 ALA A CA 1
ATOM 2568 C C . ALA A 1 331 ? -9.473 0.087 -11.201 1.00 88.19 331 ALA A C 1
ATOM 2570 O O . ALA A 1 331 ? -9.194 -0.702 -12.102 1.00 88.19 331 ALA A O 1
ATOM 2571 N N . ASN A 1 332 ? -9.315 1.401 -11.341 1.00 87.12 332 ASN A N 1
ATOM 2572 C CA . ASN A 1 332 ? -8.784 1.975 -12.570 1.00 87.12 332 ASN A CA 1
ATOM 2573 C C . ASN A 1 332 ? -7.256 1.807 -12.602 1.00 87.12 332 ASN A C 1
ATOM 2575 O O . ASN A 1 332 ? -6.532 2.367 -11.776 1.00 87.12 332 ASN A O 1
ATOM 2579 N N . VAL A 1 333 ? -6.801 1.026 -13.582 1.00 88.50 333 VAL A N 1
ATOM 2580 C CA . VAL A 1 333 ? -5.402 0.655 -13.841 1.00 88.50 333 VAL A CA 1
ATOM 2581 C C . VAL A 1 333 ? -4.483 1.836 -14.134 1.00 88.50 333 VAL A C 1
ATOM 2583 O O . VAL A 1 333 ? -3.297 1.766 -13.817 1.00 88.50 333 VAL A O 1
ATOM 2586 N N . ASP A 1 334 ? -5.026 2.925 -14.676 1.00 84.69 334 ASP A N 1
ATOM 2587 C CA . ASP A 1 334 ? -4.248 4.071 -15.156 1.00 84.69 334 ASP A CA 1
ATOM 2588 C C . ASP A 1 334 ? -4.247 5.243 -14.169 1.00 84.69 334 ASP A C 1
ATOM 2590 O O . ASP A 1 334 ? -3.634 6.284 -14.423 1.00 84.69 334 ASP A O 1
ATOM 2594 N N . LEU A 1 335 ? -4.921 5.105 -13.019 1.00 82.62 335 LEU A N 1
ATOM 2595 C CA . LEU A 1 335 ? -4.914 6.154 -12.004 1.00 82.62 335 LEU A CA 1
ATOM 2596 C C . LEU A 1 335 ? -3.543 6.270 -11.342 1.00 82.62 335 LEU A C 1
ATOM 2598 O O . LEU A 1 335 ? -3.160 5.491 -10.467 1.00 82.62 335 LEU A O 1
ATOM 2602 N N . ALA A 1 336 ? -2.849 7.320 -11.756 1.00 78.50 336 ALA A N 1
ATOM 2603 C CA . ALA A 1 336 ? -1.627 7.821 -11.165 1.00 78.50 336 ALA A CA 1
ATOM 2604 C C . ALA A 1 336 ? -1.852 8.447 -9.778 1.00 78.50 336 ALA A C 1
ATOM 2606 O O . ALA A 1 336 ? -2.900 9.047 -9.525 1.00 78.50 336 ALA A O 1
ATOM 2607 N N . ASN A 1 337 ? -0.841 8.379 -8.902 1.00 77.75 337 ASN A N 1
ATOM 2608 C CA . ASN A 1 337 ? -0.890 9.127 -7.643 1.00 77.75 337 ASN A CA 1
ATOM 2609 C C . ASN A 1 337 ? -0.843 10.647 -7.864 1.00 77.75 337 ASN A C 1
ATOM 2611 O O . ASN A 1 337 ? -0.253 11.152 -8.821 1.00 77.75 337 ASN A O 1
ATOM 2615 N N . GLU A 1 338 ? -1.451 11.400 -6.949 1.00 71.50 338 GLU A N 1
ATOM 2616 C CA . GLU A 1 338 ? -1.493 12.862 -7.062 1.00 71.50 338 GLU A CA 1
ATOM 2617 C C . GLU A 1 338 ? -0.129 13.514 -6.821 1.00 71.50 338 GLU A C 1
ATOM 2619 O O . GLU A 1 338 ? 0.115 14.610 -7.315 1.00 71.50 338 GLU A O 1
ATOM 2624 N N . THR A 1 339 ? 0.758 12.863 -6.065 1.00 71.00 339 THR A N 1
ATOM 2625 C CA . THR A 1 339 ? 2.049 13.402 -5.618 1.00 71.00 339 THR A CA 1
ATOM 2626 C C . THR A 1 339 ? 3.097 13.379 -6.727 1.00 71.00 339 THR A C 1
ATOM 2628 O O . THR A 1 339 ? 3.524 14.449 -7.172 1.00 71.00 339 THR A O 1
ATOM 2631 N N . ASN A 1 340 ? 3.441 12.184 -7.210 1.00 70.56 340 ASN A N 1
ATOM 2632 C CA . ASN A 1 340 ? 4.511 11.940 -8.183 1.00 70.56 340 ASN A CA 1
ATOM 2633 C C . ASN A 1 340 ? 3.977 11.611 -9.585 1.00 70.56 340 ASN A C 1
ATOM 2635 O O . ASN A 1 340 ? 4.740 11.504 -10.534 1.00 70.56 340 ASN A O 1
ATOM 2639 N N . GLY A 1 341 ? 2.671 11.424 -9.748 1.00 74.75 341 GLY A N 1
ATOM 2640 C CA . GLY A 1 341 ? 2.105 10.874 -10.969 1.00 74.75 341 GLY A CA 1
ATOM 2641 C C . GLY A 1 341 ? 2.358 9.376 -11.167 1.00 74.75 341 GLY A C 1
ATOM 2642 O O . GLY A 1 341 ? 1.978 8.866 -12.194 1.00 74.75 341 GLY A O 1
ATOM 2643 N N . GLU A 1 342 ? 2.964 8.613 -10.268 1.00 77.62 342 GLU A N 1
ATOM 2644 C CA . GLU A 1 342 ? 3.303 7.204 -10.539 1.00 77.62 342 GLU A CA 1
ATOM 2645 C C . GLU A 1 342 ? 2.066 6.343 -10.869 1.00 77.62 342 GLU A C 1
ATOM 2647 O O . GLU A 1 342 ? 1.116 6.317 -10.085 1.00 77.62 342 GLU A O 1
ATOM 2652 N N . SER A 1 343 ? 2.086 5.617 -11.998 1.00 85.50 343 SER A N 1
ATOM 2653 C CA . SER A 1 343 ? 1.054 4.628 -12.353 1.00 85.50 343 SER A CA 1
ATOM 2654 C C . SER A 1 343 ? 1.409 3.220 -11.859 1.00 85.50 343 SER A C 1
ATOM 2656 O O . SER A 1 343 ? 2.595 2.891 -11.728 1.00 85.50 343 SER A O 1
ATOM 2658 N N . PRO A 1 344 ? 0.406 2.346 -11.639 1.00 88.19 344 PRO A N 1
ATOM 2659 C CA . PRO A 1 344 ? 0.629 0.933 -11.327 1.00 88.19 344 PRO A CA 1
ATOM 2660 C C . PRO A 1 344 ? 1.553 0.235 -12.334 1.00 88.19 344 PRO A C 1
ATOM 2662 O O . PRO A 1 344 ? 2.486 -0.468 -11.939 1.00 88.19 344 PRO A O 1
ATOM 2665 N N . LEU A 1 345 ? 1.343 0.483 -13.634 1.00 89.44 345 LEU A N 1
ATOM 2666 C CA . LEU A 1 345 ? 2.149 -0.108 -14.703 1.00 89.44 345 LEU A CA 1
ATOM 2667 C C . LEU A 1 345 ? 3.590 0.427 -14.703 1.00 89.44 345 LEU A C 1
ATOM 2669 O O . LEU A 1 345 ? 4.534 -0.353 -14.821 1.00 89.44 345 LEU A O 1
ATOM 2673 N N . GLY A 1 346 ? 3.774 1.737 -14.501 1.00 86.00 346 GLY A N 1
ATOM 2674 C CA . GLY A 1 346 ? 5.098 2.350 -14.380 1.00 86.00 346 GLY A CA 1
ATOM 2675 C C . GLY A 1 346 ? 5.881 1.825 -13.174 1.00 86.00 346 GLY A C 1
ATOM 2676 O O . GLY A 1 346 ? 7.073 1.539 -13.285 1.00 86.00 346 GLY A O 1
ATOM 2677 N N . CYS A 1 347 ? 5.201 1.604 -12.043 1.00 87.44 347 CYS A N 1
ATOM 2678 C CA . CYS A 1 347 ? 5.790 0.972 -10.865 1.00 87.44 347 CYS A CA 1
ATOM 2679 C C . CYS A 1 347 ? 6.268 -0.458 -11.173 1.00 87.44 347 CYS A C 1
ATOM 2681 O O . CYS A 1 347 ? 7.430 -0.782 -10.929 1.00 87.44 347 CYS A O 1
ATOM 2683 N N . ALA A 1 348 ? 5.416 -1.302 -11.766 1.00 89.12 348 ALA A N 1
ATOM 2684 C CA . ALA A 1 348 ? 5.790 -2.670 -12.134 1.00 89.12 348 ALA A CA 1
ATOM 2685 C C . ALA A 1 348 ? 6.981 -2.710 -13.113 1.00 89.12 348 ALA A C 1
ATOM 2687 O O . ALA A 1 348 ? 7.885 -3.534 -12.950 1.00 89.12 348 ALA A O 1
ATOM 2688 N N . ALA A 1 349 ? 7.017 -1.784 -14.078 1.00 88.88 349 ALA A N 1
ATO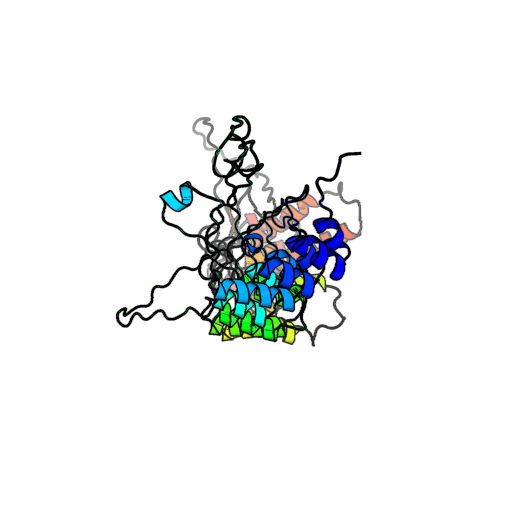M 2689 C CA . ALA A 1 349 ? 8.091 -1.655 -15.059 1.00 88.88 349 ALA A CA 1
ATOM 2690 C C . ALA A 1 349 ? 9.428 -1.200 -14.441 1.00 88.88 349 ALA A C 1
ATOM 2692 O O . ALA A 1 349 ? 10.476 -1.734 -14.805 1.00 88.88 349 ALA A O 1
ATOM 2693 N N . TRP A 1 350 ? 9.408 -0.265 -13.481 1.00 86.56 350 TRP A N 1
ATOM 2694 C CA . TRP A 1 350 ? 10.611 0.197 -12.770 1.00 86.56 350 TRP A CA 1
ATOM 2695 C C . TRP A 1 350 ? 11.255 -0.908 -11.929 1.00 86.56 350 TRP A C 1
ATOM 2697 O O . TRP A 1 350 ? 12.478 -1.029 -11.884 1.00 86.56 350 TRP A O 1
ATOM 2707 N N . TYR A 1 351 ? 10.440 -1.703 -11.235 1.00 84.25 351 TYR A N 1
ATOM 2708 C CA . TYR A 1 351 ? 10.922 -2.747 -10.324 1.00 84.25 351 TYR A CA 1
ATOM 2709 C C . TYR A 1 351 ? 11.124 -4.113 -10.997 1.00 84.25 351 TYR A C 1
ATOM 2711 O O . TYR A 1 351 ? 11.666 -5.021 -10.375 1.00 84.25 351 TYR A O 1
ATOM 2719 N N . GLY A 1 352 ? 10.704 -4.274 -12.254 1.00 86.19 352 GLY A N 1
ATOM 2720 C CA . GLY A 1 352 ? 10.966 -5.481 -13.040 1.00 86.19 352 GLY A CA 1
ATOM 2721 C C . GLY A 1 352 ? 10.013 -6.643 -12.759 1.00 86.19 352 GLY A C 1
ATOM 2722 O O . GLY A 1 352 ? 10.349 -7.796 -13.035 1.00 86.19 352 GLY A O 1
ATOM 2723 N N . HIS A 1 353 ? 8.823 -6.376 -12.214 1.00 86.50 353 HIS A N 1
ATOM 2724 C CA . HIS A 1 353 ? 7.893 -7.425 -11.797 1.00 86.50 353 HIS A CA 1
ATOM 2725 C C . HIS A 1 353 ? 7.022 -7.924 -12.965 1.00 86.50 353 HIS A C 1
ATOM 2727 O O . HIS A 1 353 ? 5.852 -7.561 -13.102 1.00 86.50 353 HIS A O 1
ATOM 2733 N N . LEU A 1 354 ? 7.598 -8.803 -13.790 1.00 87.50 354 LEU A N 1
ATOM 2734 C CA . LEU A 1 354 ? 7.029 -9.290 -15.055 1.00 87.50 354 LEU A CA 1
ATOM 2735 C C . LEU A 1 354 ? 5.576 -9.788 -14.936 1.00 87.50 354 LEU A C 1
ATOM 2737 O O . LEU A 1 354 ? 4.706 -9.331 -15.668 1.00 87.50 354 LEU A O 1
ATOM 2741 N N . ALA A 1 355 ? 5.295 -10.653 -13.955 1.00 88.19 355 ALA A N 1
ATOM 2742 C CA . ALA A 1 355 ? 3.960 -11.223 -13.750 1.00 88.19 355 ALA A CA 1
ATOM 2743 C C . ALA A 1 355 ? 2.909 -10.188 -13.310 1.00 88.19 355 ALA A C 1
ATOM 2745 O O . ALA A 1 355 ? 1.729 -10.353 -13.592 1.00 88.19 355 ALA A O 1
ATOM 2746 N N . LEU A 1 356 ? 3.318 -9.116 -12.621 1.00 89.19 356 LEU A N 1
ATOM 2747 C CA . LEU A 1 356 ? 2.400 -8.029 -12.252 1.00 89.19 356 LEU A CA 1
ATOM 2748 C C . LEU A 1 356 ? 2.099 -7.169 -13.481 1.00 89.19 356 LEU A C 1
ATOM 2750 O O . LEU A 1 356 ? 0.960 -6.767 -13.695 1.00 89.19 356 LEU A O 1
ATOM 2754 N N . MET A 1 357 ? 3.121 -6.926 -14.298 1.00 90.31 357 MET A N 1
ATOM 2755 C CA . MET A 1 357 ? 2.995 -6.162 -15.529 1.00 90.31 357 MET A CA 1
ATOM 2756 C C . MET A 1 357 ? 2.079 -6.860 -16.541 1.00 90.31 357 MET A C 1
ATOM 2758 O O . MET A 1 357 ? 1.210 -6.207 -17.112 1.00 90.31 357 MET A O 1
ATOM 2762 N N . ASP A 1 358 ? 2.205 -8.182 -16.694 1.00 90.31 358 ASP A N 1
ATOM 2763 C CA . ASP A 1 358 ? 1.300 -8.983 -17.527 1.00 90.31 358 ASP A CA 1
ATOM 2764 C C . ASP A 1 358 ? -0.164 -8.810 -17.123 1.00 90.31 358 ASP A C 1
ATOM 2766 O O . ASP A 1 358 ? -1.014 -8.596 -17.986 1.00 90.31 358 ASP A O 1
ATOM 2770 N N . LEU A 1 359 ? -0.447 -8.835 -15.818 1.00 90.62 359 LEU A N 1
ATOM 2771 C CA . LEU A 1 359 ? -1.805 -8.680 -15.299 1.00 90.62 359 LEU A CA 1
ATOM 2772 C C . LEU A 1 359 ? -2.382 -7.294 -15.506 1.00 90.62 359 LEU A C 1
ATOM 2774 O O . LEU A 1 359 ? -3.544 -7.166 -15.881 1.00 90.62 359 LEU A O 1
ATOM 2778 N N . LEU A 1 360 ? -1.581 -6.256 -15.280 1.00 91.06 360 LEU A N 1
ATOM 2779 C CA . LEU A 1 360 ? -2.017 -4.885 -15.518 1.00 91.06 360 LEU A CA 1
ATOM 2780 C C . LEU A 1 360 ? -2.308 -4.662 -17.009 1.00 91.06 360 LEU A C 1
ATOM 2782 O O . LEU A 1 360 ? -3.325 -4.067 -17.356 1.00 91.06 360 LEU A O 1
ATOM 2786 N N . LEU A 1 361 ? -1.467 -5.199 -17.897 1.00 90.50 361 LEU A N 1
ATOM 2787 C CA . LEU A 1 361 ? -1.672 -5.110 -19.344 1.00 90.50 361 LEU A CA 1
ATOM 2788 C C . LEU A 1 361 ? -2.861 -5.961 -19.825 1.00 90.50 361 LEU A C 1
ATOM 2790 O O . LEU A 1 361 ? -3.539 -5.571 -20.770 1.00 90.50 361 LEU A O 1
ATOM 2794 N N . GLU A 1 362 ? -3.125 -7.126 -19.220 1.00 90.62 362 GLU A N 1
ATOM 2795 C CA . GLU A 1 362 ? -4.342 -7.921 -19.477 1.00 90.62 362 GLU A CA 1
ATOM 2796 C C . GLU A 1 362 ? -5.611 -7.182 -19.045 1.00 90.62 362 GLU A C 1
ATOM 2798 O O . GLU A 1 362 ? -6.630 -7.267 -19.726 1.00 90.62 362 GLU A O 1
ATOM 2803 N N . ALA A 1 363 ? -5.535 -6.411 -17.960 1.00 88.56 363 ALA A N 1
ATOM 2804 C CA . ALA A 1 363 ? -6.623 -5.564 -17.482 1.00 88.56 363 ALA A CA 1
ATOM 2805 C C . ALA A 1 363 ? -6.801 -4.261 -18.286 1.00 88.56 363 ALA A C 1
ATOM 2807 O O . ALA A 1 363 ? -7.672 -3.458 -17.957 1.00 88.56 363 ALA A O 1
ATOM 2808 N N . GLY A 1 364 ? -6.012 -4.056 -19.346 1.00 87.50 364 GLY A N 1
ATOM 2809 C CA . GLY A 1 364 ? -6.152 -2.924 -20.260 1.00 87.50 364 GLY A CA 1
ATOM 2810 C C . GLY A 1 364 ? -5.405 -1.659 -19.844 1.00 87.50 364 GLY A C 1
ATOM 2811 O O . GLY A 1 364 ? -5.778 -0.589 -20.311 1.00 87.50 364 GLY A O 1
ATOM 2812 N N . ALA A 1 365 ? -4.373 -1.763 -18.996 1.00 88.31 365 ALA A N 1
ATOM 2813 C CA . ALA A 1 365 ? -3.525 -0.621 -18.651 1.00 88.31 365 ALA A CA 1
ATOM 2814 C C . ALA A 1 365 ? -2.914 0.033 -19.899 1.00 88.31 365 ALA A C 1
ATOM 2816 O O . ALA A 1 365 ? -2.435 -0.659 -20.808 1.00 88.31 365 ALA A O 1
ATOM 2817 N N . ASP A 1 366 ? -2.883 1.363 -19.914 1.00 85.50 366 ASP A N 1
ATOM 2818 C CA . ASP A 1 366 ? -2.298 2.134 -20.998 1.00 85.50 366 ASP A CA 1
ATOM 2819 C C . ASP A 1 366 ? -0.773 1.961 -21.011 1.00 85.50 366 ASP A C 1
ATOM 2821 O O . ASP A 1 366 ? -0.029 2.469 -20.168 1.00 85.50 366 ASP A O 1
ATOM 2825 N N . LYS A 1 367 ? -0.301 1.217 -22.011 1.00 84.75 367 LYS A N 1
ATOM 2826 C CA . LYS A 1 367 ? 1.118 0.927 -22.248 1.00 84.75 367 LYS A CA 1
ATOM 2827 C C . LYS A 1 367 ? 1.935 2.158 -22.652 1.00 84.75 367 LYS A C 1
ATOM 2829 O O . LYS A 1 367 ? 3.154 2.132 -22.485 1.00 84.75 367 LYS A O 1
ATOM 2834 N N . ASP A 1 368 ? 1.282 3.205 -23.155 1.00 79.75 368 ASP A N 1
ATOM 2835 C CA . ASP A 1 368 ? 1.908 4.447 -23.619 1.00 79.75 368 ASP A CA 1
ATOM 2836 C C . ASP A 1 368 ? 1.516 5.655 -22.743 1.00 79.75 368 ASP A C 1
ATOM 2838 O O . ASP A 1 368 ? 1.984 6.771 -22.972 1.00 79.75 368 ASP A O 1
ATOM 2842 N N . GLY A 1 369 ? 0.697 5.427 -21.711 1.00 71.38 369 GLY A N 1
ATOM 2843 C CA . GLY A 1 369 ? 0.132 6.464 -20.858 1.00 71.38 369 GLY A CA 1
ATOM 2844 C C . GLY A 1 369 ? 1.198 7.320 -20.180 1.00 71.38 369 GLY A C 1
ATOM 2845 O O . GLY A 1 369 ? 2.109 6.818 -19.516 1.00 71.38 369 GLY A O 1
ATOM 2846 N N . PHE A 1 370 ? 1.061 8.637 -20.328 1.00 65.50 370 PHE A N 1
ATOM 2847 C CA . PHE A 1 370 ? 1.919 9.616 -19.671 1.00 65.50 370 PHE A CA 1
ATOM 2848 C C . PHE A 1 370 ? 1.367 9.988 -18.305 1.00 65.50 370 PHE A C 1
ATOM 2850 O O . PHE A 1 370 ? 0.169 10.238 -18.139 1.00 65.50 370 PHE A O 1
ATOM 2857 N N . LEU A 1 371 ? 2.254 10.121 -17.325 1.00 62.94 371 LEU A N 1
ATOM 2858 C CA . LEU A 1 371 ? 1.837 10.552 -16.005 1.00 62.94 371 LEU A CA 1
ATOM 2859 C C . LEU A 1 371 ? 1.773 12.073 -15.922 1.00 62.94 371 LEU A C 1
ATOM 2861 O O . LEU A 1 371 ? 2.684 12.776 -16.352 1.00 62.94 371 LEU A O 1
ATOM 2865 N N . ARG A 1 372 ? 0.713 12.590 -15.290 1.00 56.34 372 ARG A N 1
ATOM 2866 C CA . ARG A 1 372 ? 0.417 14.035 -15.210 1.00 56.34 372 ARG A CA 1
ATOM 2867 C C . ARG A 1 372 ? 1.563 14.906 -14.673 1.00 56.34 372 ARG A C 1
ATOM 2869 O O . ARG A 1 372 ? 1.585 16.093 -14.979 1.00 56.34 372 ARG A O 1
ATOM 2876 N N . ARG A 1 373 ? 2.453 14.356 -13.835 1.00 55.59 373 ARG A N 1
ATOM 2877 C CA . ARG A 1 373 ? 3.594 15.075 -13.221 1.00 55.59 373 ARG A CA 1
ATOM 2878 C C . ARG A 1 373 ? 4.969 14.512 -13.582 1.00 55.59 373 ARG A C 1
ATOM 2880 O O . ARG A 1 373 ? 5.957 15.230 -13.490 1.00 55.59 373 ARG A O 1
ATOM 2887 N N . CYS A 1 374 ? 5.022 13.257 -14.008 1.00 57.34 374 CYS A N 1
ATOM 2888 C CA . CYS A 1 374 ? 6.225 12.566 -14.436 1.00 57.34 374 CYS A CA 1
ATOM 2889 C C . CYS A 1 374 ? 5.964 12.107 -15.867 1.00 57.34 374 CYS A C 1
ATOM 2891 O O . CYS A 1 374 ? 5.315 11.093 -16.066 1.00 57.34 374 CYS A O 1
ATOM 2893 N N . SER A 1 375 ? 6.435 12.839 -16.872 1.00 66.81 375 SER A N 1
ATOM 2894 C CA . SER A 1 375 ? 6.156 12.570 -18.294 1.00 66.81 375 SER A CA 1
ATOM 2895 C C . SER A 1 375 ? 6.756 11.252 -18.836 1.00 66.81 375 SER A C 1
ATOM 2897 O O . SER A 1 375 ? 7.099 11.169 -20.007 1.00 66.81 375 SER A O 1
ATOM 2899 N N . PHE A 1 376 ? 6.943 10.236 -17.993 1.00 76.62 376 PHE A N 1
ATOM 2900 C CA . PHE A 1 376 ? 7.520 8.930 -18.280 1.00 76.62 376 PHE A CA 1
ATOM 2901 C C . PHE A 1 376 ? 6.429 7.955 -18.702 1.00 76.62 376 PHE A C 1
ATOM 2903 O O . PHE A 1 376 ? 5.444 7.771 -17.987 1.00 76.62 376 PHE A O 1
ATOM 2910 N N . SER A 1 377 ? 6.650 7.284 -19.829 1.00 84.62 377 SER A N 1
ATOM 2911 C CA . SER A 1 377 ? 5.879 6.091 -20.183 1.00 84.62 377 SER A CA 1
ATOM 2912 C C . SER A 1 377 ? 6.408 4.856 -19.436 1.00 84.62 377 SER A C 1
ATOM 2914 O O . SER A 1 377 ? 7.558 4.851 -18.976 1.00 84.62 377 SER A O 1
ATOM 2916 N N . PRO A 1 378 ? 5.627 3.765 -19.353 1.00 87.00 378 PRO A N 1
ATOM 2917 C CA . PRO A 1 378 ? 6.090 2.487 -18.810 1.00 87.00 378 PRO A CA 1
ATOM 2918 C C . PRO A 1 378 ? 7.425 2.004 -19.399 1.00 87.00 378 PRO A C 1
ATOM 2920 O O . PRO A 1 378 ? 8.266 1.472 -18.673 1.00 87.00 378 PRO A O 1
ATOM 2923 N N . LEU A 1 379 ? 7.668 2.242 -20.695 1.00 88.38 379 LEU A N 1
ATOM 2924 C CA . LEU A 1 379 ? 8.921 1.857 -21.351 1.00 88.38 379 LEU A CA 1
ATOM 2925 C C . LEU A 1 379 ? 10.117 2.699 -20.875 1.00 88.38 379 LEU A C 1
ATOM 2927 O O . LEU A 1 379 ? 11.210 2.158 -20.714 1.00 88.38 379 LEU A O 1
ATOM 2931 N N . HIS A 1 380 ? 9.914 3.986 -20.567 1.00 85.62 380 HIS A N 1
ATOM 2932 C CA . HIS A 1 380 ? 10.953 4.811 -19.944 1.00 85.62 380 HIS A CA 1
ATOM 2933 C C . HIS A 1 380 ? 11.344 4.270 -18.564 1.00 85.62 380 HIS A C 1
ATOM 2935 O O . HIS A 1 380 ? 12.529 4.190 -18.243 1.00 85.62 380 HIS A O 1
ATOM 2941 N N . PHE A 1 381 ? 10.364 3.846 -17.760 1.00 85.81 381 PHE A N 1
ATOM 2942 C CA . PHE A 1 381 ? 10.626 3.245 -16.452 1.00 85.81 381 PHE A CA 1
ATOM 2943 C C . PHE A 1 381 ? 11.334 1.892 -16.549 1.00 85.81 381 PHE A C 1
ATOM 2945 O O . PHE A 1 381 ? 12.269 1.648 -15.788 1.00 85.81 381 PHE A O 1
ATOM 2952 N N . ALA A 1 382 ? 10.957 1.042 -17.510 1.00 88.69 382 ALA A N 1
ATOM 2953 C CA . ALA A 1 382 ? 11.662 -0.213 -17.768 1.00 88.69 382 ALA A CA 1
ATOM 2954 C C . ALA A 1 382 ? 13.125 0.023 -18.187 1.00 88.69 382 ALA A C 1
ATOM 2956 O O . ALA A 1 382 ? 14.018 -0.687 -17.718 1.00 88.69 382 ALA A O 1
ATOM 2957 N N . ALA A 1 383 ? 13.379 1.032 -19.031 1.00 87.94 383 ALA A N 1
ATOM 2958 C CA . ALA A 1 383 ? 14.722 1.417 -19.460 1.00 87.94 383 ALA A CA 1
ATOM 2959 C C . ALA A 1 383 ? 15.565 1.972 -18.300 1.00 87.94 383 ALA A C 1
ATOM 2961 O O . ALA A 1 383 ? 16.713 1.572 -18.126 1.00 87.94 383 ALA A O 1
ATOM 2962 N N . LEU A 1 384 ? 14.984 2.841 -17.467 1.00 84.88 384 LEU A N 1
ATOM 2963 C CA . LEU A 1 384 ? 15.652 3.432 -16.307 1.00 84.88 384 LEU A CA 1
ATOM 2964 C C . LEU A 1 384 ? 15.953 2.400 -15.206 1.00 84.88 384 LEU A C 1
ATOM 2966 O O . LEU A 1 384 ? 17.031 2.432 -14.617 1.00 84.88 384 LEU A O 1
ATOM 2970 N N . GLY A 1 385 ? 15.034 1.459 -14.968 1.00 82.00 385 GLY A N 1
ATOM 2971 C CA . GLY A 1 385 ? 15.210 0.344 -14.032 1.00 82.00 385 GLY A CA 1
ATOM 2972 C C . GLY A 1 385 ? 16.088 -0.802 -14.553 1.00 82.00 385 GLY A C 1
ATOM 2973 O O . GLY A 1 385 ? 16.342 -1.744 -13.811 1.00 82.00 385 GLY A O 1
ATOM 2974 N N . ASN A 1 386 ? 16.560 -0.738 -15.807 1.00 87.00 386 ASN A N 1
ATOM 2975 C CA . ASN A 1 386 ? 17.294 -1.810 -16.493 1.00 87.00 386 ASN A CA 1
ATOM 2976 C C . ASN A 1 386 ? 16.547 -3.167 -16.530 1.00 87.00 386 ASN A C 1
ATOM 2978 O O . ASN A 1 386 ? 17.141 -4.242 -16.436 1.00 87.00 386 ASN A O 1
ATOM 2982 N N . ASN A 1 387 ? 15.223 -3.141 -16.695 1.00 89.19 387 ASN A N 1
ATOM 2983 C CA . ASN A 1 387 ? 14.394 -4.350 -16.710 1.00 89.19 387 ASN A CA 1
ATOM 2984 C C . ASN A 1 387 ? 14.117 -4.819 -18.138 1.00 89.19 387 ASN A C 1
ATOM 2986 O O . ASN A 1 387 ? 13.027 -4.622 -18.681 1.00 89.19 387 ASN A O 1
ATOM 2990 N N . VAL A 1 388 ? 15.108 -5.473 -18.752 1.00 89.31 388 VAL A N 1
ATOM 2991 C CA . VAL A 1 388 ? 15.052 -5.913 -20.161 1.00 89.31 388 VAL A CA 1
ATOM 2992 C C . VAL A 1 388 ? 13.850 -6.822 -20.437 1.00 89.31 388 VAL A C 1
ATOM 2994 O O . VAL A 1 388 ? 13.192 -6.677 -21.464 1.00 89.31 388 VAL A O 1
ATOM 2997 N N . ALA A 1 389 ? 13.506 -7.730 -19.518 1.00 89.94 389 ALA A N 1
ATOM 2998 C CA . ALA A 1 389 ? 12.343 -8.609 -19.672 1.00 89.94 389 ALA A CA 1
ATOM 2999 C C . ALA A 1 389 ? 11.014 -7.832 -19.735 1.00 89.94 389 ALA A C 1
ATOM 3001 O O . ALA A 1 389 ? 10.146 -8.159 -20.544 1.00 89.94 389 ALA A O 1
ATOM 3002 N N . CYS A 1 390 ? 10.876 -6.768 -18.938 1.00 89.94 390 CYS A N 1
ATOM 3003 C CA . CYS A 1 390 ? 9.701 -5.901 -18.985 1.00 89.94 390 CYS A CA 1
ATOM 3004 C C . CYS A 1 390 ? 9.662 -5.100 -20.298 1.00 89.94 390 CYS A C 1
ATOM 3006 O O . CYS A 1 390 ? 8.629 -5.042 -20.960 1.00 89.94 390 CYS A O 1
ATOM 3008 N N . ALA A 1 391 ? 10.799 -4.569 -20.755 1.00 90.31 391 ALA A N 1
ATOM 3009 C CA . ALA A 1 391 ? 10.866 -3.904 -22.057 1.00 90.31 391 ALA A CA 1
ATOM 3010 C C . ALA A 1 391 ? 10.479 -4.847 -23.219 1.00 90.31 391 ALA A C 1
ATOM 3012 O O . ALA A 1 391 ? 9.671 -4.462 -24.065 1.00 90.31 391 ALA A O 1
ATOM 3013 N N . LYS A 1 392 ? 10.961 -6.106 -23.218 1.00 91.75 392 LYS A N 1
ATOM 3014 C CA . LYS A 1 392 ? 10.560 -7.154 -24.188 1.00 91.75 392 LYS A CA 1
ATOM 3015 C C . LYS A 1 392 ? 9.043 -7.334 -24.226 1.00 91.75 392 LYS A C 1
ATOM 3017 O O . LYS A 1 392 ? 8.466 -7.399 -25.306 1.00 91.75 392 LYS A O 1
ATOM 3022 N N . MET A 1 393 ? 8.404 -7.404 -23.061 1.00 90.44 393 MET A N 1
ATOM 3023 C CA . MET A 1 393 ? 6.957 -7.585 -22.953 1.00 90.44 393 MET A CA 1
ATOM 3024 C C . MET A 1 393 ? 6.170 -6.382 -23.476 1.00 90.44 393 MET A C 1
ATOM 3026 O O . MET A 1 393 ? 5.241 -6.567 -24.260 1.00 90.44 393 MET A O 1
ATOM 3030 N N . LEU A 1 394 ? 6.543 -5.159 -23.083 1.00 90.12 394 LEU A N 1
ATOM 3031 C CA . LEU A 1 394 ? 5.884 -3.936 -23.556 1.00 90.12 394 LEU A CA 1
ATOM 3032 C C . LEU A 1 394 ? 5.965 -3.829 -25.085 1.00 90.12 394 LEU A C 1
ATOM 3034 O O . LEU A 1 394 ? 4.952 -3.608 -25.748 1.00 90.12 394 LEU A O 1
ATOM 3038 N N . ILE A 1 395 ? 7.146 -4.079 -25.656 1.00 90.44 395 ILE A N 1
ATOM 3039 C CA . ILE A 1 395 ? 7.361 -4.076 -27.110 1.00 90.44 395 ILE A CA 1
ATOM 3040 C C . ILE A 1 395 ? 6.594 -5.213 -27.792 1.00 90.44 395 ILE A C 1
ATOM 3042 O O . ILE A 1 395 ? 5.977 -4.999 -28.834 1.00 90.44 395 ILE A O 1
ATOM 3046 N N . GLY A 1 396 ? 6.549 -6.400 -27.179 1.00 88.62 396 GLY A N 1
ATOM 3047 C CA . GLY A 1 396 ? 5.732 -7.522 -27.643 1.00 88.62 396 GLY A CA 1
ATOM 3048 C C . GLY A 1 396 ? 4.233 -7.202 -27.691 1.00 88.62 396 GLY A C 1
ATOM 3049 O O . GLY A 1 396 ? 3.543 -7.666 -28.594 1.00 88.62 396 GLY A O 1
ATOM 3050 N N . ARG A 1 397 ? 3.732 -6.346 -26.786 1.00 88.88 397 ARG A N 1
ATOM 3051 C CA . ARG A 1 397 ? 2.356 -5.806 -26.811 1.00 88.88 397 ARG A CA 1
ATOM 3052 C C . ARG A 1 397 ? 2.210 -4.533 -27.662 1.00 88.88 397 ARG A C 1
ATOM 3054 O O . ARG A 1 397 ? 1.228 -3.796 -27.529 1.00 88.88 397 ARG A O 1
ATOM 3061 N N . SER A 1 398 ? 3.175 -4.277 -28.547 1.00 85.88 398 SER A N 1
ATOM 3062 C CA . SER A 1 398 ? 3.214 -3.140 -29.473 1.00 85.88 398 SER A CA 1
ATOM 3063 C C . SER A 1 398 ? 3.184 -1.776 -28.775 1.00 85.88 398 SER A C 1
ATOM 3065 O O . SER A 1 398 ? 2.494 -0.873 -29.249 1.00 85.88 398 SER A O 1
ATOM 3067 N N . ALA A 1 399 ? 3.839 -1.629 -27.619 1.00 86.19 399 ALA A N 1
ATOM 3068 C CA . ALA A 1 399 ? 4.082 -0.310 -27.031 1.00 86.19 399 ALA A CA 1
ATOM 3069 C C . ALA A 1 399 ? 4.933 0.538 -27.981 1.00 86.19 399 ALA A C 1
ATOM 3071 O O . ALA A 1 399 ? 5.785 0.016 -28.711 1.00 86.19 399 ALA A O 1
ATOM 3072 N N . THR A 1 400 ? 4.696 1.843 -27.987 1.00 84.75 400 THR A N 1
ATOM 3073 C CA . THR A 1 400 ? 5.453 2.754 -28.838 1.00 84.75 400 THR A CA 1
ATOM 3074 C C . THR A 1 400 ? 6.888 2.880 -28.315 1.00 84.75 400 THR A C 1
ATOM 3076 O O . THR A 1 400 ? 7.141 3.101 -27.134 1.00 84.75 400 THR A O 1
ATOM 3079 N N . VAL A 1 401 ? 7.867 2.646 -29.194 1.00 85.19 401 VAL A N 1
ATOM 3080 C CA . VAL A 1 401 ? 9.292 2.592 -28.805 1.00 85.19 401 VAL A CA 1
ATOM 3081 C C . VAL A 1 401 ? 9.897 3.989 -28.711 1.00 85.19 401 VAL A C 1
ATOM 3083 O O . VAL A 1 401 ? 10.703 4.264 -27.827 1.00 85.19 401 VAL A O 1
ATOM 3086 N N . ASN A 1 402 ? 9.457 4.884 -29.593 1.00 82.25 402 ASN A N 1
ATOM 3087 C CA . ASN A 1 402 ? 9.925 6.265 -29.698 1.00 82.25 402 ASN A CA 1
ATOM 3088 C C . ASN A 1 402 ? 8.944 7.227 -29.019 1.00 82.25 402 ASN A C 1
ATOM 3090 O O . ASN A 1 402 ? 8.550 8.231 -29.601 1.00 82.25 402 ASN A O 1
ATOM 3094 N N . VAL A 1 403 ? 8.487 6.880 -27.812 1.00 78.81 403 VAL A N 1
ATOM 3095 C CA . VAL A 1 403 ? 7.674 7.802 -27.012 1.00 78.81 403 VAL A CA 1
ATOM 3096 C C . VAL A 1 403 ? 8.552 8.974 -26.607 1.00 78.81 403 VAL A C 1
ATOM 3098 O O . VAL A 1 403 ? 9.560 8.771 -25.938 1.00 78.81 403 VAL A O 1
ATOM 3101 N N . GLU A 1 404 ? 8.153 10.184 -26.969 1.00 75.06 404 GLU A N 1
ATOM 3102 C CA . GLU A 1 404 ? 8.806 11.407 -26.512 1.00 75.06 404 GLU A CA 1
ATOM 3103 C C . GLU A 1 404 ? 8.082 11.966 -25.285 1.00 75.06 404 GLU A C 1
ATOM 3105 O O . GLU A 1 404 ? 6.852 11.980 -25.231 1.00 75.06 404 GLU A O 1
ATOM 3110 N N . MET A 1 405 ? 8.837 12.451 -24.298 1.00 71.12 405 MET A N 1
ATOM 3111 C CA . MET A 1 405 ? 8.270 13.055 -23.089 1.00 71.12 405 MET A CA 1
ATOM 3112 C C . MET A 1 405 ? 7.749 14.492 -23.343 1.00 71.12 405 MET A C 1
ATOM 3114 O O . MET A 1 405 ? 8.546 15.380 -23.673 1.00 71.12 405 MET A O 1
ATOM 3118 N N . PRO A 1 406 ? 6.450 14.790 -23.123 1.00 63.00 406 PRO A N 1
ATOM 3119 C CA . PRO A 1 406 ? 5.915 16.152 -23.218 1.00 63.00 406 PRO A CA 1
ATOM 3120 C C . PRO A 1 406 ? 6.091 16.961 -21.912 1.00 63.00 406 PRO A C 1
ATOM 3122 O O . PRO A 1 406 ? 5.928 16.398 -20.829 1.00 63.00 406 PRO A O 1
ATOM 3125 N N . PRO A 1 407 ? 6.278 18.296 -21.942 1.00 56.75 407 PRO A N 1
ATOM 3126 C CA . PRO A 1 407 ? 6.955 19.129 -22.928 1.00 56.75 407 PRO A CA 1
ATOM 3127 C C . PRO A 1 407 ? 8.197 19.769 -22.273 1.00 56.75 407 PRO A C 1
ATOM 3129 O O . PRO A 1 407 ? 8.087 20.782 -21.585 1.00 56.75 407 PRO A O 1
ATOM 3132 N N . ALA A 1 408 ? 9.380 19.182 -22.450 1.00 54.09 408 ALA A N 1
ATOM 3133 C CA . ALA A 1 408 ? 10.627 19.873 -22.096 1.00 54.09 408 ALA A CA 1
ATOM 3134 C C . ALA A 1 408 ? 11.852 19.313 -22.826 1.00 54.09 408 ALA A C 1
ATOM 3136 O O . ALA A 1 408 ? 12.680 20.105 -23.265 1.00 54.09 408 ALA A O 1
ATOM 3137 N N . ASN A 1 409 ? 11.957 17.987 -22.999 1.00 58.28 409 ASN A N 1
ATOM 3138 C CA . ASN A 1 409 ? 13.263 17.394 -23.303 1.00 58.28 409 ASN A CA 1
ATOM 3139 C C . ASN A 1 409 ? 13.333 16.409 -24.489 1.00 58.28 409 ASN A C 1
ATOM 3141 O O . ASN A 1 409 ? 14.439 15.989 -24.822 1.00 58.28 409 ASN A O 1
ATOM 3145 N N . ALA A 1 410 ? 12.208 16.037 -25.126 1.00 63.88 410 ALA A N 1
ATOM 3146 C CA . ALA A 1 410 ? 12.160 15.036 -26.217 1.00 63.88 410 ALA A CA 1
ATOM 3147 C C . ALA A 1 410 ? 12.977 13.751 -25.923 1.00 63.88 410 ALA A C 1
ATOM 3149 O O . ALA A 1 410 ? 13.473 13.076 -26.823 1.00 63.88 410 ALA A O 1
ATOM 3150 N N . GLU A 1 411 ? 13.149 13.420 -24.639 1.00 76.12 411 GLU A N 1
ATOM 3151 C CA . GLU A 1 411 ? 13.909 12.253 -24.208 1.00 76.12 411 GLU A CA 1
ATOM 3152 C C . GLU A 1 411 ? 13.106 10.996 -24.543 1.00 76.12 411 GLU A C 1
ATOM 3154 O O . GLU A 1 411 ? 11.902 10.942 -24.297 1.00 76.12 411 GLU A O 1
ATOM 3159 N N . THR A 1 412 ? 13.778 10.001 -25.121 1.00 82.56 412 THR A N 1
ATOM 3160 C CA . THR A 1 412 ? 13.183 8.719 -25.520 1.00 82.56 412 THR A CA 1
ATOM 3161 C C . THR A 1 412 ? 13.619 7.595 -24.579 1.00 82.56 412 THR A C 1
ATOM 3163 O O . THR A 1 412 ? 14.624 7.724 -23.873 1.00 82.56 412 THR A O 1
ATOM 3166 N N . PRO A 1 413 ? 12.962 6.422 -24.586 1.00 85.44 413 PRO A N 1
ATOM 3167 C CA . PRO A 1 413 ? 13.417 5.275 -23.801 1.00 85.44 413 PRO A CA 1
ATOM 3168 C C . PRO A 1 413 ? 14.872 4.866 -24.094 1.00 85.44 413 PRO A C 1
ATOM 3170 O O . PRO A 1 413 ? 15.578 4.414 -23.190 1.00 85.44 413 PRO A O 1
ATOM 3173 N N . LEU A 1 414 ? 15.354 5.087 -25.327 1.00 85.75 414 LEU A N 1
ATOM 3174 C CA . LEU A 1 414 ? 16.752 4.858 -25.712 1.00 85.75 414 LEU A CA 1
ATOM 3175 C C . LEU A 1 414 ? 17.720 5.745 -24.915 1.00 85.75 414 LEU A C 1
ATOM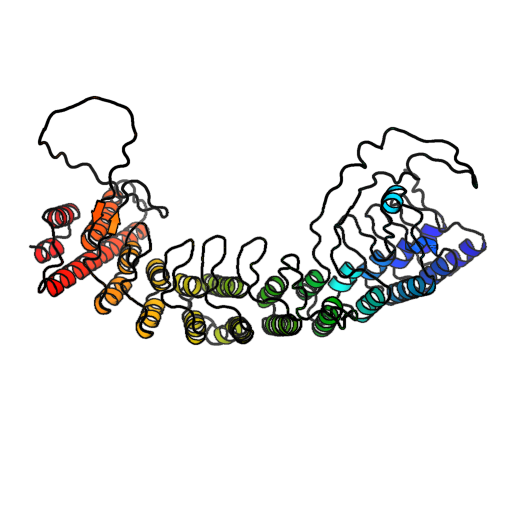 3177 O O . LEU A 1 414 ? 18.761 5.267 -24.465 1.00 85.75 414 LEU A O 1
ATOM 3181 N N . TYR A 1 415 ? 17.356 7.006 -24.671 1.00 80.88 415 TYR A N 1
ATOM 3182 C CA . TYR A 1 415 ? 18.138 7.925 -23.843 1.00 80.88 415 TYR A CA 1
ATOM 3183 C C . TYR A 1 415 ? 18.319 7.390 -22.411 1.00 80.88 415 TYR A C 1
ATOM 3185 O O . TYR A 1 415 ? 19.438 7.347 -21.887 1.00 80.88 415 TYR A O 1
ATOM 3193 N N . PHE A 1 416 ? 17.244 6.892 -21.793 1.00 81.12 416 PHE A N 1
ATOM 3194 C CA . PHE A 1 416 ? 17.303 6.306 -20.449 1.00 81.12 416 PHE A CA 1
ATOM 3195 C C . PHE A 1 416 ? 18.090 4.994 -20.408 1.00 81.12 416 PHE A C 1
ATOM 3197 O O . PHE A 1 416 ? 18.829 4.761 -19.449 1.00 81.12 416 PHE A O 1
ATOM 3204 N N . ALA A 1 417 ? 18.012 4.175 -21.459 1.00 86.00 417 ALA A N 1
ATOM 3205 C CA . ALA A 1 417 ? 18.824 2.968 -21.580 1.00 86.00 417 ALA A CA 1
ATOM 3206 C C . ALA A 1 417 ? 20.330 3.300 -21.609 1.00 86.00 417 ALA A C 1
ATOM 3208 O O . ALA A 1 417 ? 21.100 2.701 -20.853 1.00 86.00 417 ALA A O 1
ATOM 3209 N N . ILE A 1 418 ? 20.742 4.317 -22.379 1.00 84.31 418 ILE A N 1
ATOM 3210 C CA . ILE A 1 418 ? 22.135 4.801 -22.419 1.00 84.31 418 ILE A CA 1
ATOM 3211 C C . ILE A 1 418 ? 22.555 5.360 -21.051 1.00 84.31 418 ILE A C 1
ATOM 3213 O O . ILE A 1 418 ? 23.628 5.023 -20.546 1.00 84.31 418 ILE A O 1
ATOM 3217 N N . ARG A 1 419 ? 21.690 6.146 -20.391 1.00 79.75 419 ARG A N 1
ATOM 3218 C CA . ARG A 1 419 ? 21.940 6.678 -19.037 1.00 79.75 419 ARG A CA 1
ATOM 3219 C C . ARG A 1 419 ? 22.127 5.568 -17.995 1.00 79.75 419 ARG A C 1
ATOM 3221 O O . ARG A 1 419 ? 22.993 5.690 -17.126 1.00 79.75 419 ARG A O 1
ATOM 3228 N N . SER A 1 420 ? 21.344 4.492 -18.091 1.00 78.69 420 SER A N 1
ATOM 3229 C CA . SER A 1 420 ? 21.446 3.307 -17.224 1.00 78.69 420 SER A CA 1
ATOM 3230 C C . SER A 1 420 ? 22.684 2.442 -17.513 1.00 78.69 420 SER A C 1
ATOM 3232 O O . SER A 1 420 ? 23.043 1.605 -16.686 1.00 78.69 420 SER A O 1
ATOM 3234 N N . LYS A 1 421 ? 23.380 2.693 -18.638 1.00 84.75 421 LYS A N 1
ATOM 3235 C CA . LYS A 1 421 ? 24.585 1.982 -19.112 1.00 84.75 421 LYS A CA 1
ATOM 3236 C C . LYS A 1 421 ? 24.325 0.515 -19.468 1.00 84.75 421 LYS A C 1
ATOM 3238 O O . LYS A 1 421 ? 25.235 -0.304 -19.427 1.00 84.75 421 LYS A O 1
ATOM 3243 N N . SER A 1 422 ? 23.089 0.187 -19.837 1.00 84.38 422 SER A N 1
ATOM 3244 C CA . SER A 1 422 ? 22.697 -1.178 -20.185 1.00 84.38 422 SER A CA 1
ATOM 3245 C C . SER A 1 422 ? 22.829 -1.442 -21.683 1.00 84.38 422 SER A C 1
ATOM 3247 O O . SER A 1 422 ? 21.978 -1.036 -22.475 1.00 84.38 422 SER A O 1
ATOM 3249 N N . ALA A 1 423 ? 23.883 -2.163 -22.074 1.00 87.25 423 ALA A N 1
ATOM 3250 C CA . ALA A 1 423 ? 24.090 -2.562 -23.467 1.00 87.25 423 ALA A CA 1
ATOM 3251 C C . ALA A 1 423 ? 22.970 -3.484 -23.982 1.00 87.25 423 ALA A C 1
ATOM 3253 O O . ALA A 1 423 ? 22.541 -3.342 -25.124 1.00 87.25 423 ALA A O 1
ATOM 3254 N N . GLU A 1 424 ? 22.445 -4.382 -23.138 1.00 89.25 424 GLU A N 1
ATOM 3255 C CA . GLU A 1 424 ? 21.354 -5.292 -23.519 1.00 89.25 424 GLU A CA 1
ATOM 3256 C C . GLU A 1 424 ? 20.041 -4.534 -23.779 1.00 89.25 424 GLU A C 1
ATOM 3258 O O . GLU A 1 424 ? 19.351 -4.811 -24.760 1.00 89.25 424 GLU A O 1
ATOM 3263 N N . MET A 1 425 ? 19.707 -3.543 -22.942 1.00 88.56 425 MET A N 1
ATOM 3264 C CA . MET A 1 425 ? 18.525 -2.703 -23.160 1.00 88.56 425 MET A CA 1
ATOM 3265 C C . MET A 1 425 ? 18.662 -1.863 -24.436 1.00 88.56 425 MET A C 1
ATOM 3267 O O . MET A 1 425 ? 17.711 -1.754 -25.208 1.00 88.56 425 MET A O 1
ATOM 3271 N N . VAL A 1 426 ? 19.848 -1.294 -24.683 1.00 88.56 426 VAL A N 1
ATOM 3272 C CA . VAL A 1 426 ? 20.127 -0.527 -25.906 1.00 88.56 426 VAL A CA 1
ATOM 3273 C C . VAL A 1 426 ? 20.021 -1.416 -27.148 1.00 88.56 426 VAL A C 1
ATOM 3275 O O . VAL A 1 426 ? 19.382 -1.011 -28.117 1.00 88.56 426 VAL A O 1
ATOM 3278 N N . ASP A 1 427 ? 20.573 -2.636 -27.122 1.00 89.81 427 ASP A N 1
ATOM 3279 C CA . ASP A 1 427 ? 20.463 -3.593 -28.237 1.00 89.81 427 ASP A CA 1
ATOM 3280 C C . ASP A 1 427 ? 19.007 -3.890 -28.566 1.00 89.81 427 ASP A C 1
ATOM 3282 O O . ASP A 1 427 ? 18.588 -3.841 -29.723 1.00 89.81 427 ASP A O 1
ATOM 3286 N N . LEU A 1 428 ? 18.220 -4.157 -27.526 1.00 90.44 428 LEU A N 1
ATOM 3287 C CA . LEU A 1 428 ? 16.810 -4.451 -27.665 1.00 90.44 428 LEU A CA 1
ATOM 3288 C C . LEU A 1 428 ? 16.051 -3.293 -28.315 1.00 90.44 428 LEU A C 1
ATOM 3290 O O . LEU A 1 428 ? 15.329 -3.525 -29.284 1.00 90.44 428 LEU A O 1
ATOM 3294 N N . LEU A 1 429 ? 16.235 -2.067 -27.814 1.00 88.25 429 LEU A N 1
ATOM 3295 C CA . LEU A 1 429 ? 15.544 -0.884 -28.329 1.00 88.25 429 LEU A CA 1
ATOM 3296 C C . LEU A 1 429 ? 15.946 -0.586 -29.781 1.00 88.25 429 LEU A C 1
ATOM 3298 O O . LEU A 1 429 ? 15.086 -0.355 -30.632 1.00 88.25 429 LEU A O 1
ATOM 3302 N N . LEU A 1 430 ? 17.241 -0.667 -30.098 1.00 87.06 430 LEU A N 1
ATOM 3303 C CA . LEU A 1 430 ? 17.752 -0.462 -31.457 1.00 87.06 430 LEU A CA 1
ATOM 3304 C C . LEU A 1 430 ? 17.237 -1.523 -32.442 1.00 87.06 430 LEU A C 1
ATOM 3306 O O . LEU A 1 430 ? 16.953 -1.212 -33.598 1.00 87.06 430 LEU A O 1
ATOM 3310 N N . ARG A 1 431 ? 17.088 -2.781 -32.011 1.00 86.81 431 ARG A N 1
ATOM 3311 C CA . ARG A 1 431 ? 16.464 -3.834 -32.832 1.00 86.81 431 ARG A CA 1
ATOM 3312 C C . ARG A 1 431 ? 14.962 -3.628 -33.004 1.00 86.81 431 ARG A C 1
ATOM 3314 O O . ARG A 1 431 ? 14.429 -4.018 -34.038 1.00 86.81 431 ARG A O 1
ATOM 3321 N N . SER A 1 432 ? 14.293 -3.005 -32.037 1.00 83.44 432 SER A N 1
ATOM 3322 C CA . SER A 1 432 ? 12.863 -2.698 -32.080 1.00 83.44 432 SER A CA 1
ATOM 3323 C C . SER A 1 432 ? 12.544 -1.336 -32.709 1.00 83.44 432 SER A C 1
ATOM 3325 O O . SER A 1 432 ? 11.553 -0.718 -32.336 1.00 83.44 432 SER A O 1
ATOM 3327 N N . THR A 1 433 ? 13.345 -0.854 -33.666 1.00 81.38 433 THR A N 1
ATOM 3328 C CA . THR A 1 433 ? 13.115 0.404 -34.416 1.00 81.38 433 THR A CA 1
ATOM 3329 C C . THR A 1 433 ? 13.194 1.699 -33.590 1.00 81.38 433 THR A C 1
ATOM 3331 O O . THR A 1 433 ? 12.582 2.706 -33.954 1.00 81.38 433 THR A O 1
ATOM 3334 N N . ALA A 1 434 ? 13.959 1.706 -32.489 1.00 80.38 434 ALA A N 1
ATOM 3335 C CA . ALA A 1 434 ? 14.256 2.952 -31.785 1.00 80.38 434 ALA A CA 1
ATOM 3336 C C . ALA A 1 434 ? 15.025 3.933 -32.686 1.00 80.38 434 ALA A C 1
ATOM 3338 O O . ALA A 1 434 ? 15.971 3.534 -33.369 1.00 80.38 434 ALA A O 1
ATOM 3339 N N . ASP A 1 435 ? 14.634 5.208 -32.672 1.00 76.31 435 ASP A N 1
ATOM 3340 C CA . ASP A 1 435 ? 15.283 6.245 -33.472 1.00 76.31 435 ASP A CA 1
ATOM 3341 C C . ASP A 1 435 ? 16.637 6.624 -32.854 1.00 76.31 435 ASP A C 1
ATOM 3343 O O . ASP A 1 435 ? 16.722 7.236 -31.786 1.00 76.31 435 ASP A O 1
ATOM 3347 N N . SER A 1 436 ? 17.715 6.254 -33.545 1.00 73.94 436 SER A N 1
ATOM 3348 C CA . SER A 1 436 ? 19.086 6.591 -33.163 1.00 73.94 436 SER A CA 1
ATOM 3349 C C . SER A 1 436 ? 19.432 8.066 -33.393 1.00 73.94 436 SER A C 1
ATOM 3351 O O . SER A 1 436 ? 20.478 8.506 -32.919 1.00 73.94 436 SER A O 1
ATOM 3353 N N . CYS A 1 437 ? 18.570 8.832 -34.070 1.00 69.88 437 CYS A N 1
ATOM 3354 C CA . CYS A 1 437 ? 18.737 10.257 -34.359 1.00 69.88 437 CYS A CA 1
ATOM 3355 C C . CYS A 1 437 ? 17.869 11.169 -33.477 1.00 69.88 437 CYS A C 1
ATOM 3357 O O . CYS A 1 437 ? 17.937 12.389 -33.640 1.00 69.88 437 CYS A O 1
ATOM 3359 N N . SER A 1 438 ? 17.062 10.615 -32.563 1.00 70.81 438 SER A N 1
ATOM 3360 C CA . SER A 1 438 ? 16.121 11.408 -31.762 1.00 70.81 438 SER A CA 1
ATOM 3361 C C . SER A 1 438 ? 16.845 12.502 -30.959 1.00 70.81 438 SER A C 1
ATOM 3363 O O . SER A 1 438 ? 17.750 12.180 -30.180 1.00 70.81 438 SER A O 1
ATOM 3365 N N . PRO A 1 439 ? 16.479 13.788 -31.114 1.00 67.62 439 PRO A N 1
ATOM 3366 C CA . PRO A 1 439 ? 17.155 14.885 -30.431 1.00 67.62 439 PRO A CA 1
ATOM 3367 C C . PRO A 1 439 ? 16.945 14.791 -28.917 1.00 67.62 439 PRO A C 1
ATOM 3369 O O . PRO A 1 439 ? 15.820 14.674 -28.450 1.00 67.62 439 PRO A O 1
ATOM 3372 N N . CYS A 1 440 ? 18.028 14.879 -28.147 1.00 65.69 440 CYS A N 1
ATOM 3373 C CA . CYS A 1 440 ? 17.999 14.868 -26.686 1.00 65.69 440 CYS A CA 1
ATOM 3374 C C . CYS A 1 440 ? 18.483 16.222 -26.159 1.00 65.69 440 CYS A C 1
ATOM 3376 O O . CYS A 1 440 ? 19.549 16.696 -26.560 1.00 65.69 440 CYS A O 1
ATOM 3378 N N . THR A 1 441 ? 17.753 16.856 -25.241 1.00 63.78 441 THR A N 1
ATOM 3379 C CA . THR A 1 441 ? 18.252 18.074 -24.583 1.00 63.78 441 THR A CA 1
ATOM 3380 C C . THR A 1 441 ? 19.213 17.721 -23.455 1.00 63.78 441 THR A C 1
ATOM 3382 O O . THR A 1 441 ? 18.850 17.036 -22.502 1.00 63.78 441 THR A O 1
ATOM 3385 N N . VAL A 1 442 ? 20.437 18.232 -23.522 1.00 61.09 442 VAL A N 1
ATOM 3386 C CA . VAL A 1 442 ? 21.439 18.098 -22.465 1.00 61.09 442 VAL A CA 1
ATOM 3387 C C . VAL A 1 442 ? 21.475 19.404 -21.670 1.00 61.09 442 VAL A C 1
ATOM 3389 O O . VAL A 1 442 ? 21.892 20.445 -22.186 1.00 61.09 442 VAL A O 1
ATOM 3392 N N . GLN A 1 443 ? 21.019 19.371 -20.414 1.00 57.59 443 GLN A N 1
ATOM 3393 C CA . GLN A 1 443 ? 21.182 20.492 -19.481 1.00 57.59 443 GLN A CA 1
ATOM 3394 C C . GLN A 1 443 ? 22.600 20.483 -18.893 1.00 57.59 443 GLN A C 1
ATOM 3396 O O . GLN A 1 443 ? 23.085 19.439 -18.461 1.00 57.59 443 GLN A O 1
ATOM 3401 N N . ARG A 1 444 ? 23.261 21.651 -18.890 1.00 49.03 444 ARG A N 1
ATOM 3402 C CA . ARG A 1 444 ? 24.670 21.796 -18.477 1.00 49.03 444 ARG A CA 1
ATOM 3403 C C . ARG A 1 444 ? 24.884 21.664 -16.962 1.00 49.03 444 ARG A C 1
ATOM 3405 O O . ARG A 1 444 ? 25.892 21.100 -16.566 1.00 49.03 444 ARG A O 1
ATOM 3412 N N . ASP A 1 445 ? 23.907 22.065 -16.141 1.00 39.25 445 ASP A N 1
ATOM 3413 C CA . ASP A 1 445 ? 24.111 22.215 -14.684 1.00 39.25 445 ASP A CA 1
ATOM 3414 C C . ASP A 1 445 ? 23.051 21.545 -13.797 1.00 39.25 445 ASP A C 1
ATOM 3416 O O . ASP A 1 445 ? 23.075 21.671 -12.574 1.00 39.25 445 ASP A O 1
ATOM 3420 N N . CYS A 1 446 ? 22.103 20.814 -14.375 1.00 39.72 446 CYS A N 1
ATOM 3421 C CA . CYS A 1 446 ? 21.083 20.110 -13.609 1.00 39.72 446 CYS A CA 1
ATOM 3422 C C . CYS A 1 446 ? 20.896 18.717 -14.191 1.00 39.72 446 CYS A C 1
ATOM 3424 O O . CYS A 1 446 ? 20.363 18.549 -15.282 1.00 39.72 446 CYS A O 1
ATOM 3426 N N . SER A 1 447 ? 21.281 17.691 -13.439 1.00 38.78 447 SER A N 1
ATOM 3427 C CA . SER A 1 447 ? 20.539 16.443 -13.537 1.00 38.78 447 SER A CA 1
ATOM 3428 C C . SER A 1 447 ? 20.039 16.088 -12.153 1.00 38.78 447 SER A C 1
ATOM 3430 O O . SER A 1 447 ? 20.816 15.865 -11.226 1.00 38.78 447 SER A O 1
ATOM 3432 N N . SER A 1 448 ? 18.720 15.996 -12.024 1.00 38.19 448 SER A N 1
ATOM 3433 C CA . SER A 1 448 ? 17.995 15.611 -10.808 1.00 38.19 448 SER A CA 1
ATOM 3434 C C . SER A 1 448 ? 18.390 14.219 -10.271 1.00 38.19 448 SER A C 1
ATOM 3436 O O . SER A 1 448 ? 17.853 13.771 -9.268 1.00 38.19 448 SER A O 1
ATOM 3438 N N . PHE A 1 449 ? 19.326 13.526 -10.937 1.00 36.94 449 PHE A N 1
ATOM 3439 C CA . PHE A 1 449 ? 19.756 12.152 -10.681 1.00 36.94 449 PHE A CA 1
ATOM 3440 C C . PHE A 1 449 ? 21.281 11.928 -10.859 1.00 36.94 449 PHE A C 1
ATOM 3442 O O . PHE A 1 449 ? 21.701 10.808 -11.150 1.00 36.94 449 PHE A O 1
ATOM 3449 N N . GLY A 1 450 ? 22.129 12.958 -10.720 1.00 36.16 450 GLY A N 1
ATOM 3450 C CA . GLY A 1 450 ? 23.548 12.766 -10.352 1.00 36.16 450 GLY A CA 1
ATOM 3451 C C . GLY A 1 450 ? 24.575 12.450 -11.455 1.00 36.16 450 GLY A C 1
ATOM 3452 O O . GLY A 1 450 ? 25.635 11.912 -11.148 1.00 36.16 450 GLY A O 1
ATOM 3453 N N . VAL A 1 451 ? 24.319 12.791 -12.722 1.00 37.84 451 VAL A N 1
ATOM 3454 C CA . VAL A 1 451 ? 25.382 12.885 -13.747 1.00 37.84 451 VAL A CA 1
ATOM 3455 C C . VAL A 1 451 ? 25.680 14.369 -13.957 1.00 37.84 451 VAL A C 1
ATOM 3457 O O . VAL A 1 451 ? 24.863 15.070 -14.551 1.00 37.84 451 VAL A O 1
ATOM 3460 N N . ILE A 1 452 ? 26.800 14.859 -13.420 1.00 43.47 452 ILE A N 1
ATOM 3461 C CA . ILE A 1 452 ? 27.317 16.198 -13.735 1.00 43.47 452 ILE A CA 1
ATOM 3462 C C . ILE A 1 452 ? 28.143 16.049 -15.012 1.00 43.47 452 ILE A C 1
ATOM 3464 O O . ILE A 1 452 ? 29.190 15.400 -15.002 1.00 43.47 452 ILE A O 1
ATOM 3468 N N . LEU A 1 453 ? 27.644 16.598 -16.118 1.00 45.59 453 LEU A N 1
ATOM 3469 C CA . LEU A 1 453 ? 28.388 16.678 -17.370 1.00 45.59 453 LEU A CA 1
ATOM 3470 C C . LEU A 1 453 ? 29.254 17.940 -17.315 1.00 45.59 453 LEU A C 1
ATOM 3472 O O . LEU A 1 453 ? 28.814 19.014 -17.711 1.00 45.59 453 LEU A O 1
ATOM 3476 N N . SER A 1 454 ? 30.481 17.820 -16.807 1.00 39.97 454 SER A N 1
ATOM 3477 C CA . SER A 1 454 ? 31.465 18.906 -16.852 1.00 39.97 454 SER A CA 1
ATOM 3478 C C . SER A 1 454 ? 31.947 19.115 -18.290 1.00 39.97 454 SER A C 1
ATOM 3480 O O . SER A 1 454 ? 32.984 18.608 -18.705 1.00 39.97 454 SER A O 1
ATOM 3482 N N . LEU A 1 455 ? 31.179 19.854 -19.088 1.00 42.66 455 LEU A N 1
ATOM 3483 C CA . LEU A 1 455 ? 31.620 20.302 -20.406 1.00 42.66 455 LEU A CA 1
ATOM 3484 C C . LEU A 1 455 ? 32.703 21.373 -20.214 1.00 42.66 455 LEU A C 1
ATOM 3486 O O . LEU A 1 455 ? 32.391 22.528 -19.939 1.00 42.66 455 LEU A O 1
ATOM 3490 N N . LYS A 1 456 ? 33.985 21.007 -20.343 1.00 38.31 456 LYS A N 1
ATOM 3491 C CA . LYS A 1 456 ? 35.071 21.997 -20.421 1.00 38.31 456 LYS A CA 1
ATOM 3492 C C . LYS A 1 456 ? 34.868 22.867 -21.662 1.00 38.31 456 LYS A C 1
ATOM 3494 O O . LYS A 1 456 ? 34.815 22.344 -22.774 1.00 38.31 456 LYS A O 1
ATOM 3499 N N . GLU A 1 457 ? 34.774 24.181 -21.469 1.00 33.00 457 GLU A N 1
ATOM 3500 C CA . GLU A 1 457 ? 34.763 25.161 -22.555 1.00 33.00 457 GLU A CA 1
ATOM 3501 C C . GLU A 1 457 ? 36.006 24.967 -23.435 1.00 33.00 457 GLU A C 1
ATOM 3503 O O . GLU A 1 457 ? 37.146 25.154 -23.005 1.00 33.00 457 GLU A O 1
ATOM 3508 N N . GLY A 1 458 ? 35.790 24.552 -24.681 1.00 31.92 458 GLY A N 1
ATOM 3509 C CA . GLY A 1 458 ? 36.809 24.634 -25.713 1.00 31.92 458 GLY A CA 1
ATOM 3510 C C . GLY A 1 458 ? 36.896 26.080 -26.182 1.00 31.92 458 GLY A C 1
ATOM 3511 O O . GLY A 1 458 ? 35.944 26.584 -26.772 1.00 31.92 458 GLY A O 1
ATOM 3512 N N . ASN A 1 459 ? 38.030 26.731 -25.920 1.00 28.36 459 ASN A N 1
ATOM 3513 C CA . ASN A 1 459 ? 38.410 28.016 -26.501 1.00 28.36 459 ASN A CA 1
ATOM 3514 C C . ASN A 1 459 ? 38.238 27.996 -28.032 1.00 28.36 459 ASN A C 1
ATOM 3516 O O . ASN A 1 459 ? 39.155 27.611 -28.754 1.00 28.36 459 ASN A O 1
ATOM 3520 N N . ASN A 1 460 ? 37.095 28.463 -28.530 1.00 27.53 460 ASN A N 1
ATOM 3521 C CA . ASN A 1 460 ? 36.960 28.923 -29.904 1.00 27.53 460 ASN A CA 1
ATOM 3522 C C . ASN A 1 460 ? 37.178 30.432 -29.906 1.00 27.53 460 ASN A C 1
ATOM 3524 O O . ASN A 1 460 ? 36.252 31.233 -29.826 1.00 27.53 460 ASN A O 1
ATOM 3528 N N . SER A 1 461 ? 38.448 30.811 -29.989 1.00 29.50 461 SER A N 1
ATOM 3529 C CA . SER A 1 461 ? 38.855 32.140 -30.411 1.00 29.50 461 SER A CA 1
ATOM 3530 C C . SER A 1 461 ? 38.404 32.364 -31.856 1.00 29.50 461 SER A C 1
ATOM 3532 O O . SER A 1 461 ? 39.121 31.987 -32.779 1.00 29.50 461 SER A O 1
ATOM 3534 N N . GLN A 1 462 ? 37.249 32.992 -32.053 1.00 25.91 462 GLN A N 1
ATOM 3535 C CA . GLN A 1 462 ? 37.101 34.033 -33.067 1.00 25.91 462 GLN A CA 1
ATOM 3536 C C . GLN A 1 462 ? 36.239 35.151 -32.491 1.00 25.91 462 GLN A C 1
ATOM 3538 O O . GLN A 1 462 ? 35.091 34.956 -32.105 1.00 25.91 462 GLN A O 1
ATOM 3543 N N . ALA A 1 463 ? 36.889 36.301 -32.358 1.00 28.41 463 ALA A N 1
ATOM 3544 C CA . ALA A 1 463 ? 36.315 37.551 -31.926 1.00 28.41 463 ALA A CA 1
ATOM 3545 C C . ALA A 1 463 ? 35.270 38.032 -32.936 1.00 28.41 463 ALA A C 1
ATOM 3547 O O . ALA A 1 463 ? 35.585 38.158 -34.115 1.00 28.41 463 ALA A O 1
ATOM 3548 N N . GLU A 1 464 ? 34.092 38.399 -32.443 1.00 23.95 464 GLU A N 1
ATOM 3549 C CA . GLU A 1 464 ? 33.438 39.622 -32.894 1.00 23.95 464 GLU A CA 1
ATOM 3550 C C . GLU A 1 464 ? 33.067 40.449 -31.659 1.00 23.95 464 GLU A C 1
ATOM 3552 O O . GLU A 1 464 ? 32.485 39.962 -30.689 1.00 23.95 464 GLU A O 1
ATOM 3557 N N . GLU A 1 465 ? 33.547 41.687 -31.674 1.00 26.06 465 GLU A N 1
ATOM 3558 C CA . GLU A 1 465 ? 33.444 42.689 -30.624 1.00 26.06 465 GLU A CA 1
ATOM 3559 C C . GLU A 1 465 ? 32.001 43.173 -30.439 1.00 26.06 465 GLU A C 1
ATOM 3561 O O . GLU A 1 465 ? 31.291 43.416 -31.412 1.00 26.06 465 GLU A O 1
ATOM 3566 N N . GLY A 1 466 ? 31.613 43.459 -29.191 1.00 24.45 466 GLY A N 1
ATOM 3567 C CA . GLY A 1 466 ? 30.565 44.445 -28.937 1.00 24.45 466 GLY A CA 1
ATOM 3568 C C . GLY A 1 466 ? 29.691 44.217 -27.706 1.00 24.45 466 GLY A C 1
ATOM 3569 O O . GLY A 1 466 ? 28.774 43.409 -27.728 1.00 24.45 466 GLY A O 1
ATOM 3570 N N . VAL A 1 467 ? 29.869 45.114 -26.730 1.00 24.30 467 VAL A N 1
ATOM 3571 C CA . VAL A 1 467 ? 28.856 45.625 -25.782 1.00 24.30 467 VAL A CA 1
ATOM 3572 C C . VAL A 1 467 ? 28.728 44.946 -24.403 1.00 24.30 467 VAL A C 1
ATOM 3574 O O . VAL A 1 467 ? 28.053 43.947 -24.205 1.00 24.30 467 VAL A O 1
ATOM 3577 N N . ASN A 1 468 ? 29.324 45.664 -23.442 1.00 24.16 468 ASN A N 1
ATOM 3578 C CA . ASN A 1 468 ? 28.946 45.932 -22.049 1.00 24.16 468 ASN A CA 1
ATOM 3579 C C . ASN A 1 468 ? 28.576 44.798 -21.082 1.00 24.16 468 ASN A C 1
ATOM 3581 O O . ASN A 1 468 ? 27.526 44.167 -21.147 1.00 24.16 468 ASN A O 1
ATOM 3585 N N . ALA A 1 469 ? 29.391 44.752 -20.026 1.00 32.81 469 ALA A N 1
ATOM 3586 C CA . ALA A 1 469 ? 29.099 44.160 -18.735 1.00 32.81 469 ALA A CA 1
ATOM 3587 C C . ALA A 1 469 ? 27.751 44.641 -18.163 1.00 32.81 469 ALA A C 1
ATOM 3589 O O . ALA A 1 469 ? 27.555 45.823 -17.877 1.00 32.81 469 ALA A O 1
ATOM 3590 N N . GLY A 1 470 ? 26.860 43.679 -17.934 1.00 23.64 470 GLY A N 1
ATOM 3591 C CA . GLY A 1 470 ? 25.646 43.814 -17.144 1.00 23.64 470 GLY A CA 1
ATOM 3592 C C . GLY A 1 470 ? 25.294 42.455 -16.546 1.00 23.64 470 GLY A C 1
ATOM 3593 O O . GLY A 1 470 ? 24.955 41.527 -17.270 1.00 23.64 470 GLY A O 1
ATOM 3594 N N . ASN A 1 471 ? 25.415 42.341 -15.224 1.00 31.94 471 ASN A N 1
ATOM 3595 C CA . ASN A 1 471 ? 25.002 41.191 -14.420 1.00 31.94 471 ASN A CA 1
ATOM 3596 C C . ASN A 1 471 ? 23.552 40.778 -14.733 1.00 31.94 471 ASN A C 1
ATOM 3598 O O . ASN A 1 471 ? 22.614 41.388 -14.224 1.00 31.94 471 ASN A O 1
ATOM 3602 N N . VAL A 1 472 ? 23.376 39.708 -15.507 1.00 25.38 472 VAL A N 1
ATOM 3603 C CA . VAL A 1 472 ? 22.175 38.863 -15.528 1.00 25.38 472 VAL A CA 1
ATOM 3604 C C . VAL A 1 472 ? 22.671 37.441 -15.778 1.00 25.38 472 VAL A C 1
ATOM 3606 O O . VAL A 1 472 ? 23.386 37.207 -16.747 1.00 25.38 472 VAL A O 1
ATOM 3609 N N . GLY A 1 473 ? 22.343 36.498 -14.892 1.00 30.42 473 GLY A N 1
ATOM 3610 C CA . GLY A 1 473 ? 22.635 35.078 -15.089 1.00 30.42 473 GLY A CA 1
ATOM 3611 C C . GLY A 1 473 ? 21.929 34.567 -16.342 1.00 30.42 473 GLY A C 1
ATOM 3612 O O . GLY A 1 473 ? 20.752 34.213 -16.298 1.00 30.42 473 GLY A O 1
ATOM 3613 N N . VAL A 1 474 ? 22.636 34.571 -17.471 1.00 26.44 474 VAL A N 1
ATOM 3614 C CA . VAL A 1 474 ? 22.159 33.997 -18.725 1.00 26.44 474 VAL A CA 1
ATOM 3615 C C . VAL A 1 474 ? 22.218 32.483 -18.562 1.00 26.44 474 VAL A C 1
ATOM 3617 O O . VAL A 1 474 ? 23.291 31.887 -18.598 1.00 26.44 474 VAL A O 1
ATOM 3620 N N . CYS A 1 475 ? 21.060 31.858 -18.344 1.00 32.81 475 CYS A N 1
ATOM 3621 C CA . CYS A 1 475 ? 20.909 30.413 -18.477 1.00 32.81 475 CYS A CA 1
ATOM 3622 C C . CYS A 1 475 ? 21.373 30.029 -19.888 1.00 32.81 475 CYS A C 1
ATOM 3624 O O . CYS A 1 475 ? 20.711 30.366 -20.871 1.00 32.81 475 CYS A O 1
ATOM 3626 N N . ALA A 1 476 ? 22.538 29.389 -19.996 1.00 39.66 476 ALA A N 1
ATOM 3627 C CA . ALA A 1 476 ? 23.078 28.948 -21.273 1.00 39.66 476 ALA A CA 1
ATOM 3628 C C . ALA A 1 476 ? 22.069 28.009 -21.956 1.00 39.66 476 ALA A C 1
ATOM 3630 O O . ALA A 1 476 ? 21.568 27.073 -21.331 1.00 39.66 476 ALA A O 1
ATOM 3631 N N . ALA A 1 477 ? 21.765 28.265 -23.231 1.00 41.75 477 ALA A N 1
ATOM 3632 C CA . ALA A 1 477 ? 20.748 27.533 -23.984 1.00 41.75 477 ALA A CA 1
ATOM 3633 C C . ALA A 1 477 ? 20.975 26.003 -23.931 1.00 41.75 477 ALA A C 1
ATOM 3635 O O . ALA A 1 477 ? 22.131 25.567 -24.036 1.00 41.75 477 ALA A O 1
ATOM 3636 N N . PRO A 1 478 ? 19.908 25.188 -23.783 1.00 55.19 478 PRO A N 1
ATOM 3637 C CA . PRO A 1 478 ? 20.016 23.731 -23.757 1.00 55.19 478 PRO A CA 1
ATOM 3638 C C . PRO A 1 478 ? 20.680 23.232 -25.043 1.00 55.19 478 PRO A C 1
ATOM 3640 O O . PRO A 1 478 ? 20.315 23.641 -26.145 1.00 55.19 478 PRO A O 1
ATOM 3643 N N . MET A 1 479 ? 21.685 22.365 -24.906 1.00 61.66 479 MET A N 1
ATOM 3644 C CA . MET A 1 479 ? 22.350 21.767 -26.061 1.00 61.66 479 MET A CA 1
ATOM 3645 C C . MET A 1 479 ? 21.487 20.614 -26.572 1.00 61.66 479 MET A C 1
ATOM 3647 O O . MET A 1 479 ? 21.162 19.709 -25.808 1.00 61.66 479 MET A O 1
ATOM 3651 N N . VAL A 1 480 ? 21.121 20.633 -27.852 1.00 63.91 480 VAL A N 1
ATOM 3652 C CA . VAL A 1 480 ? 20.485 19.484 -28.507 1.00 63.91 480 VAL A CA 1
ATOM 3653 C C . VAL A 1 480 ? 21.592 18.532 -28.953 1.00 63.91 480 VAL A C 1
ATOM 3655 O O . VAL A 1 480 ? 22.464 18.921 -29.729 1.00 63.91 480 VAL A O 1
ATOM 3658 N N . ALA A 1 481 ? 21.587 17.310 -28.431 1.00 69.19 481 ALA A N 1
ATOM 3659 C CA . ALA A 1 481 ? 22.581 16.280 -28.703 1.00 69.19 481 ALA A CA 1
ATOM 3660 C C . ALA A 1 481 ? 21.912 15.033 -29.293 1.00 69.19 481 ALA A C 1
ATOM 3662 O O . ALA A 1 481 ? 20.772 14.714 -28.955 1.00 69.19 481 ALA A O 1
ATOM 3663 N N . SER A 1 482 ? 22.625 14.308 -30.157 1.00 75.06 482 SER A N 1
ATOM 3664 C CA . SER A 1 482 ? 22.182 12.981 -30.595 1.00 75.06 482 SER A CA 1
ATOM 3665 C C . SER A 1 482 ? 22.393 11.946 -29.473 1.00 75.06 482 SER A C 1
ATOM 3667 O O . SER A 1 482 ? 23.233 12.168 -28.592 1.00 75.06 482 SER A O 1
ATOM 3669 N N . PRO A 1 483 ? 21.711 10.785 -29.499 1.00 76.75 483 PRO A N 1
ATOM 3670 C CA . PRO A 1 483 ? 21.965 9.683 -28.568 1.00 76.75 483 PRO A CA 1
ATOM 3671 C C . PRO A 1 483 ? 23.437 9.239 -28.548 1.00 76.75 483 PRO A C 1
ATOM 3673 O O . PRO A 1 483 ? 23.966 8.907 -27.487 1.00 76.75 483 PRO A O 1
ATOM 3676 N N . LEU A 1 484 ? 24.126 9.297 -29.697 1.00 80.75 484 LEU A N 1
ATOM 3677 C CA . LEU A 1 484 ? 25.562 9.018 -29.804 1.00 80.75 484 LEU A CA 1
ATOM 3678 C C . LEU A 1 484 ? 26.399 10.072 -29.068 1.00 80.75 484 LEU A C 1
ATOM 3680 O O . LEU A 1 484 ? 27.250 9.723 -28.250 1.00 80.75 484 LEU A O 1
ATOM 3684 N N . THR A 1 485 ? 26.136 11.356 -29.324 1.00 76.62 485 THR A N 1
ATOM 3685 C CA . THR A 1 485 ? 26.806 12.478 -28.648 1.00 76.62 485 THR A CA 1
ATOM 3686 C C . THR A 1 485 ? 26.602 12.384 -27.135 1.00 76.62 485 THR A C 1
ATOM 3688 O O . THR A 1 485 ? 27.545 12.545 -26.365 1.00 76.62 485 THR A O 1
ATOM 3691 N N . PHE A 1 486 ? 25.385 12.058 -26.691 1.00 77.62 486 PHE A N 1
ATOM 3692 C CA . PHE A 1 486 ? 25.080 11.854 -25.278 1.00 77.62 486 PHE A CA 1
ATOM 3693 C C . PHE A 1 486 ? 25.861 10.676 -24.678 1.00 77.62 486 PHE A C 1
ATOM 3695 O O . PHE A 1 486 ? 26.478 10.834 -23.625 1.00 77.62 486 PHE A O 1
ATOM 3702 N N . GLY A 1 487 ? 25.902 9.522 -25.353 1.00 77.38 487 GLY A N 1
ATOM 3703 C CA . GLY A 1 487 ? 26.710 8.376 -24.923 1.00 77.38 487 GLY A CA 1
ATOM 3704 C C . GLY A 1 487 ? 28.199 8.720 -24.782 1.00 77.38 487 GLY A C 1
ATOM 3705 O O . GLY A 1 487 ? 28.824 8.372 -23.780 1.00 77.38 487 GLY A O 1
ATOM 3706 N N . LEU A 1 488 ? 28.752 9.487 -25.728 1.00 80.38 488 LEU A N 1
ATOM 3707 C CA . LEU A 1 488 ? 30.133 9.979 -25.677 1.00 80.38 488 LEU A CA 1
ATOM 3708 C C . LEU A 1 488 ? 30.380 10.931 -24.502 1.00 80.38 488 LEU A C 1
ATOM 3710 O O . LEU A 1 488 ? 31.408 10.816 -23.838 1.00 80.38 488 LEU A O 1
ATOM 3714 N N . LEU A 1 489 ? 29.438 11.825 -24.201 1.00 76.56 489 LEU A N 1
ATOM 3715 C CA . LEU A 1 489 ? 29.524 12.710 -23.037 1.00 76.56 489 LEU A CA 1
ATOM 3716 C C . LEU A 1 489 ? 29.481 11.924 -21.719 1.00 76.56 489 LEU A C 1
ATOM 3718 O O . LEU A 1 489 ? 30.288 12.175 -20.825 1.00 76.56 489 LEU A O 1
ATOM 3722 N N . VAL A 1 490 ? 28.606 10.919 -21.613 1.00 76.38 490 VAL A N 1
ATOM 3723 C CA . VAL A 1 490 ? 28.567 10.017 -20.449 1.00 76.38 490 VAL A CA 1
ATOM 3724 C C . VAL A 1 490 ? 29.888 9.252 -20.308 1.00 76.38 490 VAL A C 1
ATOM 3726 O O . VAL A 1 490 ? 30.400 9.104 -19.194 1.00 76.38 490 VAL A O 1
ATOM 3729 N N . ALA A 1 491 ? 30.469 8.790 -21.419 1.00 78.69 491 ALA A N 1
ATOM 3730 C CA . ALA A 1 491 ? 31.781 8.150 -21.432 1.00 78.69 491 ALA A CA 1
ATOM 3731 C C . ALA A 1 491 ? 32.891 9.116 -20.992 1.00 78.69 491 ALA A C 1
ATOM 3733 O O . ALA A 1 491 ? 33.721 8.759 -20.160 1.00 78.69 491 ALA A O 1
ATOM 3734 N N . GLN A 1 492 ? 32.886 10.360 -21.473 1.00 78.50 492 GLN A N 1
ATOM 3735 C CA . GLN A 1 492 ? 33.848 11.379 -21.060 1.00 78.50 492 GLN A CA 1
ATOM 3736 C C . GLN A 1 492 ? 33.783 11.636 -19.554 1.00 78.50 492 GLN A C 1
ATOM 3738 O O . GLN A 1 492 ? 34.821 11.612 -18.895 1.00 78.50 492 GLN A O 1
ATOM 3743 N N . SER A 1 493 ? 32.588 11.790 -18.980 1.00 74.62 493 SER A N 1
ATOM 3744 C CA . SER A 1 493 ? 32.449 11.949 -17.530 1.00 74.62 493 SER A CA 1
ATOM 3745 C C . SER A 1 493 ? 33.009 10.746 -16.769 1.00 74.62 493 SER A C 1
ATOM 3747 O O . SER A 1 493 ? 33.738 10.920 -15.796 1.00 74.62 493 SER A O 1
ATOM 3749 N N . LEU A 1 494 ? 32.760 9.515 -17.231 1.00 73.50 494 LEU A N 1
ATOM 3750 C CA . LEU A 1 494 ? 33.369 8.320 -16.629 1.00 73.50 494 LEU A CA 1
ATOM 3751 C C . LEU A 1 494 ? 34.905 8.339 -16.682 1.00 73.50 494 LEU A C 1
ATOM 3753 O O . LEU A 1 494 ? 35.541 7.788 -15.783 1.00 73.50 494 LEU A O 1
ATOM 3757 N N . LYS A 1 495 ? 35.492 8.983 -17.699 1.00 72.62 495 LYS A N 1
ATOM 3758 C CA . LYS A 1 495 ? 36.941 9.146 -17.867 1.00 72.62 495 LYS A CA 1
ATOM 3759 C C . LYS A 1 495 ? 37.502 10.208 -16.933 1.00 72.62 495 LYS A C 1
ATOM 3761 O O . LYS A 1 495 ? 38.568 10.020 -16.360 1.00 72.62 495 LYS A O 1
ATOM 3766 N N . GLU A 1 496 ? 36.810 11.324 -16.767 1.00 63.25 496 GLU A N 1
ATOM 3767 C CA . GLU A 1 496 ? 37.266 12.414 -15.899 1.00 63.25 496 GLU A CA 1
ATOM 3768 C C . GLU A 1 496 ? 37.297 11.981 -14.425 1.00 63.25 496 GLU A C 1
ATOM 3770 O O . GLU A 1 496 ? 38.277 12.242 -13.733 1.00 63.25 496 GLU A O 1
ATOM 3775 N N . PHE A 1 497 ? 36.322 11.180 -13.982 1.00 57.12 497 PHE A N 1
ATOM 3776 C CA . PHE A 1 497 ? 36.341 10.514 -12.668 1.00 57.12 497 PHE A CA 1
ATOM 3777 C C . PHE A 1 497 ? 37.311 9.312 -12.577 1.00 57.12 497 PHE A C 1
ATOM 3779 O O . PHE A 1 497 ? 37.325 8.597 -11.571 1.00 57.12 497 PHE A O 1
ATOM 3786 N N . SER A 1 498 ? 38.103 9.038 -13.622 1.00 55.38 498 SER A N 1
ATOM 3787 C CA . SER A 1 498 ? 39.072 7.929 -13.672 1.00 55.38 498 SER A CA 1
ATOM 3788 C C . SER A 1 498 ? 40.521 8.340 -13.369 1.00 55.38 498 SER A C 1
ATOM 3790 O O . SER A 1 498 ? 41.431 7.529 -13.554 1.00 55.38 498 SER A O 1
ATOM 3792 N N . ALA A 1 499 ? 40.752 9.564 -12.872 1.00 57.53 499 ALA A N 1
ATOM 3793 C CA . ALA A 1 499 ? 42.072 9.985 -12.407 1.00 57.53 499 ALA A CA 1
ATOM 3794 C C . ALA A 1 499 ? 42.633 8.994 -11.352 1.00 57.53 499 ALA A C 1
ATOM 3796 O O . ALA A 1 499 ? 41.896 8.534 -10.476 1.00 57.53 499 ALA A O 1
ATOM 3797 N N . PRO A 1 500 ? 43.927 8.631 -11.433 1.00 52.56 500 PRO A N 1
ATOM 3798 C CA . PRO A 1 500 ? 44.513 7.520 -10.676 1.00 52.56 500 PRO A CA 1
ATOM 3799 C C . PRO A 1 500 ? 44.575 7.731 -9.153 1.00 52.56 500 PRO A C 1
ATOM 3801 O O . PRO A 1 500 ? 44.841 6.776 -8.427 1.00 52.56 500 PRO A O 1
ATOM 3804 N N . GLU A 1 501 ? 44.328 8.946 -8.663 1.00 51.25 501 GLU A N 1
ATOM 3805 C CA . GLU A 1 501 ? 44.602 9.356 -7.280 1.00 51.25 501 GLU A CA 1
ATOM 3806 C C . GLU A 1 501 ? 43.515 8.944 -6.260 1.00 51.25 501 GLU A C 1
ATOM 3808 O O . GLU A 1 501 ? 43.782 8.960 -5.062 1.00 51.25 501 GLU A O 1
ATOM 3813 N N . GLU A 1 502 ? 42.330 8.483 -6.691 1.00 50.28 502 GLU A N 1
ATOM 3814 C CA . GLU A 1 502 ? 41.199 8.173 -5.784 1.00 50.28 502 GLU A CA 1
ATOM 3815 C C . GLU A 1 502 ? 40.833 6.673 -5.648 1.00 50.28 502 GLU A C 1
ATOM 3817 O O . GLU A 1 502 ? 39.871 6.315 -4.963 1.00 50.28 502 GLU A O 1
ATOM 3822 N N . LEU A 1 503 ? 41.565 5.747 -6.279 1.00 51.66 503 LEU A N 1
ATOM 3823 C CA . LEU A 1 503 ? 41.194 4.319 -6.333 1.00 51.66 503 LEU A CA 1
ATOM 3824 C C . LEU A 1 503 ? 41.942 3.463 -5.295 1.00 51.66 503 LEU A C 1
ATOM 3826 O O . LEU A 1 503 ? 42.973 2.864 -5.591 1.00 51.66 503 LEU A O 1
ATOM 3830 N N . SER A 1 504 ? 41.381 3.334 -4.089 1.00 54.06 504 SER A N 1
ATOM 3831 C CA . SER A 1 504 ? 41.951 2.520 -2.999 1.00 54.06 504 SER A CA 1
ATOM 3832 C C . SER A 1 504 ? 41.590 1.017 -3.028 1.00 54.06 504 SER A C 1
ATOM 3834 O O . SER A 1 504 ? 42.176 0.247 -2.270 1.00 54.06 504 SER A O 1
ATOM 3836 N N . CYS A 1 505 ? 40.665 0.550 -3.890 1.00 60.69 505 CYS A N 1
ATOM 3837 C CA . CYS A 1 505 ? 40.160 -0.840 -3.884 1.00 60.69 505 CYS A CA 1
ATOM 3838 C C . CYS A 1 505 ? 40.051 -1.493 -5.285 1.00 60.69 505 CYS A C 1
ATOM 3840 O O . CYS A 1 505 ? 39.584 -0.881 -6.248 1.00 60.69 505 CYS A O 1
ATOM 3842 N N . THR A 1 506 ? 40.425 -2.779 -5.391 1.00 65.38 506 THR A N 1
ATOM 3843 C CA . THR A 1 506 ? 40.426 -3.588 -6.632 1.00 65.38 506 THR A CA 1
ATOM 3844 C C . THR A 1 506 ? 39.028 -3.875 -7.191 1.00 65.38 506 THR A C 1
ATOM 3846 O O . THR A 1 506 ? 38.850 -3.900 -8.408 1.00 65.38 506 THR A O 1
ATOM 3849 N N . VAL A 1 507 ? 38.020 -4.047 -6.330 1.00 69.25 507 VAL A N 1
ATOM 3850 C CA . VAL A 1 507 ? 36.632 -4.342 -6.738 1.00 69.25 507 VAL A CA 1
ATOM 3851 C C . VAL A 1 507 ? 36.014 -3.169 -7.498 1.00 69.25 507 VAL A C 1
ATOM 3853 O O . VAL A 1 507 ? 35.358 -3.357 -8.525 1.00 69.25 507 VAL A O 1
ATOM 3856 N N . GLU A 1 508 ? 36.260 -1.950 -7.023 1.00 66.56 508 GLU A N 1
ATOM 3857 C CA . GLU A 1 508 ? 35.738 -0.730 -7.638 1.00 66.56 508 GLU A CA 1
ATOM 3858 C C . GLU A 1 508 ? 36.385 -0.483 -9.008 1.00 66.56 508 GLU A C 1
ATOM 3860 O O . GLU A 1 508 ? 35.703 -0.131 -9.973 1.00 66.56 508 GLU A O 1
ATOM 3865 N N . ARG A 1 509 ? 37.683 -0.788 -9.136 1.00 68.69 509 ARG A N 1
ATOM 3866 C CA . ARG A 1 509 ? 38.404 -0.746 -10.414 1.00 68.69 509 ARG A CA 1
ATOM 3867 C C . ARG A 1 509 ? 37.793 -1.696 -11.451 1.00 68.69 509 ARG A C 1
ATOM 3869 O O . ARG A 1 509 ? 37.528 -1.270 -12.574 1.00 68.69 509 ARG A O 1
ATOM 3876 N N . SER A 1 510 ? 37.506 -2.944 -11.074 1.00 74.75 510 SER A N 1
ATOM 3877 C CA . SER A 1 510 ? 36.892 -3.935 -11.974 1.00 74.75 510 SER A CA 1
ATOM 3878 C C . SER A 1 510 ? 35.473 -3.542 -12.406 1.00 74.75 510 SER A C 1
ATOM 3880 O O . SER A 1 510 ? 35.132 -3.644 -13.587 1.00 74.75 510 SER A O 1
ATOM 3882 N N . ARG A 1 511 ? 34.644 -3.028 -11.485 1.00 73.75 511 ARG A N 1
ATOM 3883 C CA . ARG A 1 511 ? 33.291 -2.533 -11.806 1.00 73.75 511 ARG A CA 1
ATOM 3884 C C . ARG A 1 511 ? 33.326 -1.347 -12.768 1.00 73.75 511 ARG A C 1
ATOM 3886 O O . ARG A 1 511 ? 32.555 -1.310 -13.725 1.00 73.75 511 ARG A O 1
ATOM 3893 N N . ARG A 1 512 ? 34.237 -0.395 -12.552 1.00 73.94 512 ARG A N 1
ATOM 3894 C CA . ARG A 1 512 ? 34.407 0.771 -13.434 1.00 73.94 512 ARG A CA 1
ATOM 3895 C C . ARG A 1 512 ? 34.910 0.378 -14.820 1.00 73.94 512 ARG A C 1
ATOM 3897 O O . ARG A 1 512 ? 34.377 0.876 -15.805 1.00 73.94 512 ARG A O 1
ATOM 3904 N N . GLN A 1 513 ? 35.857 -0.557 -14.911 1.00 77.00 513 GLN A N 1
ATOM 3905 C CA . GLN A 1 513 ? 36.339 -1.067 -16.198 1.00 77.00 513 GLN A CA 1
ATOM 3906 C C . GLN A 1 513 ? 35.240 -1.800 -16.980 1.00 77.00 513 GLN A C 1
ATOM 3908 O O . GLN A 1 513 ? 35.183 -1.694 -18.202 1.00 77.00 513 GLN A O 1
ATOM 3913 N N . THR A 1 514 ? 34.343 -2.501 -16.282 1.00 81.69 514 THR A N 1
ATOM 3914 C CA . THR A 1 514 ? 33.174 -3.149 -16.897 1.00 81.69 514 THR A CA 1
ATOM 3915 C C . THR A 1 514 ? 32.215 -2.102 -17.470 1.00 81.69 514 THR A C 1
ATOM 3917 O O . THR A 1 514 ? 31.921 -2.145 -18.659 1.00 81.69 514 THR A O 1
ATOM 3920 N N . ARG A 1 515 ? 31.849 -1.082 -16.680 1.00 80.44 515 ARG A N 1
ATOM 3921 C CA . ARG A 1 515 ? 30.999 0.040 -17.132 1.00 80.44 515 ARG A CA 1
ATOM 3922 C C . ARG A 1 515 ? 31.592 0.816 -18.308 1.00 80.44 515 ARG A C 1
ATOM 3924 O O . ARG A 1 515 ? 30.860 1.295 -19.167 1.00 80.44 515 ARG A O 1
ATOM 3931 N N . TRP A 1 516 ? 32.914 0.970 -18.329 1.00 81.69 516 TRP A N 1
ATOM 3932 C CA . TRP A 1 516 ? 33.630 1.623 -19.422 1.00 81.69 516 TRP A CA 1
ATOM 3933 C C . TRP A 1 516 ? 33.486 0.848 -20.735 1.00 81.69 516 TRP A C 1
ATOM 3935 O O . TRP A 1 516 ? 33.106 1.423 -21.750 1.00 81.69 516 TRP A O 1
ATOM 3945 N N . LYS A 1 517 ? 33.717 -0.471 -20.691 1.00 83.19 517 LYS A N 1
ATOM 3946 C CA . LYS A 1 517 ? 33.535 -1.365 -21.844 1.00 83.19 517 LYS A CA 1
ATOM 3947 C C . LYS A 1 517 ? 32.078 -1.440 -22.301 1.00 83.19 517 LYS A C 1
ATOM 3949 O O . LYS A 1 517 ? 31.816 -1.482 -23.497 1.00 83.19 517 LYS A O 1
ATOM 3954 N N . GLU A 1 518 ? 31.126 -1.440 -21.368 1.00 84.88 518 GLU A N 1
ATOM 3955 C CA . GLU A 1 518 ? 29.696 -1.374 -21.694 1.00 84.88 518 GLU A CA 1
ATOM 3956 C C . GLU A 1 518 ? 29.360 -0.089 -22.453 1.00 84.88 518 GLU A C 1
ATOM 3958 O O . GLU A 1 518 ? 28.645 -0.141 -23.449 1.00 84.88 518 GLU A O 1
ATOM 3963 N N . MET A 1 519 ? 29.917 1.053 -22.041 1.00 85.62 519 MET A N 1
ATOM 3964 C CA . MET A 1 519 ? 29.697 2.327 -22.727 1.00 85.62 519 MET A CA 1
ATOM 3965 C C . MET A 1 519 ? 30.335 2.364 -24.122 1.00 85.62 519 MET A C 1
ATOM 3967 O O . MET A 1 519 ? 29.719 2.855 -25.064 1.00 85.62 519 MET A O 1
ATOM 3971 N N . GLU A 1 520 ? 31.532 1.800 -24.280 1.00 85.44 520 GLU A N 1
ATOM 3972 C CA . GLU A 1 520 ? 32.161 1.611 -25.594 1.00 85.44 520 GLU A CA 1
ATOM 3973 C C . GLU A 1 520 ? 31.276 0.762 -26.524 1.00 85.44 520 GLU A C 1
ATOM 3975 O O . GLU A 1 520 ? 31.014 1.133 -27.671 1.00 85.44 520 GLU A O 1
ATOM 3980 N N . CYS A 1 521 ? 30.734 -0.341 -26.002 1.00 88.06 521 CYS A N 1
ATOM 3981 C CA . CYS A 1 521 ? 29.791 -1.199 -26.717 1.00 88.06 521 CYS A CA 1
ATOM 3982 C C . CYS A 1 521 ? 28.516 -0.432 -27.116 1.00 88.06 521 CYS A C 1
ATOM 3984 O O . CYS A 1 521 ? 28.120 -0.444 -28.278 1.00 88.06 521 CYS A O 1
ATOM 3986 N N . ILE A 1 522 ? 27.913 0.317 -26.190 1.00 86.94 522 ILE A N 1
ATOM 3987 C CA . ILE A 1 522 ? 26.722 1.136 -26.457 1.00 86.94 522 ILE A CA 1
ATOM 3988 C C . ILE A 1 522 ? 26.988 2.151 -27.577 1.00 86.94 522 ILE A C 1
ATOM 3990 O O . ILE A 1 522 ? 26.226 2.210 -28.544 1.00 86.94 522 ILE A O 1
ATOM 3994 N N . CYS A 1 523 ? 28.078 2.921 -27.496 1.00 84.88 523 CYS A N 1
ATOM 3995 C CA . CYS A 1 523 ? 28.406 3.927 -28.509 1.00 84.88 523 CYS A CA 1
ATOM 3996 C C . CYS A 1 523 ? 28.662 3.297 -29.887 1.00 84.88 523 CYS A C 1
ATOM 3998 O O . CYS A 1 523 ? 28.183 3.812 -30.897 1.00 84.88 523 CYS A O 1
ATOM 4000 N N . THR A 1 524 ? 29.366 2.161 -29.942 1.00 86.12 524 THR A N 1
ATOM 4001 C CA . THR A 1 524 ? 29.609 1.442 -31.206 1.00 86.12 524 THR A CA 1
ATOM 4002 C C . THR A 1 524 ? 28.329 0.865 -31.808 1.00 86.12 524 THR A C 1
ATOM 4004 O O . THR A 1 524 ? 28.161 0.901 -33.027 1.00 86.12 524 THR A O 1
ATOM 4007 N N . MET A 1 525 ? 27.391 0.390 -30.988 1.00 85.44 525 MET A N 1
ATOM 4008 C CA . MET A 1 525 ? 26.083 -0.084 -31.449 1.00 85.44 525 MET A CA 1
ATOM 4009 C C . MET A 1 525 ? 25.223 1.036 -32.035 1.00 85.44 525 MET A C 1
ATOM 4011 O O . MET A 1 525 ? 24.663 0.874 -33.121 1.00 85.44 525 MET A O 1
ATOM 4015 N N . VAL A 1 526 ? 25.146 2.180 -31.347 1.00 84.00 526 VAL A N 1
ATOM 4016 C CA . VAL A 1 526 ? 24.406 3.352 -31.836 1.00 84.00 526 VAL A CA 1
ATOM 4017 C C . VAL A 1 526 ? 25.023 3.859 -33.143 1.00 84.00 526 VAL A C 1
ATOM 4019 O O . VAL A 1 526 ? 24.293 4.101 -34.101 1.00 84.00 526 VAL A O 1
ATOM 4022 N N . ALA A 1 527 ? 26.356 3.936 -33.232 1.00 81.81 527 ALA A N 1
ATOM 4023 C CA . ALA A 1 527 ? 27.057 4.349 -34.450 1.00 81.81 527 ALA A CA 1
ATOM 4024 C C . ALA A 1 527 ? 26.791 3.419 -35.643 1.00 81.81 527 ALA A C 1
ATOM 4026 O O . ALA A 1 527 ? 26.482 3.893 -36.734 1.00 81.81 527 ALA A O 1
ATOM 4027 N N . LYS A 1 528 ? 26.830 2.095 -35.440 1.00 83.38 528 LYS A N 1
ATOM 4028 C CA . LYS A 1 528 ? 26.494 1.124 -36.494 1.00 83.38 528 LYS A CA 1
ATOM 4029 C C . LYS A 1 528 ? 25.065 1.304 -37.003 1.00 83.38 528 LYS A C 1
ATOM 4031 O O . LYS A 1 528 ? 24.848 1.323 -38.210 1.00 83.38 528 LYS A O 1
ATOM 4036 N N . ARG A 1 529 ? 24.092 1.506 -36.107 1.00 81.69 529 ARG A N 1
ATOM 4037 C CA . ARG A 1 529 ? 22.705 1.770 -36.522 1.00 81.69 529 ARG A CA 1
ATOM 4038 C C . ARG A 1 529 ? 22.527 3.107 -37.231 1.00 81.69 529 ARG A C 1
ATOM 4040 O O . ARG A 1 529 ? 21.755 3.170 -38.180 1.00 81.69 529 ARG A O 1
ATOM 4047 N N . LEU A 1 530 ? 23.248 4.152 -36.828 1.00 76.25 530 LEU A N 1
ATOM 4048 C CA . LEU A 1 530 ? 23.253 5.430 -37.548 1.00 76.25 530 LEU A CA 1
ATOM 4049 C C . LEU A 1 530 ? 23.731 5.269 -39.000 1.00 76.25 530 LEU A C 1
ATOM 4051 O O . LEU A 1 530 ? 23.111 5.818 -39.908 1.00 76.25 530 LEU A O 1
ATOM 4055 N N . LEU A 1 531 ? 24.780 4.473 -39.235 1.00 73.81 531 LEU A N 1
ATOM 4056 C CA . LEU A 1 531 ? 25.275 4.186 -40.587 1.00 73.81 531 LEU A CA 1
ATOM 4057 C C . LEU A 1 531 ? 24.245 3.448 -41.451 1.00 73.81 531 LEU A C 1
ATOM 4059 O O . LEU A 1 531 ? 24.084 3.773 -42.624 1.00 73.81 531 LEU A O 1
ATOM 4063 N N . GLU A 1 532 ? 23.527 2.481 -40.879 1.00 73.44 532 GLU A N 1
ATOM 4064 C CA . GLU A 1 532 ? 22.508 1.710 -41.603 1.00 73.44 532 GLU A CA 1
ATOM 4065 C C . GLU A 1 532 ? 21.281 2.556 -41.990 1.00 73.44 532 GLU A C 1
ATOM 4067 O O . GLU A 1 532 ? 20.720 2.376 -43.070 1.00 73.44 532 GLU A O 1
ATOM 4072 N N . VAL A 1 533 ? 20.872 3.502 -41.137 1.00 66.69 533 VAL A N 1
ATOM 4073 C CA . VAL A 1 533 ? 19.713 4.388 -41.377 1.00 66.69 533 VAL A CA 1
ATOM 4074 C C . VAL A 1 533 ? 20.042 5.523 -42.364 1.00 66.69 533 VAL A C 1
ATOM 4076 O O . VAL A 1 533 ? 19.153 6.033 -43.050 1.00 66.69 533 VAL A O 1
ATOM 4079 N N . ASN A 1 534 ? 21.320 5.883 -42.522 1.00 56.72 534 ASN A N 1
ATOM 4080 C CA . ASN A 1 534 ? 21.788 6.983 -43.376 1.00 56.72 534 ASN A CA 1
ATOM 4081 C C . ASN A 1 534 ? 21.583 6.799 -44.897 1.00 56.72 534 ASN A C 1
ATOM 4083 O O . ASN A 1 534 ? 21.921 7.697 -45.668 1.00 56.72 534 ASN A O 1
ATOM 4087 N N . GLY A 1 535 ? 20.920 5.724 -45.340 1.00 54.72 535 GLY A N 1
ATOM 4088 C CA . GLY A 1 535 ? 20.321 5.644 -46.680 1.00 54.72 535 GLY A CA 1
ATOM 4089 C C . GLY A 1 535 ? 19.208 6.680 -46.939 1.00 54.72 535 GLY A C 1
ATOM 4090 O O . GLY A 1 535 ? 18.817 6.872 -48.089 1.00 54.72 535 GLY A O 1
ATOM 4091 N N . GLY A 1 536 ? 18.721 7.374 -45.898 1.00 50.44 536 GLY A N 1
ATOM 4092 C CA . GLY A 1 536 ? 17.728 8.449 -45.987 1.00 50.44 536 GLY A CA 1
ATOM 4093 C C . GLY A 1 536 ? 17.956 9.574 -44.966 1.00 50.44 536 GLY A C 1
ATOM 4094 O O . GLY A 1 536 ? 17.256 9.653 -43.966 1.00 50.44 536 GLY A O 1
ATOM 4095 N N . SER A 1 537 ? 18.953 10.431 -45.207 1.00 51.00 537 SER A N 1
ATOM 4096 C CA . SER A 1 537 ? 18.982 11.866 -44.835 1.00 51.00 537 SER A CA 1
ATOM 4097 C C . SER A 1 537 ? 18.421 12.323 -43.463 1.00 51.00 537 SER A C 1
ATOM 4099 O O . SER A 1 537 ? 17.773 13.370 -43.394 1.00 51.00 537 SER A O 1
ATOM 4101 N N . LYS A 1 538 ? 18.706 11.622 -42.351 1.00 50.31 538 LYS A N 1
ATOM 4102 C CA . LYS A 1 538 ? 18.356 12.108 -40.991 1.00 50.31 538 LYS A CA 1
ATOM 4103 C C . LYS A 1 538 ? 19.458 12.062 -39.915 1.00 50.31 538 LYS A C 1
ATOM 4105 O O . LYS A 1 538 ? 19.256 12.680 -38.877 1.00 50.31 538 LYS A O 1
ATOM 4110 N N . GLY A 1 539 ? 20.619 11.432 -40.126 1.00 54.03 539 GLY A N 1
ATOM 4111 C CA . GLY A 1 539 ? 21.694 11.376 -39.117 1.00 54.03 539 GLY A CA 1
ATOM 4112 C C . GLY A 1 539 ? 22.975 12.104 -39.533 1.00 54.03 539 GLY A C 1
ATOM 4113 O O . GLY A 1 539 ? 23.775 11.555 -40.288 1.00 54.03 539 GLY A O 1
ATOM 4114 N N . ILE A 1 540 ? 23.218 13.319 -39.026 1.00 61.16 540 ILE A N 1
ATOM 4115 C CA . ILE A 1 540 ? 24.495 14.023 -39.244 1.00 61.16 540 ILE A CA 1
ATOM 4116 C C . ILE A 1 540 ? 25.441 13.672 -38.091 1.00 61.16 540 ILE A C 1
ATOM 4118 O O . ILE A 1 540 ? 25.370 14.280 -37.027 1.00 61.16 540 ILE A O 1
ATOM 4122 N N . VAL A 1 541 ? 26.339 12.706 -38.305 1.00 66.75 541 VAL A N 1
ATOM 4123 C CA . VAL A 1 541 ? 27.533 12.558 -37.455 1.00 66.75 541 VAL A CA 1
ATOM 4124 C C . VAL A 1 541 ? 28.365 13.827 -37.626 1.00 66.75 541 VAL A C 1
ATOM 4126 O O . VAL A 1 541 ? 28.756 14.179 -38.742 1.00 66.75 541 VAL A O 1
ATOM 4129 N N . THR A 1 542 ? 28.606 14.558 -36.541 1.00 73.19 542 THR A N 1
ATOM 4130 C CA . THR A 1 542 ? 29.334 15.828 -36.603 1.00 73.19 542 THR A CA 1
ATOM 4131 C C . THR A 1 542 ? 30.834 15.613 -36.409 1.00 73.19 542 THR A C 1
ATOM 4133 O O . THR A 1 542 ? 31.278 14.662 -35.764 1.00 73.19 542 THR A O 1
ATOM 4136 N N . ARG A 1 543 ? 31.656 16.558 -36.891 1.00 74.88 543 ARG A N 1
ATOM 4137 C CA . ARG A 1 543 ? 33.096 16.592 -36.555 1.00 74.88 543 ARG A CA 1
ATOM 4138 C C . ARG A 1 543 ? 33.335 16.638 -35.037 1.00 74.88 543 ARG A C 1
ATOM 4140 O O . ARG A 1 543 ? 34.369 16.165 -34.573 1.00 74.88 543 ARG A O 1
ATOM 4147 N N . GLY A 1 544 ? 32.380 17.188 -34.280 1.00 75.06 544 GLY A N 1
ATOM 4148 C CA . GLY A 1 544 ? 32.399 17.210 -32.819 1.00 75.06 544 GLY A CA 1
ATOM 4149 C C . GLY A 1 544 ? 32.299 15.815 -32.202 1.00 75.06 544 GLY A C 1
ATOM 4150 O O . GLY A 1 544 ? 33.038 15.526 -31.267 1.00 75.06 544 GLY A O 1
ATOM 4151 N N . ASP A 1 545 ? 31.476 14.924 -32.762 1.00 76.88 545 ASP A N 1
ATOM 4152 C CA . ASP A 1 545 ? 31.327 13.545 -32.272 1.00 76.88 545 ASP A CA 1
ATOM 4153 C C . ASP A 1 545 ? 32.613 12.732 -32.473 1.00 76.88 545 ASP A C 1
ATOM 4155 O O . ASP A 1 545 ? 33.055 12.024 -31.569 1.00 76.88 545 ASP A O 1
ATOM 4159 N N . ILE A 1 546 ? 33.272 12.899 -33.626 1.00 79.75 546 ILE A N 1
ATOM 4160 C CA . ILE A 1 546 ? 34.573 12.274 -33.918 1.00 79.75 546 ILE A CA 1
ATOM 4161 C C . ILE A 1 546 ? 35.644 12.801 -32.953 1.00 79.75 546 ILE A C 1
ATOM 4163 O O . ILE A 1 546 ? 36.423 12.025 -32.397 1.00 79.75 546 ILE A O 1
ATOM 4167 N N . HIS A 1 547 ? 35.669 14.116 -32.710 1.00 80.44 547 HIS A N 1
ATOM 4168 C CA . HIS A 1 547 ? 36.597 14.718 -31.755 1.00 80.44 547 HIS A CA 1
ATOM 4169 C C . HIS A 1 547 ? 36.375 14.190 -30.329 1.00 80.44 547 HIS A C 1
ATOM 4171 O O . HIS A 1 547 ? 37.337 13.789 -29.673 1.00 80.44 547 HIS A O 1
ATOM 4177 N N . LEU A 1 548 ? 35.122 14.118 -29.867 1.00 79.56 548 LEU A N 1
ATOM 4178 C CA . LEU A 1 548 ? 34.768 13.556 -28.560 1.00 79.56 548 LEU A CA 1
ATOM 4179 C C . LEU A 1 548 ? 35.169 12.079 -28.450 1.00 79.56 548 LEU A C 1
ATOM 4181 O O . LEU A 1 548 ? 35.772 11.689 -27.452 1.00 79.56 548 LEU A O 1
ATOM 4185 N N . ALA A 1 549 ? 34.924 11.264 -29.479 1.00 82.25 549 ALA A N 1
ATOM 4186 C CA . ALA A 1 549 ? 35.344 9.862 -29.502 1.00 82.25 549 ALA A CA 1
ATOM 4187 C C . ALA A 1 549 ? 36.875 9.705 -29.370 1.00 82.25 549 ALA A C 1
ATOM 4189 O O . ALA A 1 549 ? 37.342 8.855 -28.604 1.00 82.25 549 ALA A O 1
ATOM 4190 N N . CYS A 1 550 ? 37.659 10.574 -30.024 1.00 83.62 550 CYS A N 1
ATOM 4191 C CA . CYS A 1 550 ? 39.116 10.643 -29.861 1.00 83.62 550 CYS A CA 1
ATOM 4192 C C . CYS A 1 550 ? 39.528 11.047 -28.435 1.00 83.62 550 CYS A C 1
ATOM 4194 O O . CYS A 1 550 ? 40.416 10.428 -27.850 1.00 83.62 550 CYS A O 1
ATOM 4196 N N . VAL A 1 551 ? 38.875 12.062 -27.852 1.00 81.06 551 VAL A N 1
ATOM 4197 C CA . VAL A 1 551 ? 39.151 12.531 -26.481 1.00 81.06 551 VAL A CA 1
ATOM 4198 C C . VAL A 1 551 ? 38.854 11.439 -25.454 1.00 81.06 551 VAL A C 1
ATOM 4200 O O . VAL A 1 551 ? 39.626 11.253 -24.511 1.00 81.06 551 VAL A O 1
ATOM 4203 N N . VAL A 1 552 ? 37.776 10.676 -25.641 1.00 79.94 552 VAL A N 1
ATOM 4204 C CA . VAL A 1 552 ? 37.398 9.547 -24.778 1.00 79.94 552 VAL A CA 1
ATOM 4205 C C . VAL A 1 552 ? 38.339 8.351 -24.989 1.00 79.94 552 VAL A C 1
ATOM 4207 O O . VAL A 1 552 ? 38.724 7.709 -24.011 1.00 79.94 552 VAL A O 1
ATOM 4210 N N . GLY A 1 553 ? 38.851 8.139 -26.205 1.00 81.12 553 GLY A N 1
ATOM 4211 C CA . GLY A 1 553 ? 39.823 7.089 -26.539 1.00 81.12 553 GLY A CA 1
ATOM 4212 C C . GLY A 1 553 ? 39.205 5.822 -27.140 1.00 81.12 553 GLY A C 1
ATOM 4213 O O . GLY A 1 553 ? 39.833 4.767 -27.098 1.00 81.12 553 GLY A O 1
ATOM 4214 N N . PHE A 1 554 ? 37.990 5.913 -27.687 1.00 86.75 554 PHE A N 1
ATOM 4215 C CA . PHE A 1 554 ? 37.313 4.814 -28.385 1.00 86.75 554 PHE A CA 1
ATOM 4216 C C . PHE A 1 554 ? 37.739 4.770 -29.859 1.00 86.75 554 PHE A C 1
ATOM 4218 O O . PHE A 1 554 ? 37.013 5.208 -30.748 1.00 86.75 554 PHE A O 1
ATOM 4225 N N . TRP A 1 555 ? 38.945 4.271 -30.137 1.00 83.12 555 TRP A N 1
ATOM 4226 C CA . TRP A 1 555 ? 39.527 4.291 -31.489 1.00 83.12 555 TRP A CA 1
ATOM 4227 C C . TRP A 1 555 ? 38.755 3.449 -32.514 1.00 83.12 555 TRP A C 1
ATOM 4229 O O . TRP A 1 555 ? 38.648 3.854 -33.669 1.00 83.12 555 TRP A O 1
ATOM 4239 N N . GLU A 1 556 ? 38.173 2.318 -32.103 1.00 82.00 556 GLU A N 1
ATOM 4240 C CA . GLU A 1 556 ? 37.320 1.498 -32.979 1.00 82.00 556 GLU A CA 1
ATOM 4241 C C . GLU A 1 556 ? 36.057 2.257 -33.400 1.00 82.00 556 GLU A C 1
ATOM 4243 O O . GLU A 1 556 ? 35.649 2.210 -34.557 1.00 82.00 556 GLU A O 1
ATOM 4248 N N . LEU A 1 557 ? 35.468 3.028 -32.481 1.00 84.06 557 LEU A N 1
ATOM 4249 C CA . LEU A 1 557 ? 34.341 3.902 -32.787 1.00 84.06 557 LEU A CA 1
ATOM 4250 C C . LEU A 1 557 ? 34.744 5.009 -33.769 1.00 84.06 557 LEU A C 1
ATOM 4252 O O . LEU A 1 557 ? 34.000 5.285 -34.701 1.00 84.06 557 LEU A O 1
ATOM 4256 N N . VAL A 1 558 ? 35.924 5.613 -33.598 1.00 82.38 558 VAL A N 1
ATOM 4257 C CA . VAL A 1 558 ? 36.448 6.629 -34.529 1.00 82.38 558 VAL A CA 1
ATOM 4258 C C . VAL A 1 558 ? 36.573 6.066 -35.946 1.00 82.38 558 VAL A C 1
ATOM 4260 O O . VAL A 1 558 ? 36.194 6.745 -36.891 1.00 82.38 558 VAL A O 1
ATOM 4263 N N . GLN A 1 559 ? 37.039 4.822 -36.101 1.00 82.44 559 GLN A N 1
ATOM 4264 C CA . GLN A 1 559 ? 37.110 4.156 -37.409 1.00 82.44 559 GLN A CA 1
ATOM 4265 C C . GLN A 1 559 ? 35.736 3.895 -38.036 1.00 82.44 559 GLN A C 1
ATOM 4267 O O . GLN A 1 559 ? 35.637 3.867 -39.252 1.00 82.44 559 GLN A O 1
ATOM 4272 N N . ILE A 1 560 ? 34.699 3.676 -37.223 1.00 81.69 560 ILE A N 1
ATOM 4273 C CA . ILE A 1 560 ? 33.321 3.481 -37.700 1.00 81.69 560 ILE A CA 1
ATOM 4274 C C . ILE A 1 560 ? 32.689 4.821 -38.114 1.00 81.69 560 ILE A C 1
ATOM 4276 O O . ILE A 1 560 ? 31.860 4.852 -39.016 1.00 81.69 560 ILE A O 1
ATOM 4280 N N . LEU A 1 561 ? 33.031 5.916 -37.428 1.00 77.38 561 LEU A N 1
ATOM 4281 C CA . LEU A 1 561 ? 32.461 7.244 -37.683 1.00 77.38 561 LEU A CA 1
ATOM 4282 C C . LEU A 1 561 ? 33.132 8.001 -38.844 1.00 77.38 561 LEU A C 1
ATOM 4284 O O . LEU A 1 561 ? 32.533 8.952 -39.349 1.00 77.38 561 LEU A O 1
ATOM 4288 N N . LEU A 1 562 ? 34.361 7.622 -39.214 1.00 77.31 562 LEU A N 1
ATOM 4289 C CA . LEU A 1 562 ? 35.093 8.102 -40.395 1.00 77.31 562 LEU A CA 1
ATOM 4290 C C . LEU A 1 562 ? 34.677 7.324 -41.644 1.00 77.31 562 LEU A C 1
ATOM 4292 O O . LEU A 1 562 ? 34.553 7.984 -42.702 1.00 77.31 562 LEU A O 1
#